Protein AF-A0A642VEJ3-F1 (afdb_monomer_lite)

Organism: NCBI:txid44093

Radius of gyration: 42.36 Å; chains: 1; bounding box: 93×54×128 Å

InterPro domains:
  IPR019313 Mediator complex, subunit Med17 [PF10156] (11-412)
  IPR019313 Mediator complex, subunit Med17 [PTHR13114] (20-418)

Structure (mmCIF, N/CA/C/O backbone):
data_AF-A0A642VEJ3-F1
#
_entry.id   AF-A0A642VEJ3-F1
#
loop_
_atom_site.group_PDB
_atom_site.id
_atom_site.type_symbol
_atom_site.label_atom_id
_atom_site.label_alt_id
_atom_site.label_comp_id
_atom_site.label_asym_id
_atom_site.label_entity_id
_atom_site.label_seq_id
_atom_site.pdbx_PDB_ins_code
_atom_site.Cartn_x
_atom_site.Cartn_y
_atom_site.Cartn_z
_atom_site.occupancy
_atom_site.B_iso_or_equiv
_atom_site.auth_seq_id
_atom_site.auth_comp_id
_atom_site.auth_asym_id
_atom_site.auth_atom_id
_atom_site.pdbx_PDB_model_num
ATOM 1 N N . MET A 1 1 ? -10.778 -19.406 -51.621 1.00 54.72 1 MET A N 1
ATOM 2 C CA . MET A 1 1 ? -9.607 -19.305 -50.725 1.00 54.72 1 MET A CA 1
ATOM 3 C C . MET A 1 1 ? -8.787 -18.044 -50.970 1.00 54.72 1 MET A C 1
ATOM 5 O O . MET A 1 1 ? -8.723 -17.243 -50.056 1.00 54.72 1 MET A O 1
ATOM 9 N N . LEU A 1 2 ? -8.234 -17.786 -52.164 1.00 52.72 2 LEU A N 1
ATOM 10 C CA . LEU A 1 2 ? -7.464 -16.546 -52.395 1.00 52.72 2 LEU A CA 1
ATOM 11 C C . LEU A 1 2 ? -8.287 -15.254 -52.232 1.00 52.72 2 LEU A C 1
ATOM 13 O O . LEU A 1 2 ? -7.846 -14.350 -51.542 1.00 52.72 2 LEU A O 1
ATOM 17 N N . ARG A 1 3 ? -9.511 -15.181 -52.776 1.00 60.34 3 ARG A N 1
ATOM 18 C CA . ARG A 1 3 ? -10.381 -13.993 -52.622 1.00 60.34 3 ARG A CA 1
ATOM 19 C C . ARG A 1 3 ? -10.781 -13.694 -51.175 1.00 60.34 3 ARG A C 1
ATOM 21 O O . ARG A 1 3 ? -10.849 -12.540 -50.790 1.00 60.34 3 ARG A O 1
ATOM 28 N N . THR A 1 4 ? -11.023 -14.731 -50.380 1.00 63.62 4 THR A N 1
ATOM 29 C CA . THR A 1 4 ? -11.358 -14.597 -48.955 1.00 63.62 4 THR A CA 1
ATOM 30 C C . THR A 1 4 ? -10.160 -14.137 -48.128 1.00 63.62 4 THR A C 1
ATOM 32 O O . THR A 1 4 ? -10.334 -13.361 -47.201 1.00 63.62 4 THR A O 1
ATOM 35 N N . VAL A 1 5 ? -8.944 -14.563 -48.489 1.00 64.94 5 VAL A N 1
ATOM 36 C CA . VAL A 1 5 ? -7.708 -14.104 -47.835 1.00 64.94 5 VAL A CA 1
ATOM 37 C C . VAL A 1 5 ? -7.383 -12.662 -48.229 1.00 64.94 5 VAL A C 1
ATOM 39 O O . VAL A 1 5 ? -7.029 -11.875 -47.364 1.00 64.94 5 VAL A O 1
ATOM 42 N N . ILE A 1 6 ? -7.573 -12.293 -49.500 1.00 70.25 6 ILE A N 1
ATOM 43 C CA . ILE A 1 6 ? -7.395 -10.909 -49.969 1.00 70.25 6 ILE A CA 1
ATOM 44 C C . ILE A 1 6 ? -8.381 -9.973 -49.262 1.00 70.25 6 ILE A C 1
ATOM 46 O O . ILE A 1 6 ? -7.950 -8.973 -48.704 1.00 70.25 6 ILE A O 1
ATOM 50 N N . GLY A 1 7 ? -9.664 -10.345 -49.185 1.00 73.00 7 GLY A N 1
ATOM 51 C CA . GLY A 1 7 ? -10.660 -9.549 -48.463 1.00 73.00 7 GLY A CA 1
ATOM 52 C C . GLY A 1 7 ? -10.357 -9.425 -46.967 1.00 73.00 7 GLY A C 1
ATOM 53 O O . GLY A 1 7 ? -10.515 -8.354 -46.397 1.00 73.00 7 GLY A O 1
ATOM 54 N N . MET A 1 8 ? -9.851 -10.485 -46.325 1.00 67.69 8 MET A N 1
ATOM 55 C CA . MET A 1 8 ? -9.395 -10.401 -44.932 1.00 67.69 8 MET A CA 1
ATOM 56 C C . MET A 1 8 ? -8.186 -9.469 -44.767 1.00 67.69 8 MET A C 1
ATOM 58 O O . MET A 1 8 ? -8.160 -8.691 -43.821 1.00 67.69 8 MET A O 1
ATOM 62 N N . CYS A 1 9 ? -7.203 -9.513 -45.669 1.00 67.62 9 CYS A N 1
ATOM 63 C CA . CYS A 1 9 ? -6.053 -8.610 -45.619 1.00 67.62 9 CYS A CA 1
ATOM 64 C C . CYS A 1 9 ? -6.448 -7.147 -45.859 1.00 67.62 9 CYS A C 1
ATOM 66 O O . CYS A 1 9 ? -5.942 -6.276 -45.162 1.00 67.62 9 CYS A O 1
ATOM 68 N N . GLU A 1 10 ? -7.364 -6.870 -46.789 1.00 75.38 10 GLU A N 1
ATOM 69 C CA . GLU A 1 10 ? -7.868 -5.510 -47.031 1.00 75.38 10 GLU A CA 1
ATOM 70 C C . GLU A 1 10 ? -8.597 -4.947 -45.806 1.00 75.38 10 GLU A C 1
ATOM 72 O O . GLU A 1 10 ? -8.377 -3.795 -45.440 1.00 75.38 10 GLU A O 1
ATOM 77 N N . ILE A 1 11 ? -9.397 -5.768 -45.120 1.00 75.69 11 ILE A N 1
ATOM 78 C CA . ILE A 1 11 ? -10.083 -5.354 -43.888 1.00 75.69 11 ILE A CA 1
ATOM 79 C C . ILE A 1 11 ? -9.080 -5.120 -42.750 1.00 75.69 11 ILE A C 1
ATOM 81 O O . ILE A 1 11 ? -9.208 -4.135 -42.032 1.00 75.69 11 ILE A O 1
ATOM 85 N N . LEU A 1 12 ? -8.057 -5.970 -42.614 1.00 76.00 12 LEU A N 1
ATOM 86 C CA . LEU A 1 12 ? -6.987 -5.795 -41.623 1.00 76.00 12 LEU A CA 1
ATOM 87 C C . LEU A 1 12 ? -6.182 -4.509 -41.841 1.00 76.00 12 LEU A C 1
ATOM 89 O O . LEU A 1 12 ? -5.834 -3.834 -40.881 1.00 76.00 12 LEU A O 1
ATOM 93 N N . ILE A 1 13 ? -5.880 -4.173 -43.097 1.00 74.25 13 ILE A N 1
ATOM 94 C CA . ILE A 1 13 ? -5.113 -2.969 -43.444 1.00 74.25 13 ILE A CA 1
ATOM 95 C C . ILE A 1 13 ? -5.976 -1.711 -43.287 1.00 74.25 13 ILE A C 1
ATOM 97 O O . ILE A 1 13 ? -5.481 -0.692 -42.821 1.00 74.25 13 ILE A O 1
ATOM 101 N N . GLY A 1 14 ? -7.257 -1.772 -43.665 1.00 72.56 14 GLY A N 1
ATOM 102 C CA . GLY A 1 14 ? -8.152 -0.615 -43.615 1.00 72.56 14 GLY A CA 1
ATOM 103 C C . GLY A 1 14 ? -8.755 -0.330 -42.238 1.00 72.56 14 GLY A C 1
ATOM 104 O O . GLY A 1 14 ? -9.026 0.824 -41.928 1.00 72.56 14 GLY A O 1
ATOM 105 N N . ARG A 1 15 ? -8.992 -1.359 -41.415 1.00 68.50 15 ARG A N 1
ATOM 106 C CA . ARG A 1 15 ? -9.719 -1.245 -40.133 1.00 68.50 15 ARG A CA 1
ATOM 107 C C . ARG A 1 15 ? -8.937 -1.772 -38.928 1.00 68.50 15 ARG A C 1
ATOM 109 O O . ARG A 1 15 ? -9.453 -1.765 -37.813 1.00 68.50 15 ARG A O 1
ATOM 116 N N . GLY A 1 16 ? -7.701 -2.224 -39.132 1.00 77.06 16 GLY A N 1
ATOM 117 C CA . GLY A 1 16 ? -6.866 -2.771 -38.069 1.00 77.06 16 GLY A CA 1
ATOM 118 C C . GLY A 1 16 ? -7.392 -4.110 -37.544 1.00 77.06 16 GLY A C 1
ATOM 119 O O . GLY A 1 16 ? -7.750 -5.012 -38.303 1.00 77.06 16 GLY A O 1
ATOM 120 N N . SER A 1 17 ? -7.406 -4.274 -36.220 1.00 80.81 17 SER A N 1
ATOM 121 C CA . SER A 1 17 ? -7.785 -5.536 -35.577 1.00 80.81 17 SER A CA 1
ATOM 122 C C . SER A 1 17 ? -9.260 -5.894 -35.795 1.00 80.81 17 SER A C 1
ATOM 124 O O . SER A 1 17 ? -10.158 -5.126 -35.454 1.00 80.81 17 SER A O 1
ATOM 126 N N . PHE A 1 18 ? -9.526 -7.129 -36.243 1.00 74.06 18 PHE A N 1
ATOM 127 C CA . PHE A 1 18 ? -10.888 -7.670 -36.374 1.00 74.06 18 PHE A CA 1
ATOM 128 C C . PHE A 1 18 ? -11.687 -7.672 -35.063 1.00 74.06 18 PHE A C 1
ATOM 130 O O . PHE A 1 18 ? -12.911 -7.741 -35.103 1.00 74.06 18 PHE A O 1
ATOM 137 N N . ALA A 1 19 ? -11.015 -7.616 -33.909 1.00 74.44 19 ALA A N 1
ATOM 138 C CA . ALA A 1 19 ? -11.672 -7.613 -32.605 1.00 74.44 19 ALA A CA 1
ATOM 139 C C . ALA A 1 19 ? -12.456 -6.319 -32.328 1.00 74.44 19 ALA A C 1
ATOM 141 O O . ALA A 1 19 ? -13.413 -6.349 -31.560 1.00 74.44 19 ALA A O 1
ATOM 142 N N . ASN A 1 20 ? -12.077 -5.210 -32.969 1.00 71.38 20 ASN A N 1
ATOM 143 C CA . ASN A 1 20 ? -12.715 -3.907 -32.771 1.00 71.38 20 ASN A CA 1
ATOM 144 C C . ASN A 1 20 ? -13.905 -3.683 -33.721 1.00 71.38 20 ASN A C 1
ATOM 146 O O . ASN A 1 20 ? -14.576 -2.659 -33.642 1.00 71.38 20 ASN A O 1
ATOM 150 N N . ILE A 1 21 ? -14.175 -4.632 -34.623 1.00 75.38 21 ILE A N 1
ATOM 151 C CA . ILE A 1 21 ? -15.248 -4.542 -35.612 1.00 75.38 21 ILE A CA 1
ATOM 152 C C . ILE A 1 21 ? -16.520 -5.147 -35.006 1.00 75.38 21 ILE A C 1
ATOM 154 O O . ILE A 1 21 ? -16.704 -6.365 -35.022 1.00 75.38 21 ILE A O 1
ATOM 158 N N . THR A 1 22 ? -17.402 -4.304 -34.468 1.00 78.19 22 THR A N 1
ATOM 159 C CA . THR A 1 22 ? -18.747 -4.707 -34.027 1.00 78.19 22 THR A CA 1
ATOM 160 C C . THR A 1 22 ? -19.792 -4.383 -35.096 1.00 78.19 22 THR A C 1
ATOM 162 O O . THR A 1 22 ? -19.662 -3.420 -35.852 1.00 78.19 22 THR A O 1
ATOM 165 N N . GLU A 1 23 ? -20.844 -5.202 -35.176 1.00 78.62 23 GLU A N 1
ATOM 166 C CA . GLU A 1 23 ? -21.941 -5.028 -36.143 1.00 78.62 23 GLU A CA 1
ATOM 167 C C . GLU A 1 23 ? -22.660 -3.681 -35.962 1.00 78.62 23 GLU A C 1
ATOM 169 O O . GLU A 1 23 ? -23.047 -3.049 -36.940 1.00 78.62 23 GLU A O 1
ATOM 174 N N . GLU A 1 24 ? -22.750 -3.199 -34.720 1.00 75.69 24 GLU A N 1
ATOM 175 C CA . GLU A 1 24 ? -23.364 -1.914 -34.373 1.00 75.69 24 GLU A CA 1
ATOM 176 C C . GLU A 1 24 ? -22.579 -0.713 -34.927 1.00 75.69 24 GLU A C 1
ATOM 178 O O . GLU A 1 24 ? -23.184 0.215 -35.461 1.00 75.69 24 GLU A O 1
ATOM 183 N N . LEU A 1 25 ? -21.239 -0.745 -34.879 1.00 78.25 25 LEU A N 1
ATOM 184 C CA . LEU A 1 25 ? -20.395 0.308 -35.460 1.00 78.25 25 LEU A CA 1
ATOM 185 C C . LEU A 1 25 ? -20.470 0.312 -36.989 1.00 78.25 25 LEU A C 1
ATOM 187 O O . LEU A 1 25 ? -20.561 1.375 -37.596 1.00 78.25 25 LEU A O 1
ATOM 191 N N . LEU A 1 26 ? -20.492 -0.870 -37.611 1.00 78.31 26 LEU A N 1
ATOM 192 C CA . LEU A 1 26 ? -20.638 -0.989 -39.063 1.00 78.31 26 LEU A CA 1
ATOM 193 C C . LEU A 1 26 ? -22.011 -0.512 -39.543 1.00 78.31 26 LEU A C 1
ATOM 195 O O . LEU A 1 26 ? -22.102 0.124 -40.588 1.00 78.31 26 LEU A O 1
ATOM 199 N N . ALA A 1 27 ? -23.076 -0.800 -38.793 1.00 79.31 27 ALA A N 1
ATOM 200 C CA . ALA A 1 27 ? -24.413 -0.311 -39.111 1.00 79.31 27 ALA A CA 1
ATOM 201 C C . ALA A 1 27 ? -24.500 1.219 -38.994 1.00 79.31 27 ALA A C 1
ATOM 203 O O . ALA A 1 27 ? -25.120 1.858 -39.842 1.00 79.31 27 ALA A O 1
ATOM 204 N N . ALA A 1 28 ? -23.843 1.809 -37.990 1.00 78.31 28 ALA A N 1
ATOM 205 C CA . ALA A 1 28 ? -23.755 3.260 -37.835 1.00 78.31 28 ALA A CA 1
ATOM 206 C C . ALA A 1 28 ? -22.932 3.925 -38.956 1.00 78.31 28 ALA A C 1
ATOM 208 O O . ALA A 1 28 ? -23.352 4.947 -39.487 1.00 78.31 28 ALA A O 1
ATOM 209 N N . GLU A 1 29 ? -21.810 3.326 -39.364 1.00 78.44 29 GLU A N 1
ATOM 210 C CA . GLU A 1 29 ? -20.974 3.807 -40.476 1.00 78.44 29 GLU A CA 1
ATOM 211 C C . GLU A 1 29 ? -21.727 3.735 -41.814 1.00 78.44 29 GLU A C 1
ATOM 213 O O . GLU A 1 29 ? -21.706 4.677 -42.600 1.00 78.44 29 GLU A O 1
ATOM 218 N N . VAL A 1 30 ? -22.465 2.648 -42.066 1.00 80.31 30 VAL A N 1
ATOM 219 C CA . VAL A 1 30 ? -23.310 2.528 -43.266 1.00 80.31 30 VAL A CA 1
ATOM 220 C C . VAL A 1 30 ? -24.432 3.565 -43.250 1.00 80.31 30 VAL A C 1
ATOM 222 O O . VAL A 1 30 ? -24.683 4.181 -44.281 1.00 80.31 30 VAL A O 1
ATOM 225 N N . ALA A 1 31 ? -25.054 3.814 -42.094 1.00 80.12 31 ALA A N 1
ATOM 226 C CA . ALA A 1 31 ? -26.072 4.852 -41.956 1.00 80.12 31 ALA A CA 1
ATOM 227 C C . ALA A 1 31 ? -25.505 6.266 -42.182 1.00 80.12 31 ALA A C 1
ATOM 229 O O . ALA A 1 31 ? -26.176 7.090 -42.795 1.00 80.12 31 ALA A O 1
ATOM 230 N N . GLN A 1 32 ? -24.269 6.542 -41.750 1.00 76.19 32 GLN A N 1
ATOM 231 C CA . GLN A 1 32 ? -23.579 7.809 -42.030 1.00 76.19 32 GLN A CA 1
ATOM 232 C C . GLN A 1 32 ? -23.256 7.970 -43.519 1.00 76.19 32 GLN A C 1
ATOM 234 O O . GLN A 1 32 ? -23.510 9.025 -44.085 1.00 76.19 32 GLN A O 1
ATOM 239 N N . ILE A 1 33 ? -22.791 6.911 -44.188 1.00 76.88 33 ILE A N 1
ATOM 240 C CA . ILE A 1 33 ? -22.524 6.925 -45.637 1.00 76.88 33 ILE A CA 1
ATOM 241 C C . ILE A 1 33 ? -23.824 7.070 -46.449 1.00 76.88 33 ILE A C 1
ATOM 243 O O . ILE A 1 33 ? -23.825 7.636 -47.543 1.00 76.88 33 ILE A O 1
ATOM 247 N N . GLU A 1 34 ? -24.938 6.531 -45.951 1.00 72.75 34 GLU A N 1
ATOM 248 C CA . GLU A 1 34 ? -26.260 6.724 -46.553 1.00 72.75 34 GLU A CA 1
ATOM 249 C C . GLU A 1 34 ? -26.776 8.154 -46.340 1.00 72.75 34 GLU A C 1
ATOM 251 O O . GLU A 1 34 ? -27.329 8.728 -47.273 1.00 72.75 34 GLU A O 1
ATOM 256 N N . GLN A 1 35 ? -26.512 8.767 -45.181 1.00 65.19 35 GLN A N 1
ATOM 257 C CA . GLN A 1 35 ? -26.825 10.178 -44.922 1.00 65.19 35 GLN A CA 1
ATOM 258 C C . GLN A 1 35 ? -25.970 11.134 -45.770 1.00 65.19 35 GLN A C 1
ATOM 260 O O . GLN A 1 35 ? -26.518 12.053 -46.370 1.00 65.19 35 GLN A O 1
ATOM 265 N N . GLU A 1 36 ? -24.667 10.877 -45.925 1.00 58.38 36 GLU A N 1
ATOM 266 C CA . GLU A 1 36 ? -23.786 11.665 -46.806 1.00 58.38 36 GLU A CA 1
ATOM 267 C C . GLU A 1 36 ? -24.192 11.564 -48.287 1.00 58.38 36 GLU A C 1
ATOM 269 O O . GLU A 1 36 ? -24.039 12.520 -49.042 1.00 58.38 36 GLU A O 1
ATOM 274 N N . LYS A 1 37 ? -24.772 10.435 -48.718 1.00 59.09 37 LYS A N 1
ATOM 275 C CA . LYS A 1 37 ? -25.310 10.285 -50.082 1.00 59.09 37 LYS A CA 1
ATOM 276 C C . LYS A 1 37 ? -26.622 11.029 -50.318 1.00 59.09 37 LYS A C 1
ATOM 278 O O . LYS A 1 37 ? -26.917 11.352 -51.470 1.00 59.09 37 LYS A O 1
ATOM 283 N N . ASP A 1 38 ? -27.394 11.288 -49.267 1.00 51.78 38 ASP A N 1
ATOM 284 C CA . ASP A 1 38 ? -28.639 12.057 -49.345 1.00 51.78 38 ASP A CA 1
ATOM 285 C C . ASP A 1 38 ? -28.400 13.577 -49.189 1.00 51.78 38 ASP A C 1
ATOM 287 O O . ASP A 1 38 ? -29.237 14.376 -49.618 1.00 51.78 38 ASP A O 1
ATOM 291 N N . GLU A 1 39 ? -27.240 13.997 -48.666 1.00 45.66 39 GLU A N 1
ATOM 292 C CA . GLU A 1 39 ? -26.847 15.407 -48.482 1.00 45.66 39 GLU A CA 1
ATOM 293 C C . GLU A 1 39 ? -25.983 16.001 -49.617 1.00 45.66 39 GLU A C 1
ATOM 295 O O . GLU A 1 39 ? -25.646 17.184 -49.585 1.00 45.66 39 GLU A O 1
ATOM 300 N N . ASP A 1 40 ? -25.746 15.273 -50.714 1.00 42.66 40 ASP A N 1
ATOM 301 C CA . ASP A 1 40 ? -25.037 15.767 -51.917 1.00 42.66 40 ASP A CA 1
ATOM 302 C C . ASP A 1 40 ? -25.827 16.836 -52.728 1.00 42.66 40 ASP A C 1
ATOM 304 O O . ASP A 1 40 ? -25.530 17.140 -53.887 1.00 42.66 40 ASP A O 1
ATOM 308 N N . THR A 1 41 ? -26.858 17.448 -52.126 1.00 43.47 41 THR A N 1
ATOM 309 C CA . THR A 1 41 ? -27.600 18.586 -52.696 1.00 43.47 41 THR A CA 1
ATOM 310 C C . THR A 1 41 ? -27.768 19.771 -51.734 1.00 43.47 41 THR A C 1
ATOM 312 O O . THR A 1 41 ? -28.782 20.454 -51.827 1.00 43.47 41 THR A O 1
ATOM 315 N N . ALA A 1 42 ? -26.820 20.081 -50.839 1.00 35.25 42 ALA A N 1
ATOM 316 C CA . ALA A 1 42 ? -26.660 21.454 -50.325 1.00 35.25 42 ALA A CA 1
ATOM 317 C C . ALA A 1 42 ? -25.379 21.681 -49.496 1.00 35.25 42 ALA A C 1
ATOM 319 O O . ALA A 1 42 ? -25.256 21.180 -48.390 1.00 35.25 42 ALA A O 1
ATOM 320 N N . MET A 1 43 ? -24.581 22.639 -49.979 1.00 31.52 43 MET A N 1
ATOM 321 C CA . MET A 1 43 ? -23.670 23.536 -49.248 1.00 31.52 43 MET A CA 1
ATOM 322 C C . MET A 1 43 ? -22.240 23.086 -48.901 1.00 31.52 43 MET A C 1
ATOM 324 O O . MET A 1 43 ? -21.969 22.048 -48.316 1.00 31.52 43 MET A O 1
ATOM 328 N N . GLU A 1 44 ? -21.347 24.003 -49.283 1.00 32.75 44 GLU A N 1
ATOM 329 C CA . GLU A 1 44 ? -19.928 24.138 -48.974 1.00 32.75 44 GLU A CA 1
ATOM 330 C C . GLU A 1 44 ? -19.637 24.385 -47.480 1.00 32.75 44 GLU A C 1
ATOM 332 O O . GLU A 1 44 ? -20.423 25.031 -46.787 1.00 32.75 44 GLU A O 1
ATOM 337 N N . GLU A 1 45 ? -18.411 23.983 -47.109 1.00 33.25 45 GLU A N 1
ATOM 338 C CA . GLU A 1 45 ? -17.580 24.365 -45.951 1.00 33.25 45 GLU A CA 1
ATOM 339 C C . GLU A 1 45 ? -17.996 23.846 -44.561 1.00 33.25 45 GLU A C 1
ATOM 341 O O . GLU A 1 45 ? -19.000 24.273 -44.009 1.00 33.25 45 GLU A O 1
ATOM 346 N N . VAL A 1 46 ? -17.163 22.984 -43.950 1.00 28.92 46 VAL A N 1
ATOM 347 C CA . VAL A 1 46 ? -16.168 23.332 -42.903 1.00 28.92 46 VAL A CA 1
ATOM 348 C C . VAL A 1 46 ? -15.232 22.124 -42.686 1.00 28.92 46 VAL A C 1
ATOM 350 O O . VAL A 1 46 ? -15.663 21.066 -42.240 1.00 28.92 46 VAL A O 1
ATOM 353 N N . GLU A 1 47 ? -13.937 22.284 -42.981 1.00 33.28 47 GLU A N 1
ATOM 354 C CA . GLU A 1 47 ? -12.882 21.416 -42.438 1.00 33.28 47 GLU A CA 1
ATOM 355 C C . GLU A 1 47 ? -12.687 21.764 -40.953 1.00 33.28 47 GLU A C 1
ATOM 357 O O . GLU A 1 47 ? -12.115 22.808 -40.632 1.00 33.28 47 GLU A O 1
ATOM 362 N N . GLU A 1 48 ? -13.130 20.891 -40.047 1.00 27.41 48 GLU A N 1
ATOM 363 C CA . GLU A 1 48 ? -12.647 20.873 -38.665 1.00 27.41 48 GLU A CA 1
ATOM 364 C C . GLU A 1 48 ? -11.901 19.566 -38.386 1.00 27.41 48 GLU A C 1
ATOM 366 O O . GLU A 1 48 ? -12.391 18.451 -38.550 1.00 27.41 48 GLU A O 1
ATOM 371 N N . ASN A 1 49 ? -10.642 19.774 -38.024 1.00 33.53 49 ASN A N 1
ATOM 372 C CA . ASN A 1 49 ? -9.611 18.816 -37.692 1.00 33.53 49 ASN A CA 1
ATOM 373 C C . ASN A 1 49 ? -9.935 18.146 -36.348 1.00 33.53 49 ASN A C 1
ATOM 375 O O . ASN A 1 49 ? -9.813 18.797 -35.312 1.00 33.53 49 ASN A O 1
ATOM 379 N N . ASP A 1 50 ? -10.306 16.865 -36.362 1.00 25.80 50 ASP A N 1
ATOM 380 C CA . ASP A 1 50 ? -10.558 16.081 -35.147 1.00 25.80 50 ASP A CA 1
ATOM 381 C C . ASP A 1 50 ? -9.555 14.913 -35.057 1.00 25.80 50 ASP A C 1
ATOM 383 O O . ASP A 1 50 ? -9.839 13.750 -35.353 1.00 25.80 50 ASP A O 1
ATOM 387 N N . GLU A 1 51 ? -8.319 15.247 -34.667 1.00 29.58 51 GLU A N 1
ATOM 388 C CA . GLU A 1 51 ? -7.336 14.280 -34.172 1.00 29.58 51 GLU A CA 1
ATOM 389 C C . GLU A 1 51 ? -7.831 13.718 -32.828 1.00 29.58 51 GLU A C 1
ATOM 391 O O . GLU A 1 51 ? -7.575 14.278 -31.759 1.00 29.58 51 GLU A O 1
ATOM 396 N N . LYS A 1 52 ? -8.528 12.578 -32.857 1.00 29.41 52 LYS A N 1
ATOM 397 C CA . LYS A 1 52 ? -8.728 11.773 -31.645 1.00 29.41 52 LYS A CA 1
ATOM 398 C C . LYS A 1 52 ? -7.407 11.091 -31.262 1.00 29.41 52 LYS A C 1
ATOM 400 O O . LYS A 1 52 ? -6.839 10.376 -32.088 1.00 29.41 52 LYS A O 1
ATOM 405 N N . PRO A 1 53 ? -6.920 11.249 -30.018 1.00 30.02 53 PRO A N 1
ATOM 406 C CA . PRO A 1 53 ? -5.704 10.596 -29.563 1.00 30.02 53 PRO A CA 1
ATOM 407 C C . PRO A 1 53 ? -5.996 9.113 -29.307 1.00 30.02 53 PRO A C 1
ATOM 409 O O . PRO A 1 53 ? -6.776 8.761 -28.422 1.00 30.02 53 PRO A O 1
ATOM 412 N N . THR A 1 54 ? -5.377 8.226 -30.082 1.00 29.52 54 THR A N 1
ATOM 413 C CA . THR A 1 54 ? -5.381 6.785 -29.806 1.00 29.52 54 THR A CA 1
ATOM 414 C C . THR A 1 54 ? -4.434 6.511 -28.638 1.00 29.52 54 THR A C 1
ATOM 416 O O . THR A 1 54 ? -3.230 6.331 -28.802 1.00 29.52 54 THR A O 1
ATOM 419 N N . ASP A 1 55 ? -4.982 6.546 -27.426 1.00 34.00 55 ASP A N 1
ATOM 420 C CA . ASP A 1 55 ? -4.269 6.253 -26.184 1.00 34.00 55 ASP A CA 1
ATOM 421 C C . ASP A 1 55 ? -4.308 4.734 -25.903 1.00 34.00 55 ASP A C 1
ATOM 423 O O . ASP A 1 55 ? -5.056 4.235 -25.062 1.00 34.00 55 ASP A O 1
ATOM 427 N N . THR A 1 56 ? -3.494 3.962 -26.629 1.00 35.38 56 THR A N 1
ATOM 428 C CA . THR A 1 56 ? -3.240 2.530 -26.369 1.00 35.38 56 THR A CA 1
ATOM 429 C C . THR A 1 56 ? -1.726 2.275 -26.296 1.00 35.38 56 THR A C 1
ATOM 431 O O . THR A 1 56 ? -1.052 2.111 -27.310 1.00 35.38 56 THR A O 1
ATOM 434 N N . PRO A 1 57 ? -1.135 2.160 -25.087 1.00 44.25 57 PRO A N 1
ATOM 435 C CA . PRO A 1 57 ? 0.314 1.982 -24.896 1.00 44.25 57 PRO A CA 1
ATOM 436 C C . PRO A 1 57 ? 0.914 0.668 -25.433 1.00 44.25 57 PRO A C 1
ATOM 438 O O . PRO A 1 57 ? 2.100 0.412 -25.217 1.00 44.25 57 PRO A O 1
ATOM 441 N N . LEU A 1 58 ? 0.103 -0.207 -26.034 1.00 42.19 58 LEU A N 1
ATOM 442 C CA . LEU A 1 58 ? 0.510 -1.528 -26.516 1.00 42.19 58 LEU A CA 1
ATOM 443 C C . LEU A 1 58 ? 0.883 -1.518 -28.004 1.00 42.19 58 LEU A C 1
ATOM 445 O O . LEU A 1 58 ? 1.840 -2.194 -28.366 1.00 42.19 58 LEU A O 1
ATOM 449 N N . GLU A 1 59 ? 0.218 -0.707 -28.830 1.00 41.97 59 GLU A N 1
ATOM 450 C CA . GLU A 1 59 ? 0.439 -0.674 -30.287 1.00 41.97 59 GLU A CA 1
ATOM 451 C C . GLU A 1 59 ? 1.778 -0.005 -30.639 1.00 41.97 59 GLU A C 1
ATOM 453 O O . GLU A 1 59 ? 2.578 -0.577 -31.376 1.00 41.97 59 GLU A O 1
ATOM 458 N N . VAL A 1 60 ? 2.128 1.098 -29.968 1.00 50.00 60 VAL A N 1
ATOM 459 C CA . VAL A 1 60 ? 3.417 1.800 -30.161 1.00 50.00 60 VAL A CA 1
ATOM 460 C C . VAL A 1 60 ? 4.628 0.897 -29.862 1.00 50.00 60 VAL A C 1
ATOM 462 O O . VAL A 1 60 ? 5.672 0.987 -30.501 1.00 50.00 60 VAL A O 1
ATOM 465 N N . VAL A 1 61 ? 4.502 -0.020 -28.896 1.00 50.03 61 VAL A N 1
ATOM 466 C CA . VAL A 1 61 ? 5.588 -0.945 -28.518 1.00 50.03 61 VAL A CA 1
ATOM 467 C C . VAL A 1 61 ? 5.716 -2.110 -29.504 1.00 50.03 61 VAL A C 1
ATOM 469 O O . VAL A 1 61 ? 6.783 -2.721 -29.595 1.00 50.03 61 VAL A O 1
ATOM 472 N N . GLU A 1 62 ? 4.642 -2.467 -30.205 1.00 53.00 62 GLU A N 1
ATOM 473 C CA . GLU A 1 62 ? 4.664 -3.507 -31.234 1.00 53.00 62 GLU A CA 1
ATOM 474 C C . GLU A 1 62 ? 5.214 -2.970 -32.556 1.00 53.00 62 GLU A C 1
ATOM 476 O O . GLU A 1 62 ? 6.039 -3.650 -33.166 1.00 53.00 62 GLU A O 1
ATOM 481 N N . GLU A 1 63 ? 4.879 -1.735 -32.927 1.00 56.53 63 GLU A N 1
ATOM 482 C CA . GLU A 1 63 ? 5.443 -1.045 -34.094 1.00 56.53 63 GLU A CA 1
ATOM 483 C C . GLU A 1 63 ? 6.961 -0.828 -33.955 1.00 56.53 63 GLU A C 1
ATOM 485 O O . GLU A 1 63 ? 7.726 -1.257 -34.820 1.00 56.53 63 GLU A O 1
ATOM 490 N N . GLU A 1 64 ? 7.442 -0.312 -32.813 1.00 60.03 64 GLU A N 1
ATOM 491 C CA . GLU A 1 64 ? 8.887 -0.130 -32.568 1.00 60.03 64 GLU A CA 1
ATOM 492 C C . GLU A 1 64 ? 9.683 -1.452 -32.619 1.00 60.03 64 GLU A C 1
ATOM 494 O O . GLU A 1 64 ? 10.859 -1.479 -33.001 1.00 60.03 64 GLU A O 1
ATOM 499 N N . LYS A 1 65 ? 9.064 -2.573 -32.223 1.00 66.75 65 LYS A N 1
ATOM 500 C CA . LYS A 1 65 ? 9.695 -3.902 -32.290 1.00 66.75 65 LYS A CA 1
ATOM 501 C C . LYS A 1 65 ? 9.731 -4.448 -33.711 1.00 66.75 65 LYS A C 1
ATOM 503 O O . LYS A 1 65 ? 10.738 -5.046 -34.088 1.00 66.75 65 LYS A O 1
ATOM 508 N N . GLN A 1 66 ? 8.661 -4.251 -34.478 1.00 72.00 66 GLN A N 1
ATOM 509 C CA . GLN A 1 66 ? 8.602 -4.666 -35.878 1.00 72.00 66 GLN A CA 1
ATOM 510 C C . GLN A 1 66 ? 9.629 -3.900 -36.717 1.00 72.00 66 GLN A C 1
ATOM 512 O O . GLN A 1 66 ? 10.371 -4.525 -37.476 1.00 72.00 66 GLN A O 1
ATOM 517 N N . ASP A 1 67 ? 9.772 -2.594 -36.489 1.00 82.12 67 ASP A N 1
ATOM 518 C CA . ASP A 1 67 ? 10.798 -1.769 -37.132 1.00 82.12 67 ASP A CA 1
ATOM 519 C C . ASP A 1 67 ? 12.217 -2.223 -36.773 1.00 82.12 67 ASP A C 1
ATOM 521 O O . ASP A 1 67 ? 13.100 -2.303 -37.633 1.00 82.12 67 ASP A O 1
ATOM 525 N N . PHE A 1 68 ? 12.454 -2.579 -35.506 1.00 88.50 68 PHE A N 1
ATOM 526 C CA . PHE A 1 68 ? 13.750 -3.101 -35.078 1.00 88.50 68 PHE A CA 1
ATOM 527 C C . PHE A 1 68 ? 14.085 -4.442 -35.742 1.00 88.50 68 PHE A C 1
ATOM 529 O O . PHE A 1 68 ? 15.215 -4.646 -36.201 1.00 88.50 68 PHE A O 1
ATOM 536 N N . ASP A 1 69 ? 13.122 -5.361 -35.809 1.00 88.75 69 ASP A N 1
ATOM 537 C CA . ASP A 1 69 ? 13.318 -6.659 -36.448 1.00 88.75 69 ASP A CA 1
ATOM 538 C C . ASP A 1 69 ? 13.494 -6.523 -37.967 1.00 88.75 69 ASP A C 1
ATOM 540 O O . ASP A 1 69 ? 14.340 -7.216 -38.540 1.00 88.75 69 ASP A O 1
ATOM 544 N N . ALA A 1 70 ? 12.789 -5.591 -38.611 1.00 93.12 70 ALA A N 1
ATOM 545 C CA . ALA A 1 70 ? 12.980 -5.260 -40.021 1.00 93.12 70 ALA A CA 1
ATOM 546 C C . ALA A 1 70 ? 14.391 -4.708 -40.287 1.00 93.12 70 ALA A C 1
ATOM 548 O O . ALA A 1 70 ? 15.117 -5.242 -41.129 1.00 93.12 70 ALA A O 1
ATOM 549 N N . ALA A 1 71 ? 14.839 -3.721 -39.503 1.00 92.38 71 ALA A N 1
ATOM 550 C CA . ALA A 1 71 ? 16.190 -3.165 -39.610 1.00 92.38 71 ALA A CA 1
ATOM 551 C C . ALA A 1 71 ? 17.275 -4.228 -39.359 1.00 92.38 71 ALA A C 1
ATOM 553 O O . ALA A 1 71 ? 18.320 -4.257 -40.016 1.00 92.38 71 ALA A O 1
ATOM 554 N N . ARG A 1 72 ? 17.029 -5.152 -38.423 1.00 94.06 72 ARG A N 1
ATOM 555 C CA . ARG A 1 72 ? 17.920 -6.286 -38.157 1.00 94.06 72 ARG A CA 1
ATOM 556 C C . ARG A 1 72 ? 18.004 -7.240 -39.350 1.00 94.06 72 ARG A C 1
ATOM 558 O O . ARG A 1 72 ? 19.092 -7.743 -39.638 1.00 94.06 72 ARG A O 1
ATOM 565 N N . GLN A 1 73 ? 16.885 -7.514 -40.016 1.00 94.50 73 GLN A N 1
ATOM 566 C CA . GLN A 1 73 ? 16.856 -8.357 -41.212 1.00 94.50 73 GLN A CA 1
ATOM 567 C C . GLN A 1 73 ? 17.591 -7.696 -42.379 1.00 94.50 73 GLN A C 1
ATOM 569 O O . GLN A 1 73 ? 18.405 -8.358 -43.021 1.00 94.50 73 GLN A O 1
ATOM 574 N N . GLU A 1 74 ? 17.376 -6.400 -42.610 1.00 95.81 74 GLU A N 1
ATOM 575 C CA . GLU A 1 74 ? 18.087 -5.639 -43.642 1.00 95.81 74 GLU A CA 1
ATOM 576 C C . GLU A 1 74 ? 19.604 -5.667 -43.404 1.00 95.81 74 GLU A C 1
ATOM 578 O O . GLU A 1 74 ? 20.378 -6.016 -44.298 1.00 95.81 74 GLU A O 1
ATOM 583 N N . LEU A 1 75 ? 20.042 -5.409 -42.166 1.00 95.75 75 LEU A N 1
ATOM 584 C CA . LEU A 1 75 ? 21.454 -5.493 -41.796 1.00 95.75 75 LEU A CA 1
ATOM 585 C C . LEU A 1 75 ? 22.021 -6.891 -42.072 1.00 95.75 75 LEU A C 1
ATOM 587 O O . LEU A 1 75 ? 23.112 -7.013 -42.631 1.00 95.75 75 LEU A O 1
ATOM 591 N N . ALA A 1 76 ? 21.291 -7.949 -41.712 1.00 95.75 76 ALA A N 1
ATOM 592 C CA . ALA A 1 76 ? 21.729 -9.319 -41.958 1.00 95.75 76 ALA A CA 1
ATOM 593 C C . ALA A 1 76 ? 21.884 -9.623 -43.459 1.00 95.75 76 ALA A C 1
ATOM 595 O O . ALA A 1 76 ? 22.845 -10.290 -43.844 1.00 95.75 76 ALA A O 1
ATOM 596 N N . GLN A 1 77 ? 20.990 -9.106 -44.308 1.00 95.81 77 GLN A N 1
ATOM 597 C CA . GLN A 1 77 ? 21.073 -9.262 -45.763 1.00 95.81 77 GLN A CA 1
ATOM 598 C C . GLN A 1 77 ? 22.292 -8.540 -46.347 1.00 95.81 77 GLN A C 1
ATOM 600 O O . GLN A 1 77 ? 23.057 -9.145 -47.099 1.00 95.81 77 GLN A O 1
ATOM 605 N N . LEU A 1 78 ? 22.520 -7.283 -45.956 1.00 96.19 78 LEU A N 1
ATOM 606 C CA . LEU A 1 78 ? 23.675 -6.500 -46.411 1.00 96.19 78 LEU A CA 1
ATOM 607 C C . LEU A 1 78 ? 25.001 -7.150 -45.993 1.00 96.19 78 LEU A C 1
ATOM 609 O O . LEU A 1 78 ? 25.935 -7.241 -46.791 1.00 96.19 78 LEU A O 1
ATOM 613 N N . VAL A 1 79 ? 25.079 -7.655 -44.757 1.00 97.44 79 VAL A N 1
ATOM 614 C CA . VAL A 1 79 ? 26.259 -8.383 -44.266 1.00 97.44 79 VAL A CA 1
ATOM 615 C C . VAL A 1 79 ? 26.469 -9.680 -45.046 1.00 97.44 79 VAL A C 1
ATOM 617 O O . VAL A 1 79 ? 27.601 -9.977 -45.425 1.00 97.44 79 VAL A O 1
ATOM 620 N N . ALA A 1 80 ? 25.405 -10.434 -45.334 1.00 95.94 80 ALA A N 1
ATOM 621 C CA . ALA A 1 80 ? 25.499 -11.657 -46.128 1.00 95.94 80 ALA A CA 1
ATOM 622 C C . ALA A 1 80 ? 25.977 -11.376 -47.564 1.00 95.94 80 ALA A C 1
ATOM 624 O O . ALA A 1 80 ? 26.820 -12.106 -48.084 1.00 95.94 80 ALA A O 1
ATOM 625 N N . GLN A 1 81 ? 25.501 -10.296 -48.191 1.00 96.94 81 GLN A N 1
ATOM 626 C CA . GLN A 1 81 ? 25.969 -9.882 -49.513 1.00 96.94 81 GLN A CA 1
ATOM 627 C C . GLN A 1 81 ? 27.463 -9.530 -49.495 1.00 96.94 81 GLN A C 1
ATOM 629 O O . GLN A 1 81 ? 28.230 -10.082 -50.285 1.00 96.94 81 GLN A O 1
ATOM 634 N N . ALA A 1 82 ? 27.894 -8.681 -48.559 1.00 97.00 82 ALA A N 1
ATOM 635 C CA . ALA A 1 82 ? 29.300 -8.300 -48.424 1.00 97.00 82 ALA A CA 1
ATOM 636 C C . ALA A 1 82 ? 30.205 -9.513 -48.135 1.00 97.00 82 ALA A C 1
ATOM 638 O O . ALA A 1 82 ? 31.325 -9.609 -48.647 1.00 97.00 82 ALA A O 1
ATOM 639 N N . GLN A 1 83 ? 29.714 -10.470 -47.341 1.00 95.62 83 GLN A N 1
ATOM 640 C CA . GLN A 1 83 ? 30.401 -11.733 -47.083 1.00 95.62 83 GLN A CA 1
ATOM 641 C C . GLN A 1 83 ? 30.546 -12.568 -48.362 1.00 95.62 83 GLN A C 1
ATOM 643 O O . GLN A 1 83 ? 31.630 -13.091 -48.616 1.00 95.62 83 GLN A O 1
ATOM 648 N N . ASN A 1 84 ? 29.494 -12.674 -49.177 1.00 93.75 84 ASN A N 1
ATOM 649 C CA . ASN A 1 84 ? 29.530 -13.414 -50.439 1.00 93.75 84 ASN A CA 1
ATOM 650 C C . ASN A 1 84 ? 30.509 -12.783 -51.442 1.00 93.75 84 ASN A C 1
ATOM 652 O O . ASN A 1 84 ? 31.315 -13.492 -52.040 1.00 93.75 84 ASN A O 1
ATOM 656 N N . GLU A 1 85 ? 30.511 -11.456 -51.583 1.00 95.31 85 GLU A N 1
ATOM 657 C CA . GLU A 1 85 ? 31.458 -10.734 -52.450 1.00 95.31 85 GLU A CA 1
ATOM 658 C C . GLU A 1 85 ? 32.915 -10.903 -51.981 1.00 95.31 85 GLU A C 1
ATOM 660 O O . GLU A 1 85 ? 33.831 -11.129 -52.783 1.00 95.31 85 GLU A O 1
ATOM 665 N N . SER A 1 86 ? 33.134 -10.872 -50.664 1.00 95.12 86 SER A N 1
ATOM 666 C CA . SER A 1 86 ? 34.445 -11.141 -50.064 1.00 95.12 86 SER A CA 1
ATOM 667 C C . SER A 1 86 ? 34.889 -12.589 -50.291 1.00 95.12 86 SER A C 1
ATOM 669 O O . SER A 1 86 ? 36.064 -12.832 -50.565 1.00 95.12 86 SER A O 1
ATOM 671 N N . ALA A 1 87 ? 33.963 -13.551 -50.226 1.00 93.06 87 ALA A N 1
ATOM 672 C CA . ALA A 1 87 ? 34.237 -14.958 -50.500 1.00 93.06 87 ALA A CA 1
ATOM 673 C C . ALA A 1 87 ? 34.631 -15.188 -51.967 1.00 93.06 87 ALA A C 1
ATOM 675 O O . ALA A 1 87 ? 35.605 -15.890 -52.222 1.00 93.06 87 ALA A O 1
ATOM 676 N N . LEU A 1 88 ? 33.959 -14.532 -52.920 1.00 91.81 88 LEU A N 1
ATOM 677 C CA . LEU A 1 88 ? 34.339 -14.568 -54.339 1.00 91.81 88 LEU A CA 1
ATOM 678 C C . LEU A 1 88 ? 35.741 -13.986 -54.576 1.00 91.81 88 LEU A C 1
ATOM 680 O O . LEU A 1 88 ? 36.540 -14.554 -55.320 1.00 91.81 88 LEU A O 1
ATOM 684 N N . SER A 1 89 ? 36.064 -12.872 -53.913 1.00 93.12 89 SER A N 1
ATOM 685 C CA . SER A 1 89 ? 37.394 -12.248 -53.992 1.00 93.12 89 SER A CA 1
ATOM 686 C C . SER A 1 89 ? 38.484 -13.159 -53.418 1.00 93.12 89 SER A C 1
ATOM 688 O O . SER A 1 89 ? 39.567 -13.299 -53.992 1.00 93.12 89 SER A O 1
ATOM 690 N N . LEU A 1 90 ? 38.189 -13.817 -52.296 1.00 92.38 90 LEU A N 1
ATOM 691 C CA . LEU A 1 90 ? 39.071 -14.793 -51.668 1.00 92.38 90 LEU A CA 1
ATOM 692 C C . LEU A 1 90 ? 39.277 -16.016 -52.567 1.00 92.38 90 LEU A C 1
ATOM 694 O O . LEU A 1 90 ? 40.413 -16.464 -52.720 1.00 92.38 90 LEU A O 1
ATOM 698 N N . ASP A 1 91 ? 38.223 -16.514 -53.205 1.00 91.56 91 ASP A N 1
ATOM 699 C CA . ASP A 1 91 ? 38.272 -17.604 -54.181 1.00 91.56 91 ASP A CA 1
ATOM 700 C C . ASP A 1 91 ? 39.160 -17.255 -55.383 1.00 91.56 91 ASP A C 1
ATOM 702 O O . ASP A 1 91 ? 40.018 -18.051 -55.774 1.00 91.56 91 ASP A O 1
ATOM 706 N N . PHE A 1 92 ? 39.030 -16.036 -55.914 1.00 89.75 92 PHE A N 1
ATOM 707 C CA . PHE A 1 92 ? 39.857 -15.533 -57.012 1.00 89.75 92 PHE A CA 1
ATOM 708 C C . PHE A 1 92 ? 41.351 -15.501 -56.650 1.00 89.75 92 PHE A C 1
ATOM 710 O O . PHE A 1 92 ? 42.184 -16.063 -57.366 1.00 89.75 92 PHE A O 1
ATOM 717 N N . VAL A 1 93 ? 41.701 -14.899 -55.507 1.00 90.50 93 VAL A N 1
ATOM 718 C CA . VAL A 1 93 ? 43.096 -14.831 -55.033 1.00 90.50 93 VAL A CA 1
ATOM 719 C C . VAL A 1 93 ? 43.639 -16.225 -54.715 1.00 90.50 93 VAL A C 1
ATOM 721 O O . VAL A 1 93 ? 44.793 -16.528 -55.022 1.00 90.50 93 VAL A O 1
ATOM 724 N N . SER A 1 94 ? 42.817 -17.097 -54.134 1.00 90.88 94 SER A N 1
ATOM 725 C CA . SER A 1 94 ? 43.210 -18.467 -53.794 1.00 90.88 94 SER A CA 1
ATOM 726 C C . SER A 1 94 ? 43.490 -19.305 -55.040 1.00 90.88 94 SER A C 1
ATOM 728 O O . SER A 1 94 ? 44.457 -20.072 -55.063 1.00 90.88 94 SER A O 1
ATOM 730 N N . LEU A 1 95 ? 42.707 -19.112 -56.105 1.00 89.94 95 LEU A N 1
ATOM 731 C CA . LEU A 1 95 ? 42.929 -19.764 -57.388 1.00 89.94 95 LEU A CA 1
ATOM 732 C C . LEU A 1 95 ? 44.213 -19.251 -58.059 1.00 89.94 95 LEU A C 1
ATOM 734 O O . LEU A 1 95 ? 45.001 -20.066 -58.537 1.00 89.94 95 LEU A O 1
ATOM 738 N N . LEU A 1 96 ? 44.498 -17.946 -58.011 1.00 88.88 96 LEU A N 1
ATOM 739 C CA . LEU A 1 96 ? 45.772 -17.388 -58.486 1.00 88.88 96 LEU A CA 1
ATOM 740 C C . LEU A 1 96 ? 46.977 -17.949 -57.701 1.00 88.88 96 LEU A C 1
ATOM 742 O O . LEU A 1 96 ? 47.969 -18.385 -58.284 1.00 88.88 96 LEU A O 1
ATOM 746 N N . LEU A 1 97 ? 46.885 -17.998 -56.367 1.00 89.38 97 LEU A N 1
ATOM 747 C CA . LEU A 1 97 ? 47.943 -18.534 -55.501 1.00 89.38 97 LEU A CA 1
ATOM 748 C C . LEU A 1 97 ? 48.176 -20.034 -55.697 1.00 89.38 97 LEU A C 1
ATOM 750 O O . LEU A 1 97 ? 49.287 -20.516 -55.457 1.00 89.38 97 LEU A O 1
ATOM 754 N N . SER A 1 98 ? 47.155 -20.775 -56.134 1.00 90.38 98 SER A N 1
ATOM 755 C CA . SER A 1 98 ? 47.242 -22.225 -56.311 1.00 90.38 98 SER A CA 1
ATOM 756 C C . SER A 1 98 ? 48.264 -22.660 -57.373 1.00 90.38 98 SER A C 1
ATOM 758 O O . SER A 1 98 ? 48.769 -23.775 -57.270 1.00 90.38 98 SER A O 1
ATOM 760 N N . VAL A 1 99 ? 48.649 -21.776 -58.311 1.00 86.44 99 VAL A N 1
ATOM 761 C CA . VAL A 1 99 ? 49.734 -22.021 -59.287 1.00 86.44 99 VAL A CA 1
ATOM 762 C C . VAL A 1 99 ? 51.086 -22.210 -58.596 1.00 86.44 99 VAL A C 1
ATOM 764 O O . VAL A 1 99 ? 51.855 -23.099 -58.948 1.00 86.44 99 VAL A O 1
ATOM 767 N N . LEU A 1 100 ? 51.391 -21.359 -57.614 1.00 84.75 100 LEU A N 1
ATOM 768 C CA . LEU A 1 100 ? 52.703 -21.309 -56.960 1.00 84.75 100 LEU A CA 1
ATOM 769 C C . LEU A 1 100 ? 52.725 -22.109 -55.654 1.00 84.75 100 LEU A C 1
ATOM 771 O O . LEU A 1 100 ? 53.754 -22.662 -55.269 1.00 84.75 100 LEU A O 1
ATOM 775 N N . ARG A 1 101 ? 51.597 -22.135 -54.937 1.00 86.88 101 ARG A N 1
ATOM 776 C CA . ARG A 1 101 ? 51.438 -22.788 -53.632 1.00 86.88 101 ARG A CA 1
ATOM 777 C C . ARG A 1 101 ? 50.112 -23.552 -53.585 1.00 86.88 101 ARG A C 1
ATOM 779 O O . ARG A 1 101 ? 49.155 -23.083 -52.962 1.00 86.88 101 ARG A O 1
ATOM 786 N N . PRO A 1 102 ? 50.048 -24.755 -54.179 1.00 82.25 102 PRO A N 1
ATOM 787 C CA . PRO A 1 102 ? 48.803 -25.514 -54.292 1.00 82.25 102 PRO A CA 1
ATOM 788 C C . PRO A 1 102 ? 48.200 -25.878 -52.929 1.00 82.25 102 PRO A C 1
ATOM 790 O O . PRO A 1 102 ? 46.987 -25.796 -52.761 1.00 82.25 102 PRO A O 1
ATOM 793 N N . ALA A 1 103 ? 49.018 -26.195 -51.919 1.00 81.94 103 ALA A N 1
ATOM 794 C CA . ALA A 1 103 ? 48.527 -26.520 -50.574 1.00 81.94 103 ALA A CA 1
ATOM 795 C C . ALA A 1 103 ? 47.820 -25.335 -49.882 1.00 81.94 103 ALA A C 1
ATOM 797 O O . ALA A 1 103 ? 46.803 -25.519 -49.217 1.00 81.94 103 ALA A O 1
ATOM 798 N N . ALA A 1 104 ? 48.334 -24.113 -50.065 1.00 82.12 104 ALA A N 1
ATOM 799 C CA . ALA A 1 104 ? 47.763 -22.913 -49.457 1.00 82.12 104 ALA A CA 1
ATOM 800 C C . ALA A 1 104 ? 46.504 -22.446 -50.201 1.00 82.12 104 ALA A C 1
ATOM 802 O O . ALA A 1 104 ? 45.486 -22.197 -49.565 1.00 82.12 104 ALA A O 1
ATOM 803 N N . GLY A 1 105 ? 46.547 -22.398 -51.539 1.00 81.62 105 GLY A N 1
ATOM 804 C CA . GLY A 1 105 ? 45.404 -21.970 -52.352 1.00 81.62 105 GLY A CA 1
ATOM 805 C C . GLY A 1 105 ? 44.212 -22.927 -52.262 1.00 81.62 105 GLY A C 1
ATOM 806 O O . GLY A 1 105 ? 43.082 -22.490 -52.099 1.00 81.62 105 GLY A O 1
ATOM 807 N N . THR A 1 106 ? 44.440 -24.245 -52.270 1.00 83.69 106 THR A N 1
ATOM 808 C CA . THR A 1 106 ? 43.335 -25.230 -52.221 1.00 83.69 106 THR A CA 1
ATOM 809 C C . THR A 1 106 ? 42.616 -25.320 -50.879 1.00 83.69 106 THR A C 1
ATOM 811 O O . THR A 1 106 ? 41.531 -25.900 -50.825 1.00 83.69 106 THR A O 1
ATOM 814 N N . THR A 1 107 ? 43.215 -24.791 -49.809 1.00 88.81 107 THR A N 1
ATOM 815 C CA . THR A 1 107 ? 42.621 -24.791 -48.465 1.00 88.81 107 THR A CA 1
ATOM 816 C C . THR A 1 107 ? 41.636 -23.639 -48.289 1.00 88.81 107 THR A C 1
ATOM 818 O O . THR A 1 107 ? 40.623 -23.804 -47.619 1.00 88.81 107 THR A O 1
ATOM 821 N N . SER A 1 108 ? 41.920 -22.480 -48.886 1.00 87.88 108 SER A N 1
ATOM 822 C CA . SER A 1 108 ? 41.060 -21.299 -48.809 1.00 87.88 108 SER A CA 1
ATOM 823 C C . SER A 1 108 ? 39.987 -21.255 -49.902 1.00 87.88 108 SER A C 1
ATOM 825 O O . SER A 1 108 ? 39.011 -20.539 -49.737 1.00 87.88 108 SER A O 1
ATOM 827 N N . MET A 1 109 ? 40.119 -22.029 -50.984 1.00 88.44 109 MET A N 1
ATOM 828 C CA . MET A 1 109 ? 39.091 -22.120 -52.031 1.00 88.44 109 MET A CA 1
ATOM 829 C C . MET A 1 109 ? 37.790 -22.762 -51.540 1.00 88.44 109 MET A C 1
ATOM 831 O O . MET A 1 109 ? 37.798 -23.774 -50.832 1.00 88.44 109 MET A O 1
ATOM 835 N N . SER A 1 110 ? 36.665 -22.241 -52.023 1.00 91.25 110 SER A N 1
ATOM 836 C CA . SER A 1 110 ? 35.358 -22.850 -51.830 1.00 91.25 110 SER A CA 1
ATOM 837 C C . SER A 1 110 ? 35.288 -24.248 -52.473 1.00 91.25 110 SER A C 1
ATOM 839 O O . SER A 1 110 ? 35.871 -24.494 -53.540 1.00 91.25 110 SER A O 1
ATOM 841 N N . PRO A 1 111 ? 34.547 -25.199 -51.867 1.00 89.62 111 PRO A N 1
ATOM 842 C CA . PRO A 1 111 ? 34.376 -26.535 -52.436 1.00 89.62 111 PRO A CA 1
ATOM 843 C C . PRO A 1 111 ? 33.764 -26.502 -53.839 1.00 89.62 111 PRO A C 1
ATOM 845 O O . PRO A 1 111 ? 34.165 -27.277 -54.703 1.00 89.62 111 PRO A O 1
ATOM 848 N N . HIS A 1 112 ? 32.832 -25.573 -54.084 1.00 89.56 112 HIS A N 1
ATOM 849 C CA . HIS A 1 112 ? 32.188 -25.411 -55.386 1.00 89.56 112 HIS A CA 1
ATOM 850 C C . HIS A 1 112 ? 33.214 -25.078 -56.476 1.00 89.56 112 HIS A C 1
ATOM 852 O O . HIS A 1 112 ? 33.282 -25.770 -57.492 1.00 89.56 112 HIS A O 1
ATOM 858 N N . LEU A 1 113 ? 34.087 -24.097 -56.232 1.00 87.62 113 LEU A N 1
ATOM 859 C CA . LEU A 1 113 ? 35.120 -23.720 -57.192 1.00 87.62 113 LEU A CA 1
ATOM 860 C C . LEU A 1 113 ? 36.126 -24.853 -57.436 1.00 87.62 113 LEU A C 1
ATOM 862 O O . LEU A 1 113 ? 36.493 -25.118 -58.579 1.00 87.62 113 LEU A O 1
ATOM 866 N N . LYS A 1 114 ? 36.521 -25.570 -56.377 1.00 86.94 114 LYS A N 1
ATOM 867 C CA . LYS A 1 114 ? 37.473 -26.691 -56.448 1.00 86.94 114 LYS A CA 1
ATOM 868 C C . LYS A 1 114 ? 36.986 -27.852 -57.323 1.00 86.94 114 LYS A C 1
ATOM 870 O O . LYS A 1 114 ? 37.807 -28.555 -57.907 1.00 86.94 114 LYS A O 1
ATOM 875 N N . HIS A 1 115 ? 35.674 -28.077 -57.395 1.00 88.94 115 HIS A N 1
ATOM 876 C CA . HIS A 1 115 ? 35.093 -29.134 -58.227 1.00 88.94 115 HIS A CA 1
ATOM 877 C C . HIS A 1 115 ? 34.946 -28.734 -59.699 1.00 88.94 115 HIS A C 1
ATOM 879 O O . HIS A 1 115 ? 35.028 -29.601 -60.566 1.00 88.94 115 HIS A O 1
ATOM 885 N N . HIS A 1 116 ? 34.735 -27.447 -59.984 1.00 89.44 116 HIS A N 1
ATOM 886 C CA . HIS A 1 116 ? 34.448 -26.968 -61.337 1.00 89.44 116 HIS A CA 1
ATOM 887 C C . HIS A 1 116 ? 35.671 -26.447 -62.096 1.00 89.44 116 HIS A C 1
ATOM 889 O O . HIS A 1 116 ? 35.659 -26.463 -63.326 1.00 89.44 116 HIS A O 1
ATOM 895 N N . VAL A 1 117 ? 36.720 -26.001 -61.400 1.00 87.75 117 VAL A N 1
ATOM 896 C CA . VAL A 1 117 ? 37.898 -25.393 -62.031 1.00 87.75 117 VAL A CA 1
ATOM 897 C C . VAL A 1 117 ? 39.176 -26.062 -61.522 1.00 87.75 117 VAL A C 1
ATOM 899 O O . VAL A 1 117 ? 39.367 -26.173 -60.308 1.00 87.75 117 VAL A O 1
ATOM 902 N N . PRO A 1 118 ? 40.078 -26.509 -62.417 1.00 86.25 118 PRO A N 1
ATOM 903 C CA . PRO A 1 118 ? 41.340 -27.087 -61.993 1.00 86.25 118 PRO A CA 1
ATOM 904 C C . PRO A 1 118 ? 42.223 -26.035 -61.313 1.00 86.25 118 PRO A C 1
ATOM 906 O O . PRO A 1 118 ? 42.217 -24.846 -61.650 1.00 86.25 118 PRO A O 1
ATOM 909 N N . VAL A 1 119 ? 43.009 -26.491 -60.342 1.00 84.19 119 VAL A N 1
ATOM 910 C CA . VAL A 1 119 ? 43.970 -25.642 -59.633 1.00 84.19 119 VAL A CA 1
ATOM 911 C C . VAL A 1 119 ? 44.981 -25.051 -60.615 1.00 84.19 119 VAL A C 1
ATOM 913 O O . VAL A 1 119 ? 45.440 -25.726 -61.533 1.00 84.19 119 VAL A O 1
ATOM 916 N N . GLY A 1 120 ? 45.314 -23.780 -60.424 1.00 82.25 120 GLY A N 1
ATOM 917 C CA . GLY A 1 120 ? 46.280 -23.059 -61.245 1.00 82.25 120 GLY A CA 1
ATOM 918 C C . GLY A 1 120 ? 45.757 -22.525 -62.582 1.00 82.25 120 GLY A C 1
ATOM 919 O O . GLY A 1 120 ? 46.553 -22.234 -63.467 1.00 82.25 120 GLY A O 1
ATOM 920 N N . SER A 1 121 ? 44.437 -22.380 -62.743 1.00 85.94 121 SER A N 1
ATOM 921 C CA . SER A 1 121 ? 43.840 -21.897 -64.003 1.00 85.94 121 SER A CA 1
ATOM 922 C C . SER A 1 121 ? 44.066 -20.404 -64.300 1.00 85.94 121 SER A C 1
ATOM 924 O O . SER A 1 121 ? 43.814 -19.974 -65.422 1.00 85.94 121 SER A O 1
ATOM 926 N N . LEU A 1 122 ? 44.522 -19.602 -63.330 1.00 85.94 122 LEU A N 1
ATOM 927 C CA . LEU A 1 122 ? 44.818 -18.175 -63.515 1.00 85.94 122 LEU A CA 1
ATOM 928 C C . LEU A 1 122 ? 46.322 -17.918 -63.461 1.00 85.94 122 LEU A C 1
ATOM 930 O O . LEU A 1 122 ? 46.983 -18.346 -62.522 1.00 85.94 122 LEU A O 1
ATOM 934 N N . GLY A 1 123 ? 46.836 -17.156 -64.426 1.00 82.56 123 GLY A N 1
ATOM 935 C CA . GLY A 1 123 ? 48.187 -16.598 -64.405 1.00 82.56 123 GLY A CA 1
ATOM 936 C C . GLY A 1 123 ? 48.162 -15.091 -64.150 1.00 82.56 123 GLY A C 1
ATOM 937 O O . GLY A 1 123 ? 47.183 -14.420 -64.470 1.00 82.56 123 GLY A O 1
ATOM 938 N N . ALA A 1 124 ? 49.245 -14.558 -63.587 1.00 82.69 124 ALA A N 1
ATOM 939 C CA . ALA A 1 124 ? 49.496 -13.121 -63.526 1.00 82.69 124 ALA A CA 1
ATOM 940 C C . ALA A 1 124 ? 50.655 -12.796 -64.469 1.00 82.69 124 ALA A C 1
ATOM 942 O O . ALA A 1 124 ? 51.731 -13.377 -64.328 1.00 82.69 124 ALA A O 1
ATOM 943 N N . ASP A 1 125 ? 50.429 -11.885 -65.411 1.00 83.88 125 ASP A N 1
ATOM 944 C CA . ASP A 1 125 ? 51.443 -11.422 -66.357 1.00 83.88 125 ASP A CA 1
ATOM 945 C C . ASP A 1 125 ? 51.607 -9.901 -66.260 1.00 83.88 125 ASP A C 1
ATOM 947 O O . ASP A 1 125 ? 50.668 -9.173 -65.918 1.00 83.88 125 ASP A O 1
ATOM 951 N N . GLN A 1 126 ? 52.817 -9.415 -66.520 1.00 81.00 126 GLN A N 1
ATOM 952 C CA . GLN A 1 126 ? 53.155 -8.004 -66.404 1.00 81.00 126 GLN A CA 1
ATOM 953 C C . GLN A 1 126 ? 52.768 -7.266 -67.689 1.00 81.00 126 GLN A C 1
ATOM 955 O O . GLN A 1 126 ? 53.551 -7.152 -68.628 1.00 81.00 126 GLN A O 1
ATOM 960 N N . LEU A 1 127 ? 51.559 -6.711 -67.716 1.00 78.69 127 LEU A N 1
ATOM 961 C CA . LEU A 1 127 ? 51.136 -5.792 -68.772 1.00 78.69 127 LEU A CA 1
ATOM 962 C C . LEU A 1 127 ? 51.635 -4.367 -68.488 1.00 78.69 127 LEU A C 1
ATOM 964 O O . LEU A 1 127 ? 51.376 -3.808 -67.426 1.00 78.69 127 LEU A O 1
ATOM 968 N N . SER A 1 128 ? 52.307 -3.747 -69.463 1.00 73.06 128 SER A N 1
ATOM 969 C CA . SER A 1 128 ? 52.738 -2.338 -69.430 1.00 73.06 128 SER A CA 1
ATOM 970 C C . SER A 1 128 ? 51.625 -1.379 -69.878 1.00 73.06 128 SER A C 1
ATOM 972 O O . SER A 1 128 ? 51.859 -0.466 -70.671 1.00 73.06 128 SER A O 1
ATOM 974 N N . VAL A 1 129 ? 50.390 -1.641 -69.459 1.00 73.19 129 VAL A N 1
ATOM 975 C CA . VAL A 1 129 ? 49.258 -0.753 -69.733 1.00 73.19 129 VAL A CA 1
ATOM 976 C C . VAL A 1 129 ? 49.141 0.186 -68.544 1.00 73.19 129 VAL A C 1
ATOM 978 O O . VAL A 1 129 ? 48.985 -0.276 -67.413 1.00 73.19 129 VAL A O 1
ATOM 981 N N . ASP A 1 130 ? 49.234 1.492 -68.792 1.00 69.19 130 ASP A N 1
ATOM 982 C CA . ASP A 1 130 ? 48.955 2.478 -67.754 1.00 69.19 130 ASP A CA 1
ATOM 983 C C . ASP A 1 130 ? 47.523 2.246 -67.249 1.00 69.19 130 ASP A C 1
ATOM 985 O O . ASP A 1 130 ? 46.593 2.200 -68.066 1.00 69.19 130 ASP A O 1
ATOM 989 N N . PRO A 1 131 ? 47.314 2.071 -65.932 1.00 69.50 131 PRO A N 1
ATOM 990 C CA . PRO A 1 131 ? 45.971 1.920 -65.402 1.00 69.50 131 PRO A CA 1
ATOM 991 C C . PRO A 1 131 ? 45.127 3.138 -65.804 1.00 69.50 131 PRO A C 1
ATOM 993 O O . PRO A 1 131 ? 45.672 4.242 -65.951 1.00 69.50 131 PRO A O 1
ATOM 996 N N . PRO A 1 132 ? 43.802 2.973 -65.983 1.00 72.56 132 PRO A N 1
ATOM 997 C CA . PRO A 1 132 ? 42.927 4.110 -66.234 1.00 72.56 132 PRO A CA 1
ATOM 998 C C . PRO A 1 132 ? 43.188 5.170 -65.158 1.00 72.56 132 PRO A C 1
ATOM 1000 O O . PRO A 1 132 ? 43.268 4.847 -63.972 1.00 72.56 132 PRO A O 1
ATOM 1003 N N . LYS A 1 133 ? 43.399 6.426 -65.574 1.00 72.62 133 LYS A N 1
ATOM 1004 C CA . LYS A 1 133 ? 43.685 7.530 -64.652 1.00 72.62 133 LYS A CA 1
ATOM 1005 C C . LYS A 1 133 ? 42.507 7.674 -63.694 1.00 72.62 133 LYS A C 1
ATOM 1007 O O . LYS A 1 133 ? 41.475 8.215 -64.069 1.00 72.62 133 LYS A O 1
ATOM 1012 N N . GLU A 1 134 ? 42.661 7.181 -62.472 1.00 69.50 134 GLU A N 1
ATOM 1013 C CA . GLU A 1 134 ? 41.695 7.445 -61.417 1.00 69.50 134 GLU A CA 1
ATOM 1014 C C . GLU A 1 134 ? 41.693 8.944 -61.112 1.00 69.50 134 GLU A C 1
ATOM 1016 O O . GLU A 1 134 ? 42.736 9.547 -60.817 1.00 69.50 134 GLU A O 1
ATOM 1021 N N . ASP A 1 135 ? 40.512 9.554 -61.162 1.00 80.44 135 ASP A N 1
ATOM 1022 C CA . ASP A 1 135 ? 40.343 10.954 -60.810 1.00 80.44 135 ASP A CA 1
ATOM 1023 C C . ASP A 1 135 ? 40.534 11.131 -59.302 1.00 80.44 135 ASP A C 1
ATOM 1025 O O . ASP A 1 135 ? 39.608 11.021 -58.497 1.00 80.44 135 ASP A O 1
ATOM 1029 N N . ARG A 1 136 ? 41.763 11.467 -58.895 1.00 80.81 136 ARG A N 1
ATOM 1030 C CA . ARG A 1 136 ? 42.110 11.777 -57.493 1.00 80.81 136 ARG A CA 1
ATOM 1031 C C . ARG A 1 136 ? 41.208 12.856 -56.885 1.00 80.81 136 ARG A C 1
ATOM 1033 O O . ARG A 1 136 ? 40.989 12.866 -55.675 1.00 80.81 136 ARG A O 1
ATOM 1040 N N . ALA A 1 137 ? 40.675 13.746 -57.723 1.00 85.00 137 ALA A N 1
ATOM 1041 C CA . ALA A 1 137 ? 39.699 14.755 -57.329 1.00 85.00 137 ALA A CA 1
ATOM 1042 C C . ALA A 1 137 ? 38.385 14.132 -56.822 1.00 85.00 137 ALA A C 1
ATOM 1044 O O . ALA A 1 137 ? 37.839 14.606 -55.826 1.00 85.00 137 ALA A O 1
ATOM 1045 N N . VAL A 1 138 ? 37.917 13.042 -57.440 1.00 88.56 138 VAL A N 1
ATOM 1046 C CA . VAL A 1 138 ? 36.698 12.323 -57.034 1.00 88.56 138 VAL A CA 1
ATOM 1047 C C . VAL A 1 138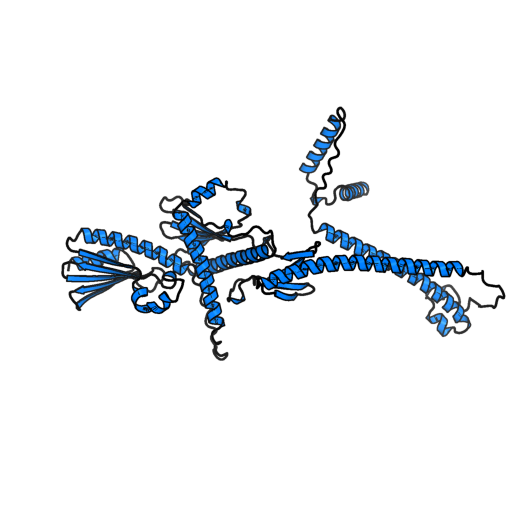 ? 36.910 11.635 -55.686 1.00 88.56 138 VAL A C 1
ATOM 1049 O O . VAL A 1 138 ? 36.111 11.829 -54.772 1.00 88.56 138 VAL A O 1
ATOM 1052 N N . GLY A 1 139 ? 38.033 10.929 -55.508 1.00 87.38 139 GLY A N 1
ATOM 1053 C CA . GLY A 1 139 ? 38.372 10.300 -54.224 1.00 87.38 139 GLY A CA 1
ATOM 1054 C C . GLY A 1 139 ? 38.529 11.315 -53.083 1.00 87.38 139 GLY A C 1
ATOM 1055 O O . GLY A 1 139 ? 38.041 11.100 -51.970 1.00 87.38 139 GLY A O 1
ATOM 1056 N N . GLY A 1 140 ? 39.149 12.467 -53.366 1.00 91.12 140 GLY A N 1
ATOM 1057 C CA . GLY A 1 140 ? 39.215 13.591 -52.429 1.00 91.12 140 GLY A CA 1
ATOM 1058 C C . GLY A 1 140 ? 37.832 14.152 -52.083 1.00 91.12 140 GLY A C 1
ATOM 1059 O O . GLY A 1 140 ? 37.531 14.358 -50.906 1.00 91.12 140 GLY A O 1
ATOM 1060 N N . GLY A 1 141 ? 36.971 14.337 -53.087 1.00 93.38 141 GLY A N 1
ATOM 1061 C CA . GLY A 1 141 ? 35.597 14.816 -52.926 1.00 93.38 141 GLY A CA 1
ATOM 1062 C C . GLY A 1 141 ? 34.734 13.890 -52.068 1.00 93.38 141 GLY A C 1
ATOM 1063 O O . GLY A 1 141 ? 34.094 14.359 -51.127 1.00 93.38 141 GLY A O 1
ATOM 1064 N N . TRP A 1 142 ? 34.778 12.576 -52.311 1.00 93.56 142 TRP A N 1
ATOM 1065 C CA . TRP A 1 142 ? 34.062 11.583 -51.500 1.00 93.56 142 TRP A CA 1
ATOM 1066 C C . TRP A 1 142 ? 34.486 11.620 -50.032 1.00 93.56 142 TRP A C 1
ATOM 1068 O O . TRP A 1 142 ? 33.634 11.557 -49.145 1.00 93.56 142 TRP A O 1
ATOM 1078 N N . LYS A 1 143 ? 35.783 11.805 -49.757 1.00 94.88 143 LYS A N 1
ATOM 1079 C CA . LYS A 1 143 ? 36.293 11.930 -48.385 1.00 94.88 143 LYS A CA 1
ATOM 1080 C C . LYS A 1 143 ? 35.829 13.217 -47.699 1.00 94.88 143 LYS A C 1
ATOM 1082 O O . LYS A 1 143 ? 35.484 13.201 -46.519 1.00 94.88 143 LY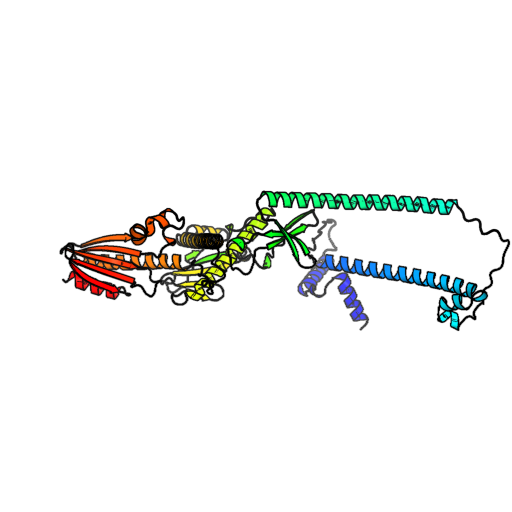S A O 1
ATOM 1087 N N . VAL A 1 144 ? 35.807 14.342 -48.413 1.00 95.75 144 VAL A N 1
ATOM 1088 C CA . VAL A 1 144 ? 35.284 15.605 -47.863 1.00 95.75 144 VAL A CA 1
ATOM 1089 C C . VAL A 1 144 ? 33.783 15.485 -47.593 1.00 95.75 144 VAL A C 1
ATOM 1091 O O . VAL A 1 144 ? 33.325 15.869 -46.518 1.00 95.75 144 VAL A O 1
ATOM 1094 N N . GLN A 1 145 ? 33.027 14.879 -48.511 1.00 96.12 145 GLN A N 1
ATOM 1095 C CA . GLN A 1 145 ? 31.599 14.633 -48.330 1.00 96.12 145 GLN A CA 1
ATOM 1096 C C . GLN A 1 145 ? 31.330 13.703 -47.139 1.00 96.12 145 GLN A C 1
ATOM 1098 O O . GLN A 1 145 ? 30.433 13.979 -46.343 1.00 96.12 145 GLN A O 1
ATOM 1103 N N . SER A 1 146 ? 32.109 12.629 -46.969 1.00 96.75 146 SER A N 1
ATOM 1104 C CA . SER A 1 146 ? 31.955 11.715 -45.832 1.00 96.75 146 SER A CA 1
ATOM 1105 C C . SER A 1 146 ? 32.270 12.399 -44.501 1.00 96.75 146 SER A C 1
ATOM 1107 O O . SER A 1 146 ? 31.563 12.175 -43.522 1.00 96.75 146 SER A O 1
ATOM 1109 N N . LEU A 1 147 ? 33.288 13.267 -44.457 1.00 96.81 147 LEU A N 1
ATOM 1110 C CA . LEU A 1 147 ? 33.600 14.080 -43.276 1.00 96.81 147 LEU A CA 1
ATOM 1111 C C . LEU A 1 147 ? 32.485 15.087 -42.966 1.00 96.81 147 LEU A C 1
ATOM 1113 O O . LEU A 1 147 ? 32.138 15.269 -41.799 1.00 96.81 147 LEU A O 1
ATOM 1117 N N . GLY A 1 148 ? 31.890 15.695 -43.997 1.00 97.19 148 GLY A N 1
ATOM 1118 C CA . GLY A 1 148 ? 30.716 16.557 -43.861 1.00 97.19 148 GLY A CA 1
ATOM 1119 C C . GLY A 1 148 ? 29.533 15.813 -43.237 1.00 97.19 148 GLY A C 1
ATOM 1120 O O . GLY A 1 148 ? 29.025 16.237 -42.199 1.00 97.19 148 GLY A O 1
ATOM 1121 N N . LYS A 1 149 ? 29.176 14.649 -43.799 1.00 97.00 149 LYS A N 1
ATOM 1122 C CA . LYS A 1 149 ? 28.117 13.772 -43.269 1.00 97.00 149 LYS A CA 1
ATOM 1123 C C . LYS A 1 149 ? 28.399 13.340 -41.828 1.00 97.00 149 LYS A C 1
ATOM 1125 O O . LYS A 1 149 ? 27.515 13.406 -40.982 1.00 97.00 149 LYS A O 1
ATOM 1130 N N . ALA A 1 150 ? 29.633 12.941 -41.518 1.00 96.69 150 ALA A N 1
ATOM 1131 C CA . ALA A 1 150 ? 30.018 12.560 -40.160 1.00 96.69 150 ALA A CA 1
ATOM 1132 C C . ALA A 1 150 ? 29.876 13.730 -39.169 1.00 96.69 150 ALA A C 1
ATOM 1134 O O . ALA A 1 150 ? 29.375 13.542 -38.062 1.00 96.69 150 ALA A O 1
ATOM 1135 N N . SER A 1 151 ? 30.269 14.946 -39.566 1.00 97.44 151 SER A N 1
ATOM 1136 C CA . SER A 1 151 ? 30.096 16.145 -38.737 1.00 97.44 151 SER A CA 1
ATOM 1137 C C . SER A 1 151 ? 28.621 16.437 -38.459 1.00 97.44 151 SER A C 1
ATOM 1139 O O . SER A 1 151 ? 28.259 16.725 -37.319 1.00 97.44 151 SER A O 1
ATOM 1141 N N . GLU A 1 152 ? 27.766 16.330 -39.474 1.00 97.12 152 GLU A N 1
ATOM 1142 C CA . GLU A 1 152 ? 26.322 16.523 -39.339 1.00 97.12 152 GLU A CA 1
ATOM 1143 C C . GLU A 1 152 ? 25.683 15.470 -38.424 1.00 97.12 152 GLU A C 1
ATOM 1145 O O . GLU A 1 152 ? 24.962 15.823 -37.492 1.00 97.12 152 GLU A O 1
ATOM 1150 N N . LEU A 1 153 ? 26.028 14.190 -38.594 1.00 96.94 153 LEU A N 1
ATOM 1151 C CA . LEU A 1 153 ? 25.558 13.109 -37.721 1.00 96.94 153 LEU A CA 1
ATOM 1152 C C . LEU A 1 153 ? 25.963 13.323 -36.260 1.00 96.94 153 LEU A C 1
ATOM 1154 O O . LEU A 1 153 ? 25.145 13.123 -35.358 1.00 96.94 153 LEU A O 1
ATOM 1158 N N . LEU A 1 154 ? 27.199 13.762 -36.009 1.00 97.19 154 LEU A N 1
ATOM 1159 C CA . LEU A 1 154 ? 27.665 14.080 -34.658 1.00 97.19 154 LEU A CA 1
ATOM 1160 C C . LEU A 1 154 ? 26.912 15.276 -34.066 1.00 97.19 154 LEU A C 1
ATOM 1162 O O . LEU A 1 154 ? 26.528 15.228 -32.898 1.00 97.19 154 LEU A O 1
ATOM 1166 N N . LYS A 1 155 ? 26.647 16.322 -34.858 1.00 97.31 155 LYS A N 1
ATOM 1167 C CA . LYS A 1 155 ? 25.846 17.479 -34.424 1.00 97.31 155 LYS A CA 1
ATOM 1168 C C . LYS A 1 155 ? 24.408 17.082 -34.097 1.00 97.31 155 LYS A C 1
ATOM 1170 O O . LYS A 1 155 ? 23.904 17.461 -33.042 1.00 97.31 155 LYS A O 1
ATOM 1175 N N . ASN A 1 156 ? 23.778 16.271 -34.944 1.00 97.00 156 ASN A N 1
ATOM 1176 C CA . ASN A 1 156 ? 22.413 15.791 -34.733 1.00 97.00 156 ASN A CA 1
ATOM 1177 C C . ASN A 1 156 ? 22.334 14.889 -33.495 1.00 97.00 156 ASN A C 1
ATOM 1179 O O . ASN A 1 156 ? 21.442 15.048 -32.662 1.00 97.00 156 ASN A O 1
ATOM 1183 N N . SER A 1 157 ? 23.315 14.003 -33.315 1.00 96.12 157 SER A N 1
ATOM 1184 C CA . SER A 1 157 ? 23.426 13.152 -32.125 1.00 96.12 157 SER A CA 1
ATOM 1185 C C . SER A 1 157 ? 23.636 13.978 -30.855 1.00 96.12 157 SER A C 1
ATOM 1187 O O . SER A 1 157 ? 22.984 13.727 -29.845 1.00 96.12 157 SER A O 1
ATOM 1189 N N . ALA A 1 158 ? 24.478 15.014 -30.904 1.00 97.25 158 ALA A N 1
ATOM 1190 C CA . ALA A 1 158 ? 24.664 15.939 -29.791 1.00 97.25 158 ALA A CA 1
ATOM 1191 C C . ALA A 1 158 ? 23.378 16.721 -29.464 1.00 97.25 158 ALA A C 1
ATOM 1193 O O . ALA A 1 158 ? 23.057 16.899 -28.290 1.00 97.25 158 ALA A O 1
ATOM 1194 N N . GLY A 1 159 ? 22.613 17.140 -30.480 1.00 96.62 159 GLY A N 1
ATOM 1195 C CA . GLY A 1 159 ? 21.299 17.766 -30.306 1.00 96.62 159 GLY A CA 1
ATOM 1196 C C . GLY A 1 159 ? 20.299 16.845 -29.602 1.00 96.62 159 GLY A C 1
ATOM 1197 O O . GLY A 1 159 ? 19.676 17.249 -28.619 1.00 96.62 159 GLY A O 1
ATOM 1198 N N . ARG A 1 160 ? 20.215 15.578 -30.032 1.00 95.00 160 ARG A N 1
ATOM 1199 C CA . ARG A 1 160 ? 19.381 14.550 -29.384 1.00 95.00 160 ARG A CA 1
ATOM 1200 C C . ARG A 1 160 ? 19.798 14.317 -27.933 1.00 95.00 160 ARG A C 1
ATOM 1202 O O . ARG A 1 160 ? 18.958 14.395 -27.040 1.00 95.00 160 ARG A O 1
ATOM 1209 N N . LEU A 1 161 ? 21.093 14.128 -27.675 1.00 96.31 161 LEU A N 1
ATOM 1210 C CA . LEU A 1 161 ? 21.617 13.948 -26.317 1.00 96.31 161 LEU A CA 1
ATOM 1211 C C . LEU A 1 161 ? 21.320 15.152 -25.420 1.00 96.31 161 LEU A C 1
ATOM 1213 O O . LEU A 1 161 ? 20.969 14.972 -24.260 1.00 96.31 161 LEU A O 1
ATOM 1217 N N . LYS A 1 162 ? 21.401 16.376 -25.949 1.00 96.31 162 LYS A N 1
ATOM 1218 C CA . LYS A 1 162 ? 21.042 17.583 -25.199 1.00 96.31 162 LYS A CA 1
ATOM 1219 C C . LYS A 1 162 ? 19.569 17.571 -24.781 1.00 96.31 162 LYS A C 1
ATOM 1221 O O . LYS A 1 162 ? 19.285 17.819 -23.613 1.00 96.31 162 LYS A O 1
ATOM 1226 N N . SER A 1 163 ? 18.660 17.218 -25.693 1.00 94.38 163 SER A N 1
ATOM 1227 C CA . SER A 1 163 ? 17.232 17.098 -25.363 1.00 94.38 163 SER A CA 1
ATOM 1228 C C . SER A 1 163 ? 16.971 16.034 -24.288 1.00 94.38 163 SER A C 1
ATOM 1230 O O . SER A 1 163 ? 16.174 16.249 -23.378 1.00 94.38 163 SER A O 1
ATOM 1232 N N . GLU A 1 164 ? 17.709 14.922 -24.322 1.00 93.50 164 GLU A N 1
ATOM 1233 C CA . GLU A 1 164 ? 17.620 13.875 -23.303 1.00 93.50 164 GLU A CA 1
ATOM 1234 C C . GLU A 1 164 ? 18.183 14.316 -21.947 1.00 93.50 164 GLU A C 1
ATOM 1236 O O . GLU A 1 164 ? 17.583 14.022 -20.911 1.00 93.50 164 GLU A O 1
ATOM 1241 N N . ILE A 1 165 ? 19.269 15.094 -21.938 1.00 95.19 165 ILE A N 1
ATOM 1242 C CA . ILE A 1 165 ? 19.824 15.709 -20.724 1.00 95.19 165 ILE A CA 1
ATOM 1243 C C . ILE A 1 165 ? 18.828 16.695 -20.106 1.00 95.19 165 ILE A C 1
ATOM 1245 O O . ILE A 1 165 ? 18.704 16.744 -18.883 1.00 95.19 165 ILE A O 1
ATOM 1249 N N . ASP A 1 166 ? 18.103 17.473 -20.912 1.00 94.00 166 ASP A N 1
ATOM 1250 C CA . ASP A 1 166 ? 17.102 18.415 -20.403 1.00 94.00 166 ASP A CA 1
ATOM 1251 C C . ASP A 1 166 ? 15.917 17.679 -19.753 1.00 94.00 166 ASP A C 1
ATOM 1253 O O . ASP A 1 166 ? 15.486 18.037 -18.649 1.00 94.00 166 ASP A O 1
ATOM 1257 N N . LYS A 1 167 ? 15.458 16.577 -20.359 1.00 93.31 167 LYS A N 1
ATOM 1258 C CA . LYS A 1 167 ? 14.454 15.684 -19.754 1.00 93.31 167 LYS A CA 1
ATOM 1259 C C . LYS A 1 167 ? 14.974 15.044 -18.461 1.00 93.31 167 LYS A C 1
ATOM 1261 O O . LYS A 1 167 ? 14.262 14.989 -17.458 1.00 93.31 167 LYS A O 1
ATOM 1266 N N . GLU A 1 168 ? 16.228 14.596 -18.444 1.00 91.81 168 GLU A N 1
ATOM 1267 C CA . GLU A 1 168 ? 16.869 14.018 -17.261 1.00 91.81 168 GLU A CA 1
ATOM 1268 C C . GLU A 1 168 ? 17.057 15.053 -16.136 1.00 91.81 168 GLU A C 1
ATOM 1270 O O . GLU A 1 168 ? 16.819 14.758 -14.963 1.00 91.81 168 GLU A O 1
ATOM 1275 N N . ARG A 1 169 ? 17.391 16.300 -16.472 1.00 94.12 169 ARG A N 1
ATOM 1276 C CA . ARG A 1 169 ? 17.459 17.408 -15.513 1.00 94.12 169 ARG A CA 1
ATOM 1277 C C . ARG A 1 169 ? 16.107 17.638 -14.839 1.00 94.12 169 ARG A C 1
ATOM 1279 O O . ARG A 1 169 ? 16.068 17.802 -13.617 1.00 94.12 169 ARG A O 1
ATOM 1286 N N . THR A 1 170 ? 15.013 17.639 -15.599 1.00 92.62 170 THR A N 1
ATOM 1287 C CA . THR A 1 170 ? 13.651 17.772 -15.054 1.00 92.62 170 THR A CA 1
ATOM 1288 C C . THR A 1 170 ? 13.305 16.605 -14.131 1.00 92.62 170 THR A C 1
ATOM 1290 O O . THR A 1 170 ? 12.831 16.822 -13.012 1.00 92.62 170 THR A O 1
ATOM 1293 N N . TYR A 1 171 ? 13.646 15.381 -14.534 1.00 91.75 171 TYR A N 1
ATOM 1294 C CA . TYR A 1 171 ? 13.468 14.185 -13.719 1.00 91.75 171 TYR A CA 1
ATOM 1295 C C . TYR A 1 171 ? 14.210 14.276 -12.377 1.00 91.75 171 TYR A C 1
ATOM 1297 O O . TYR A 1 171 ? 13.592 14.167 -11.317 1.00 91.75 171 TYR A O 1
ATOM 1305 N N . TRP A 1 172 ? 15.517 14.560 -12.388 1.00 91.81 172 TRP A N 1
ATOM 1306 C CA . TRP A 1 172 ? 16.311 14.674 -11.160 1.00 91.81 172 TRP A CA 1
ATOM 1307 C C . TRP A 1 172 ? 15.890 15.854 -10.286 1.00 91.81 172 TRP A C 1
ATOM 1309 O O . TRP A 1 172 ? 15.975 15.771 -9.059 1.00 91.81 172 TRP A O 1
ATOM 1319 N N . LYS A 1 173 ? 15.385 16.941 -10.884 1.00 92.81 173 LYS A N 1
ATOM 1320 C CA . LYS A 1 173 ? 14.783 18.053 -10.139 1.00 92.81 173 LYS A CA 1
ATOM 1321 C C . LYS A 1 173 ? 13.558 17.583 -9.352 1.00 92.81 173 LYS A C 1
ATOM 1323 O O . LYS A 1 173 ? 13.429 17.950 -8.186 1.00 92.81 173 LYS A O 1
ATOM 1328 N N . ASN A 1 174 ? 12.702 16.751 -9.944 1.00 89.56 174 ASN A N 1
ATOM 1329 C CA . ASN A 1 174 ? 11.542 16.176 -9.259 1.00 89.56 174 ASN A CA 1
ATOM 1330 C C . ASN A 1 174 ? 11.955 15.159 -8.189 1.00 89.56 174 ASN A C 1
ATOM 1332 O O . ASN A 1 174 ? 11.506 15.273 -7.053 1.00 89.56 174 ASN A O 1
ATOM 1336 N N . VAL A 1 175 ? 12.910 14.270 -8.483 1.00 91.00 175 VAL A N 1
ATOM 1337 C CA . VAL A 1 175 ? 13.468 13.341 -7.481 1.00 91.00 175 VAL A CA 1
ATOM 1338 C C . VAL A 1 175 ? 14.048 14.099 -6.284 1.00 91.00 175 VAL A C 1
ATOM 1340 O O . VAL A 1 175 ? 13.830 13.707 -5.140 1.00 91.00 175 VAL A O 1
ATOM 1343 N N . ARG A 1 176 ? 14.737 15.226 -6.516 1.00 91.94 176 ARG A N 1
ATOM 1344 C CA . ARG A 1 176 ? 15.247 16.088 -5.441 1.00 91.94 176 ARG A CA 1
ATOM 1345 C C . ARG A 1 176 ? 14.121 16.706 -4.611 1.00 91.94 176 ARG A C 1
ATOM 1347 O O . ARG A 1 176 ? 14.259 16.774 -3.394 1.00 91.94 176 ARG A O 1
ATOM 1354 N N . LYS A 1 177 ? 13.016 17.140 -5.230 1.00 91.19 177 LYS A N 1
ATOM 1355 C CA . LYS A 1 177 ? 11.834 17.626 -4.492 1.00 91.19 177 LYS A CA 1
ATOM 1356 C C . LYS A 1 177 ? 11.254 16.527 -3.597 1.00 91.19 177 LYS A C 1
ATOM 1358 O O . LYS A 1 177 ? 10.971 16.791 -2.435 1.00 91.19 177 LYS A O 1
ATOM 1363 N N . THR A 1 178 ? 11.134 15.303 -4.108 1.00 89.56 178 THR A N 1
ATOM 1364 C CA . THR A 1 178 ? 10.645 14.144 -3.345 1.00 89.56 178 THR A CA 1
ATOM 1365 C C . THR A 1 178 ? 11.595 13.768 -2.204 1.00 89.56 178 THR A C 1
ATOM 1367 O O . THR A 1 178 ? 11.147 13.543 -1.085 1.00 89.56 178 THR A O 1
ATOM 1370 N N . ALA A 1 179 ? 12.911 13.794 -2.437 1.00 90.44 179 ALA A N 1
ATOM 1371 C CA . ALA A 1 179 ? 13.912 13.567 -1.393 1.00 90.44 179 ALA A CA 1
ATOM 1372 C C . ALA A 1 179 ? 13.855 14.641 -0.291 1.00 90.44 179 ALA A C 1
ATOM 1374 O O . ALA A 1 179 ? 13.905 14.322 0.894 1.00 90.44 179 ALA A O 1
ATOM 1375 N N . ASN A 1 180 ? 13.704 15.913 -0.676 1.00 91.56 180 ASN A N 1
ATOM 1376 C CA . ASN A 1 180 ? 13.565 17.027 0.265 1.00 91.56 180 ASN A CA 1
ATOM 1377 C C . ASN A 1 180 ? 12.267 16.953 1.085 1.00 91.56 180 ASN A C 1
ATOM 1379 O O . ASN A 1 180 ? 12.234 17.469 2.196 1.00 91.56 180 ASN A O 1
ATOM 1383 N N . ALA A 1 181 ? 11.217 16.313 0.560 1.00 88.88 181 ALA A N 1
ATOM 1384 C CA . ALA A 1 181 ? 9.976 16.064 1.293 1.00 88.88 181 ALA A CA 1
ATOM 1385 C C . ALA A 1 181 ? 10.124 14.988 2.391 1.00 88.88 181 ALA A C 1
ATOM 1387 O O . ALA A 1 181 ? 9.200 14.792 3.174 1.00 88.88 181 ALA A O 1
ATOM 1388 N N . GLY A 1 182 ? 11.279 14.314 2.478 1.00 88.88 182 GLY A N 1
ATOM 1389 C CA . GLY A 1 182 ? 11.561 13.291 3.490 1.00 88.88 182 GLY A CA 1
ATOM 1390 C C . GLY A 1 182 ? 11.187 11.867 3.072 1.00 88.88 182 GLY A C 1
ATOM 1391 O O . GLY A 1 182 ? 11.216 10.964 3.906 1.00 88.88 182 GLY A O 1
ATOM 1392 N N . GLU A 1 183 ? 10.857 11.645 1.798 1.00 89.81 183 GLU A N 1
ATOM 1393 C CA . GLU A 1 183 ? 10.532 10.313 1.287 1.00 89.81 183 GLU A CA 1
ATOM 1394 C C . GLU A 1 183 ? 11.772 9.415 1.201 1.00 89.81 183 GLU A C 1
ATOM 1396 O O . GLU A 1 183 ? 12.866 9.840 0.809 1.00 89.81 183 GLU A O 1
ATOM 1401 N N . VAL A 1 184 ? 11.602 8.132 1.527 1.00 89.50 184 VAL A N 1
ATOM 1402 C CA . VAL A 1 184 ? 12.706 7.166 1.515 1.00 89.50 184 VAL A CA 1
ATOM 1403 C C . VAL A 1 184 ? 12.932 6.652 0.097 1.00 89.50 184 VAL A C 1
ATOM 1405 O O . VAL A 1 184 ? 12.160 5.846 -0.429 1.00 89.50 184 VAL A O 1
ATOM 1408 N N . LEU A 1 185 ? 14.039 7.092 -0.499 1.00 91.00 185 LEU A N 1
ATOM 1409 C CA . LEU A 1 185 ? 14.517 6.637 -1.800 1.00 91.00 185 LEU A CA 1
ATOM 1410 C C . LEU A 1 185 ? 15.548 5.520 -1.642 1.00 91.00 185 LEU A C 1
ATOM 1412 O O . LEU A 1 185 ? 16.482 5.621 -0.847 1.00 91.00 185 LEU A O 1
ATOM 1416 N N . PHE A 1 186 ? 15.427 4.468 -2.444 1.00 89.56 186 PHE A N 1
ATOM 1417 C CA . PHE A 1 186 ? 16.397 3.377 -2.461 1.00 89.56 186 PHE A CA 1
ATOM 1418 C C . PHE A 1 186 ? 16.596 2.813 -3.864 1.00 89.56 186 PHE A C 1
ATOM 1420 O O . PHE A 1 186 ? 15.779 2.989 -4.762 1.00 89.56 186 PHE A O 1
ATOM 1427 N N . LYS A 1 187 ? 17.716 2.123 -4.084 1.00 90.31 187 LYS A N 1
ATOM 1428 C CA . LYS A 1 187 ? 18.025 1.528 -5.386 1.00 90.31 187 LYS A CA 1
ATOM 1429 C C . LYS A 1 187 ? 17.351 0.165 -5.516 1.00 90.31 187 LYS A C 1
ATOM 1431 O O . LYS A 1 187 ? 17.651 -0.741 -4.740 1.00 90.31 187 LYS A O 1
ATOM 1436 N N . ILE A 1 188 ? 16.514 -0.006 -6.536 1.00 87.56 188 ILE A N 1
ATOM 1437 C CA . ILE A 1 188 ? 15.929 -1.301 -6.891 1.00 87.56 188 ILE A CA 1
ATOM 1438 C C . ILE A 1 188 ? 16.823 -1.977 -7.935 1.00 87.56 188 ILE A C 1
ATOM 1440 O O . ILE A 1 188 ? 17.228 -1.369 -8.928 1.00 87.56 188 ILE A O 1
ATOM 1444 N N . ARG A 1 189 ? 17.138 -3.253 -7.692 1.00 83.44 189 ARG A N 1
ATOM 1445 C CA . ARG A 1 189 ? 17.792 -4.153 -8.649 1.00 83.44 189 ARG A CA 1
ATOM 1446 C C . ARG A 1 189 ? 16.969 -5.439 -8.707 1.00 83.44 189 ARG A C 1
ATOM 1448 O O . ARG A 1 189 ? 17.190 -6.334 -7.897 1.00 83.44 189 ARG A O 1
ATOM 1455 N N . LYS A 1 190 ? 15.975 -5.504 -9.597 1.00 76.12 190 LYS A N 1
ATOM 1456 C CA . LYS A 1 190 ? 15.147 -6.707 -9.786 1.00 76.12 190 LYS A CA 1
ATOM 1457 C C . LYS A 1 190 ? 15.183 -7.108 -11.258 1.00 76.12 190 LYS A C 1
ATOM 1459 O O . LYS A 1 190 ? 14.588 -6.430 -12.088 1.00 76.12 190 LYS A O 1
ATOM 1464 N N . GLY A 1 191 ? 15.890 -8.195 -11.566 1.00 77.56 191 GLY A N 1
ATOM 1465 C CA . GLY A 1 191 ? 16.141 -8.608 -12.950 1.00 77.56 191 GLY A CA 1
ATOM 1466 C C . GLY A 1 191 ? 16.841 -7.497 -13.736 1.00 77.56 191 GLY A C 1
ATOM 1467 O O . GLY A 1 191 ? 17.850 -6.959 -13.276 1.00 77.56 191 GLY A O 1
ATOM 1468 N N . ASP A 1 192 ? 16.261 -7.128 -14.876 1.00 69.31 192 ASP A N 1
ATOM 1469 C CA . ASP A 1 192 ? 16.741 -6.038 -15.734 1.00 69.31 192 ASP A CA 1
ATOM 1470 C C . ASP A 1 192 ? 16.271 -4.641 -15.276 1.00 69.31 192 ASP A C 1
ATOM 1472 O O . ASP A 1 192 ? 16.811 -3.608 -15.669 1.00 69.31 192 ASP A O 1
ATOM 1476 N N . ALA A 1 193 ? 15.302 -4.577 -14.355 1.00 68.81 193 ALA A N 1
ATOM 1477 C CA . ALA A 1 193 ? 14.799 -3.310 -13.848 1.00 68.81 193 ALA A CA 1
ATOM 1478 C C . ALA A 1 193 ? 15.798 -2.693 -12.852 1.00 68.81 193 ALA A C 1
ATOM 1480 O O . ALA A 1 193 ? 15.860 -3.051 -11.666 1.00 68.81 193 ALA A O 1
ATOM 1481 N N . ARG A 1 194 ? 16.593 -1.745 -13.358 1.00 80.81 194 ARG A N 1
ATOM 1482 C CA . ARG A 1 194 ? 17.477 -0.867 -12.586 1.00 80.81 194 ARG A CA 1
ATOM 1483 C C . ARG A 1 194 ? 16.809 0.493 -12.450 1.00 80.81 194 ARG A C 1
ATOM 1485 O O . ARG A 1 194 ? 16.586 1.174 -13.442 1.00 80.81 194 ARG A O 1
ATOM 1492 N N . GLY A 1 195 ? 16.512 0.901 -11.224 1.00 84.25 195 GLY A N 1
ATOM 1493 C CA . GLY A 1 195 ? 15.837 2.175 -10.999 1.00 84.25 195 GLY A CA 1
ATOM 1494 C C . GLY A 1 195 ? 15.865 2.625 -9.549 1.00 84.25 195 GLY A C 1
ATOM 1495 O O . GLY A 1 195 ? 16.408 1.946 -8.670 1.00 84.25 195 GLY A O 1
ATOM 1496 N N . LEU A 1 196 ? 15.271 3.790 -9.317 1.00 88.88 196 LEU A N 1
ATOM 1497 C CA . LEU A 1 196 ? 14.998 4.300 -7.981 1.00 88.88 196 LEU A CA 1
ATOM 1498 C C . LEU A 1 196 ? 13.609 3.842 -7.542 1.00 88.88 196 LEU A C 1
ATOM 1500 O O . LEU A 1 196 ? 12.648 3.887 -8.307 1.00 88.88 196 LEU A O 1
ATOM 1504 N N . GLY A 1 197 ? 13.534 3.373 -6.307 1.00 89.75 197 GLY A N 1
ATOM 1505 C CA . GLY A 1 197 ? 12.308 3.028 -5.617 1.00 89.75 197 GLY A CA 1
ATOM 1506 C C . GLY A 1 197 ? 11.984 4.051 -4.545 1.00 89.75 197 GLY A C 1
ATOM 1507 O O . GLY A 1 197 ? 12.891 4.558 -3.885 1.00 89.75 197 GLY A O 1
ATOM 1508 N N . ILE A 1 198 ? 10.695 4.307 -4.359 1.00 90.81 198 ILE A N 1
ATOM 1509 C CA . ILE A 1 198 ? 10.144 5.004 -3.200 1.00 90.81 198 ILE A CA 1
ATOM 1510 C C . ILE A 1 198 ? 9.489 3.965 -2.306 1.00 90.81 198 ILE A C 1
ATOM 1512 O O . ILE A 1 198 ? 8.769 3.079 -2.780 1.00 90.81 198 ILE A O 1
ATOM 1516 N N . LYS A 1 199 ? 9.733 4.085 -1.004 1.00 90.69 199 LYS A N 1
ATOM 1517 C CA . LYS A 1 199 ? 8.988 3.353 0.014 1.00 90.69 199 LYS A CA 1
ATOM 1518 C C . LYS A 1 199 ? 7.914 4.265 0.595 1.00 90.69 199 LYS A C 1
ATOM 1520 O O . LYS A 1 199 ? 8.250 5.265 1.217 1.00 90.69 199 LYS A O 1
ATOM 1525 N N . TYR A 1 200 ? 6.654 3.894 0.413 1.00 89.25 200 TYR A N 1
ATOM 1526 C CA . TYR A 1 200 ? 5.498 4.610 0.958 1.00 89.25 200 TYR A CA 1
ATOM 1527 C C . TYR A 1 200 ? 4.706 3.776 1.977 1.00 89.25 200 TYR A C 1
ATOM 1529 O O . TYR A 1 200 ? 3.927 4.349 2.729 1.00 89.25 200 TYR A O 1
ATOM 1537 N N . GLY A 1 201 ? 4.923 2.455 2.043 1.00 86.81 201 GLY A N 1
ATOM 1538 C CA . GLY A 1 201 ? 4.237 1.562 2.985 1.00 86.81 201 GLY A CA 1
ATOM 1539 C C . GLY A 1 201 ? 4.862 1.465 4.380 1.00 86.81 201 GLY A C 1
ATOM 1540 O O . GLY A 1 201 ? 6.000 1.875 4.628 1.00 86.81 201 GLY A O 1
ATOM 1541 N N . PHE A 1 202 ? 4.127 0.815 5.287 1.00 85.81 202 PHE A N 1
ATOM 1542 C CA . PHE A 1 202 ? 4.393 0.783 6.732 1.00 85.81 202 PHE A CA 1
ATOM 1543 C C . PHE A 1 202 ? 5.164 -0.454 7.224 1.00 85.81 202 PHE A C 1
ATOM 1545 O O . PHE A 1 202 ? 5.174 -0.761 8.416 1.00 85.81 202 PHE A O 1
ATOM 1552 N N . GLY A 1 203 ? 5.895 -1.150 6.347 1.00 82.25 203 GLY A N 1
ATOM 1553 C CA . GLY A 1 203 ? 6.659 -2.348 6.732 1.00 82.25 203 GLY A CA 1
ATOM 1554 C C . GLY A 1 203 ? 7.681 -2.121 7.864 1.00 82.25 203 GLY A C 1
ATOM 1555 O O . GLY A 1 203 ? 8.002 -3.041 8.616 1.00 82.25 203 GLY A O 1
ATOM 1556 N N . ASP A 1 204 ? 8.171 -0.890 8.058 1.00 79.94 204 ASP A N 1
ATOM 1557 C CA . ASP A 1 204 ? 9.067 -0.569 9.183 1.00 79.94 204 ASP A CA 1
ATOM 1558 C C . ASP A 1 204 ? 8.344 -0.467 10.529 1.00 79.94 204 ASP A C 1
ATOM 1560 O O . ASP A 1 204 ? 8.946 -0.731 11.574 1.00 79.94 204 ASP A O 1
ATOM 1564 N N . ALA A 1 205 ? 7.047 -0.166 10.521 1.00 81.00 205 ALA A N 1
ATOM 1565 C CA . ALA A 1 205 ? 6.222 -0.162 11.721 1.00 81.00 205 ALA A CA 1
ATOM 1566 C C . ALA A 1 205 ? 5.881 -1.581 12.212 1.00 81.00 205 ALA A C 1
ATOM 1568 O O . ALA A 1 205 ? 5.293 -1.735 13.277 1.00 81.00 205 ALA A O 1
ATOM 1569 N N . GLY A 1 206 ? 6.296 -2.625 11.484 1.00 76.12 206 GLY A N 1
ATOM 1570 C CA . GLY A 1 206 ? 5.940 -4.010 11.792 1.00 76.12 206 GLY A CA 1
ATOM 1571 C C . GLY A 1 206 ? 4.553 -4.393 11.282 1.00 76.12 206 GLY A C 1
ATOM 1572 O O . GLY A 1 206 ? 3.929 -5.265 11.879 1.00 76.12 206 GLY A O 1
ATOM 1573 N N . SER A 1 207 ? 4.087 -3.730 10.220 1.00 81.06 207 SER A N 1
ATOM 1574 C CA . SER A 1 207 ? 2.956 -4.183 9.410 1.00 81.06 207 SER A CA 1
ATOM 1575 C C . SER A 1 207 ? 3.239 -5.585 8.860 1.00 81.06 207 SER A C 1
ATOM 1577 O O . SER A 1 207 ? 4.336 -5.859 8.359 1.00 81.06 207 SER A O 1
ATOM 1579 N N . GLU A 1 208 ? 2.260 -6.476 8.995 1.00 77.00 208 GLU A N 1
ATOM 1580 C CA . GLU A 1 208 ? 2.283 -7.838 8.443 1.00 77.00 208 GLU A CA 1
ATOM 1581 C C . GLU A 1 208 ? 1.481 -7.940 7.144 1.00 77.00 208 GLU A C 1
ATOM 1583 O O . GLU A 1 208 ? 1.311 -9.039 6.607 1.00 77.00 208 GLU A O 1
ATOM 1588 N N . TYR A 1 209 ? 0.990 -6.806 6.640 1.00 82.56 209 TYR A N 1
ATOM 1589 C CA . TYR A 1 209 ? 0.284 -6.765 5.376 1.00 82.56 209 TYR A CA 1
ATOM 1590 C C . TYR A 1 209 ? 1.201 -7.250 4.247 1.00 82.56 209 TYR A C 1
ATOM 1592 O O . TYR A 1 209 ? 2.410 -6.997 4.231 1.00 82.56 209 TYR A O 1
ATOM 1600 N N . GLY A 1 210 ? 0.627 -8.021 3.319 1.00 77.19 210 GLY A N 1
ATOM 1601 C CA . GLY A 1 210 ? 1.390 -8.716 2.281 1.00 77.19 210 GLY A CA 1
ATOM 1602 C C . GLY A 1 210 ? 2.166 -7.762 1.372 1.00 77.19 210 GLY A C 1
ATOM 1603 O O . GLY A 1 210 ? 3.244 -8.115 0.880 1.00 77.19 210 GLY A O 1
ATOM 1604 N N . ASP A 1 211 ? 1.652 -6.545 1.186 1.00 80.50 211 ASP A N 1
ATOM 1605 C CA . ASP A 1 211 ? 2.342 -5.514 0.435 1.00 80.50 211 ASP A CA 1
ATOM 1606 C C . ASP A 1 211 ? 3.269 -4.656 1.304 1.00 80.50 211 ASP A C 1
ATOM 1608 O O . ASP A 1 211 ? 2.912 -4.144 2.359 1.00 80.50 211 ASP A O 1
ATOM 1612 N N . LYS A 1 212 ? 4.486 -4.438 0.799 1.00 79.56 212 LYS A N 1
ATOM 1613 C CA . LYS A 1 212 ? 5.516 -3.648 1.487 1.00 79.56 212 LYS A CA 1
ATOM 1614 C C . LYS A 1 212 ? 5.451 -2.154 1.147 1.00 79.56 212 LYS A C 1
ATOM 1616 O O . LYS A 1 212 ? 6.283 -1.403 1.661 1.00 79.56 212 LYS A O 1
ATOM 1621 N N . GLY A 1 213 ? 4.527 -1.737 0.273 1.00 85.12 213 GLY A N 1
ATOM 1622 C CA . GLY A 1 213 ? 4.367 -0.364 -0.210 1.00 85.12 213 GLY A CA 1
ATOM 1623 C C . GLY A 1 213 ? 5.648 0.180 -0.833 1.00 85.12 213 GLY A C 1
ATOM 1624 O O . GLY A 1 213 ? 6.228 1.163 -0.366 1.00 85.12 213 GLY A O 1
ATOM 1625 N N . ILE A 1 214 ? 6.129 -0.518 -1.859 1.00 87.31 214 ILE A N 1
ATOM 1626 C CA . ILE A 1 214 ? 7.313 -0.152 -2.636 1.00 87.31 214 ILE A CA 1
ATOM 1627 C C . ILE A 1 214 ? 6.872 0.111 -4.067 1.00 87.31 214 ILE A C 1
ATOM 1629 O O . ILE A 1 214 ? 6.244 -0.745 -4.684 1.00 87.31 214 ILE A O 1
ATOM 1633 N N . ALA A 1 215 ? 7.267 1.252 -4.621 1.00 87.75 215 ALA A N 1
ATOM 1634 C CA . ALA A 1 215 ? 7.013 1.576 -6.018 1.00 87.75 215 ALA A CA 1
ATOM 1635 C C . ALA A 1 215 ? 8.283 2.062 -6.699 1.00 87.75 215 ALA A C 1
ATOM 1637 O O . ALA A 1 215 ? 9.168 2.653 -6.080 1.00 87.75 215 ALA A O 1
ATOM 1638 N N . MET A 1 216 ? 8.371 1.781 -7.995 1.00 86.75 216 MET A N 1
ATOM 1639 C CA . MET A 1 216 ? 9.474 2.225 -8.833 1.00 86.75 216 MET A CA 1
ATOM 1640 C C . MET A 1 216 ? 9.113 3.547 -9.492 1.00 86.75 216 MET A C 1
ATOM 1642 O O . MET A 1 216 ? 8.046 3.690 -10.089 1.00 86.75 216 MET A O 1
ATOM 1646 N N . ILE A 1 217 ? 10.049 4.481 -9.428 1.00 88.31 217 ILE A N 1
ATOM 1647 C CA . ILE A 1 217 ? 9.962 5.738 -10.147 1.00 88.31 217 ILE A CA 1
ATOM 1648 C C . ILE A 1 217 ? 10.410 5.495 -11.586 1.00 88.31 217 ILE A C 1
ATOM 1650 O O . ILE A 1 217 ? 11.472 4.908 -11.817 1.00 88.31 217 ILE A O 1
ATOM 1654 N N . LYS A 1 218 ? 9.629 5.974 -12.555 1.00 85.44 218 LYS A N 1
ATOM 1655 C CA . LYS A 1 218 ? 10.011 5.972 -13.969 1.00 85.44 218 LYS A CA 1
ATOM 1656 C C . LYS A 1 218 ? 9.930 7.370 -14.558 1.00 85.44 218 LYS A C 1
ATOM 1658 O O . LYS A 1 218 ? 9.109 8.185 -14.147 1.00 85.44 218 LYS A O 1
ATOM 1663 N N . ARG A 1 219 ? 10.782 7.646 -15.540 1.00 87.19 219 ARG A N 1
ATOM 1664 C CA . ARG A 1 219 ? 10.696 8.870 -16.339 1.00 87.19 219 ARG A CA 1
ATOM 1665 C C . ARG A 1 219 ? 9.576 8.710 -17.371 1.00 87.19 219 ARG A C 1
ATOM 1667 O O . ARG A 1 219 ? 9.534 7.678 -18.038 1.00 87.19 219 ARG A O 1
ATOM 1674 N N . ARG A 1 220 ? 8.696 9.704 -17.497 1.00 85.81 220 ARG A N 1
ATOM 1675 C CA . ARG A 1 220 ? 7.761 9.822 -18.628 1.00 85.81 220 ARG A CA 1
ATOM 1676 C C . ARG A 1 220 ? 8.510 10.375 -19.852 1.00 85.81 220 ARG A C 1
ATOM 1678 O O . ARG A 1 220 ? 9.637 10.872 -19.724 1.00 85.81 220 ARG A O 1
ATOM 1685 N N . HIS A 1 221 ? 7.901 10.287 -21.032 1.00 83.12 221 HIS A N 1
ATOM 1686 C CA . HIS A 1 221 ? 8.461 10.814 -22.278 1.00 83.12 221 HIS A CA 1
ATOM 1687 C C . HIS A 1 221 ? 8.862 12.302 -22.164 1.00 83.12 221 HIS A C 1
ATOM 1689 O O . HIS A 1 221 ? 9.953 12.683 -22.592 1.00 83.12 221 HIS A O 1
ATOM 1695 N N . ASP A 1 222 ? 8.073 13.089 -21.429 1.00 82.25 222 ASP A N 1
ATOM 1696 C CA . ASP A 1 222 ? 8.262 14.538 -21.237 1.00 82.25 222 ASP A CA 1
ATOM 1697 C C . A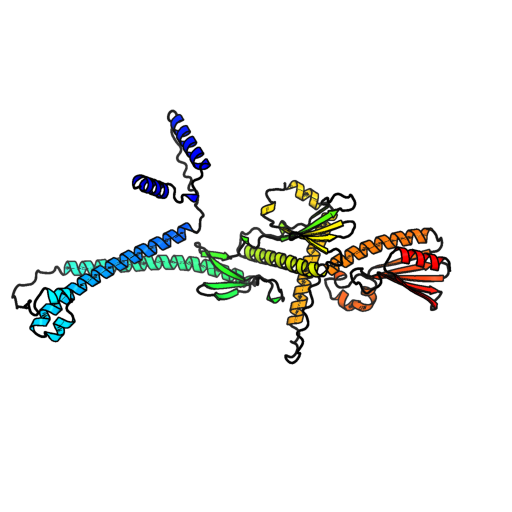SP A 1 222 ? 9.380 14.896 -20.238 1.00 82.25 222 ASP A C 1
ATOM 1699 O O . ASP A 1 222 ? 9.645 16.064 -19.961 1.00 82.25 222 ASP A O 1
ATOM 1703 N N . GLY A 1 223 ? 10.029 13.899 -19.626 1.00 79.00 223 GLY A N 1
ATOM 1704 C CA . GLY A 1 223 ? 11.011 14.111 -18.555 1.00 79.00 223 GLY A CA 1
ATOM 1705 C C . GLY A 1 223 ? 10.392 14.334 -17.171 1.00 79.00 223 GLY A C 1
ATOM 1706 O O . GLY A 1 223 ? 11.118 14.425 -16.178 1.00 79.00 223 GLY A O 1
ATOM 1707 N N . SER A 1 224 ? 9.061 14.373 -17.072 1.00 81.38 224 SER A N 1
ATOM 1708 C CA . SER A 1 224 ? 8.354 14.339 -15.795 1.00 81.38 224 SER A CA 1
ATOM 1709 C C . SER A 1 224 ? 8.539 12.983 -15.103 1.00 81.38 224 SER A C 1
ATOM 1711 O O . SER A 1 224 ? 8.871 11.955 -15.704 1.00 81.38 224 SER A O 1
ATOM 1713 N N . MET A 1 225 ? 8.410 13.005 -13.782 1.00 84.81 225 MET A N 1
ATOM 1714 C CA . MET A 1 225 ? 8.542 11.819 -12.949 1.00 84.81 225 MET A CA 1
ATOM 1715 C C . MET A 1 225 ? 7.175 11.144 -12.879 1.00 84.81 225 MET A C 1
ATOM 1717 O O . MET A 1 225 ? 6.197 11.808 -12.577 1.00 84.81 225 MET A O 1
ATOM 1721 N N . SER A 1 226 ? 7.117 9.846 -13.157 1.00 80.19 226 SER A N 1
ATOM 1722 C CA . SER A 1 226 ? 5.910 9.032 -13.011 1.00 80.19 226 SER A CA 1
ATOM 1723 C C . SER A 1 226 ? 6.119 7.996 -11.917 1.00 80.19 226 SER A C 1
ATOM 1725 O O . SER A 1 226 ? 7.174 7.350 -11.822 1.00 80.19 226 SER A O 1
ATOM 1727 N N . PHE A 1 227 ? 5.106 7.844 -11.081 1.00 79.25 227 PHE A N 1
ATOM 1728 C CA . PHE A 1 227 ? 5.052 6.844 -10.036 1.00 79.25 227 PHE A CA 1
ATOM 1729 C C . PHE A 1 227 ? 4.203 5.674 -10.545 1.00 79.25 227 PHE A C 1
ATOM 1731 O O . PHE A 1 227 ? 3.003 5.812 -10.756 1.00 79.25 227 PHE A O 1
ATOM 1738 N N . LYS A 1 228 ? 4.818 4.509 -10.806 1.00 68.00 228 LYS A N 1
ATOM 1739 C CA . LYS A 1 228 ? 4.050 3.315 -11.202 1.00 68.00 228 LYS A CA 1
ATOM 1740 C C . LYS A 1 228 ? 3.400 2.695 -9.967 1.00 68.00 228 LYS A C 1
ATOM 1742 O O . LYS A 1 228 ? 3.939 1.752 -9.387 1.00 68.00 228 LYS A O 1
ATOM 1747 N N . PHE A 1 229 ? 2.268 3.265 -9.576 1.00 67.50 229 PHE A N 1
ATOM 1748 C CA . PHE A 1 229 ? 1.304 2.658 -8.672 1.00 67.50 229 PHE A CA 1
ATOM 1749 C C . PHE A 1 229 ? 0.350 1.790 -9.483 1.00 67.50 229 PHE A C 1
ATOM 1751 O O . PHE A 1 229 ? -0.147 2.218 -10.523 1.00 67.50 229 PHE A O 1
ATOM 1758 N N . ASP A 1 230 ? 0.106 0.567 -9.031 1.00 65.75 230 ASP A N 1
ATOM 1759 C CA . ASP A 1 230 ? -0.915 -0.288 -9.631 1.00 65.75 230 ASP A CA 1
ATOM 1760 C C . ASP A 1 230 ? -2.288 0.171 -9.117 1.00 65.75 230 ASP A C 1
ATOM 1762 O O . ASP A 1 230 ? -2.837 -0.426 -8.191 1.00 65.75 230 ASP A O 1
ATOM 1766 N N . LYS A 1 231 ? -2.789 1.294 -9.659 1.00 60.97 231 LYS A N 1
ATOM 1767 C CA . LYS A 1 231 ? -4.075 1.905 -9.272 1.00 60.97 231 LYS A CA 1
ATOM 1768 C C . LYS A 1 231 ? -5.222 0.897 -9.342 1.00 60.97 231 LYS A C 1
ATOM 1770 O O . LYS A 1 231 ? -6.021 0.827 -8.419 1.00 60.97 231 LYS A O 1
ATOM 1775 N N . ALA A 1 232 ? -5.217 0.044 -10.369 1.00 58.97 232 ALA A N 1
ATOM 1776 C CA . ALA A 1 232 ? -6.233 -0.983 -10.597 1.00 58.97 232 ALA A CA 1
ATOM 1777 C C . ALA A 1 232 ? -6.351 -2.011 -9.458 1.00 58.97 232 ALA A C 1
ATOM 1779 O O . ALA A 1 232 ? -7.365 -2.689 -9.346 1.00 58.97 232 ALA A O 1
ATOM 1780 N N . LYS A 1 233 ? -5.321 -2.160 -8.613 1.00 60.16 233 LYS A N 1
ATOM 1781 C CA . LYS A 1 233 ? -5.369 -3.067 -7.457 1.00 60.16 233 LYS A CA 1
ATOM 1782 C C . LYS A 1 233 ? -5.706 -2.378 -6.141 1.00 60.16 233 LYS A C 1
ATOM 1784 O O . LYS A 1 233 ? -5.920 -3.091 -5.168 1.00 60.16 233 LYS A O 1
ATOM 1789 N N . ARG A 1 234 ? -5.677 -1.044 -6.086 1.00 63.50 234 ARG A N 1
ATOM 1790 C CA . ARG A 1 234 ? -5.559 -0.295 -4.826 1.00 63.50 234 ARG A CA 1
ATOM 1791 C C . ARG A 1 234 ? -6.370 0.986 -4.806 1.00 63.50 234 ARG A C 1
ATOM 1793 O O . ARG A 1 234 ? -5.884 1.997 -4.325 1.00 63.50 234 ARG A O 1
ATOM 1800 N N . SER A 1 235 ? -7.568 0.971 -5.366 1.00 69.06 235 SER A N 1
ATOM 1801 C CA . SER A 1 235 ? -8.485 2.107 -5.290 1.00 69.06 235 SER A CA 1
ATOM 1802 C C . SER A 1 235 ? -9.300 2.114 -3.998 1.00 69.06 235 SER A C 1
ATOM 1804 O O . SER A 1 235 ? -9.859 3.136 -3.640 1.00 69.06 235 SER A O 1
ATOM 1806 N N . HIS A 1 236 ? -9.353 1.010 -3.260 1.00 84.88 236 HIS A N 1
ATOM 1807 C CA . HIS A 1 236 ? -10.358 0.852 -2.222 1.00 84.88 236 HIS A CA 1
ATOM 1808 C C . HIS A 1 236 ? -9.996 1.504 -0.877 1.00 84.88 236 HIS A C 1
ATOM 1810 O O . HIS A 1 236 ? -8.846 1.495 -0.436 1.00 84.88 236 HIS A O 1
ATOM 1816 N N . VAL A 1 237 ? -11.025 1.991 -0.190 1.00 88.88 237 VAL A N 1
ATOM 1817 C CA . VAL A 1 237 ? -10.977 2.710 1.087 1.00 88.88 237 VAL A CA 1
ATOM 1818 C C . VAL A 1 237 ? -11.956 2.066 2.074 1.00 88.88 237 VAL A C 1
ATOM 1820 O O . VAL A 1 237 ? -12.954 1.469 1.663 1.00 88.88 237 VAL A O 1
ATOM 1823 N N . VAL A 1 238 ? -11.688 2.149 3.382 1.00 90.75 238 VAL A N 1
ATOM 1824 C CA . VAL A 1 238 ? -12.589 1.581 4.393 1.00 90.75 238 VAL A CA 1
ATOM 1825 C C . VAL A 1 238 ? -13.815 2.469 4.590 1.00 90.75 238 VAL A C 1
ATOM 1827 O O . VAL A 1 238 ? -13.716 3.653 4.910 1.00 90.75 238 VAL A O 1
ATOM 1830 N N . LYS A 1 239 ? -14.995 1.860 4.474 1.00 91.31 239 LYS A N 1
ATOM 1831 C CA . LYS A 1 239 ? -16.292 2.472 4.759 1.00 91.31 239 LYS A CA 1
ATOM 1832 C C . LYS A 1 239 ? -16.949 1.771 5.939 1.00 91.31 239 LYS A C 1
ATOM 1834 O O . LYS A 1 239 ? -16.979 0.541 6.027 1.00 91.31 239 LYS A O 1
ATOM 1839 N N . VAL A 1 240 ? -17.480 2.572 6.857 1.00 92.06 240 VAL A N 1
ATOM 1840 C CA . VAL A 1 240 ? -18.222 2.117 8.031 1.00 92.06 240 VAL A CA 1
ATOM 1841 C C . VAL A 1 240 ? -19.677 2.550 7.896 1.00 92.06 240 VAL A C 1
ATOM 1843 O O . VAL A 1 240 ? -19.968 3.740 7.799 1.00 92.06 240 VAL A O 1
ATOM 1846 N N . SER A 1 241 ? -20.585 1.582 7.946 1.00 90.94 241 SER A N 1
ATOM 1847 C CA . SER A 1 241 ? -22.025 1.773 7.773 1.00 90.94 241 SER A CA 1
ATOM 1848 C C . SER A 1 241 ? -22.780 1.236 8.992 1.00 90.94 241 SER A C 1
ATOM 1850 O O . SER A 1 241 ? -22.427 0.194 9.548 1.00 90.94 241 SER A O 1
ATOM 1852 N N . LEU A 1 242 ? -23.808 1.958 9.430 1.00 90.56 242 LEU A N 1
ATOM 1853 C CA . LEU A 1 242 ? -24.684 1.612 10.548 1.00 90.56 242 LEU A CA 1
ATOM 1854 C C . LEU A 1 242 ? -26.082 1.302 10.022 1.00 90.56 242 LEU A C 1
ATOM 1856 O O . LEU A 1 242 ? -26.677 2.139 9.344 1.00 90.56 242 LEU A O 1
ATOM 1860 N N . TYR A 1 243 ? -26.609 0.141 10.394 1.00 89.69 243 TYR A N 1
ATOM 1861 C CA . TYR A 1 243 ? -27.952 -0.307 10.039 1.00 89.69 243 TYR A CA 1
ATOM 1862 C C . TYR A 1 243 ? -28.823 -0.459 11.285 1.00 89.69 243 TYR A C 1
ATOM 1864 O O . TYR A 1 243 ? -28.334 -0.894 12.333 1.00 89.69 243 TYR A O 1
ATOM 1872 N N . ASP A 1 244 ? -30.104 -0.111 11.176 1.00 87.94 244 ASP A N 1
ATOM 1873 C CA . ASP A 1 244 ? -31.083 -0.410 12.222 1.00 87.94 244 ASP A CA 1
ATOM 1874 C C . ASP A 1 244 ? -31.513 -1.870 12.111 1.00 87.94 244 ASP A C 1
ATOM 1876 O O . ASP A 1 244 ? -31.602 -2.433 11.023 1.00 87.94 244 ASP A O 1
ATOM 1880 N N . THR A 1 245 ? -31.767 -2.490 13.255 1.00 81.12 245 THR A N 1
ATOM 1881 C CA . THR A 1 245 ? -32.365 -3.833 13.334 1.00 81.12 245 THR A CA 1
ATOM 1882 C C . THR A 1 245 ? -33.584 -3.875 14.250 1.00 81.12 245 THR A C 1
ATOM 1884 O O . THR A 1 245 ? -34.219 -4.921 14.382 1.00 81.12 245 THR A O 1
ATOM 1887 N N . SER A 1 246 ? -33.958 -2.750 14.867 1.00 72.00 246 SER A N 1
ATOM 1888 C CA . SER A 1 246 ? -35.076 -2.669 15.809 1.00 72.00 246 SER A CA 1
ATOM 1889 C C . SER A 1 246 ? -36.454 -2.747 15.138 1.00 72.00 246 SER A C 1
ATOM 1891 O O . SER A 1 246 ? -37.385 -3.287 15.737 1.00 72.00 246 SER A O 1
ATOM 1893 N N . SER A 1 247 ? -36.569 -2.283 13.889 1.00 67.69 247 SER A N 1
ATOM 1894 C CA . SER A 1 247 ? -37.821 -2.259 13.114 1.00 67.69 247 SER A CA 1
ATOM 1895 C C . SER A 1 247 ? -38.067 -3.519 12.269 1.00 67.69 247 SER A C 1
ATOM 1897 O O . SER A 1 247 ? -39.128 -3.647 11.669 1.00 67.69 247 SER A O 1
ATOM 1899 N N . GLY A 1 248 ? -37.120 -4.465 12.231 1.00 65.88 248 GLY A N 1
ATOM 1900 C CA . GLY A 1 248 ? -37.194 -5.681 11.407 1.00 65.88 248 GLY A CA 1
ATOM 1901 C C . GLY A 1 248 ? -36.669 -5.517 9.974 1.00 65.88 248 GLY A C 1
ATOM 1902 O O . GLY A 1 248 ? -36.189 -6.500 9.411 1.00 65.88 248 GLY A O 1
ATOM 1903 N N . ASP A 1 249 ? -36.666 -4.294 9.440 1.00 72.19 249 ASP A N 1
ATOM 1904 C CA . ASP A 1 249 ? -36.039 -3.948 8.161 1.00 72.19 249 ASP A CA 1
ATOM 1905 C C . ASP A 1 249 ? -34.610 -3.417 8.373 1.00 72.19 249 ASP A C 1
ATOM 1907 O O . ASP A 1 249 ? -34.357 -2.596 9.258 1.00 72.19 249 ASP A O 1
ATOM 1911 N N . HIS A 1 250 ? -33.661 -3.906 7.564 1.00 75.50 250 HIS A N 1
ATOM 1912 C CA . HIS A 1 250 ? -32.255 -3.484 7.577 1.00 75.50 250 HIS A CA 1
ATOM 1913 C C . HIS A 1 250 ? -32.081 -2.140 6.853 1.00 75.50 250 HIS A C 1
ATOM 1915 O O . HIS A 1 250 ? -31.568 -2.081 5.735 1.00 75.50 250 HIS A O 1
ATOM 1921 N N . GLU A 1 251 ? -32.515 -1.055 7.487 1.00 83.44 251 GLU A N 1
ATOM 1922 C CA . GLU A 1 251 ? -32.388 0.297 6.939 1.00 83.44 251 GLU A CA 1
ATOM 1923 C C . GLU A 1 251 ? -31.041 0.932 7.304 1.00 83.44 251 GLU A C 1
ATOM 1925 O O . GLU A 1 251 ? -30.543 0.799 8.426 1.00 83.44 251 GLU A O 1
ATOM 1930 N N . LEU A 1 252 ? -30.435 1.634 6.344 1.00 84.75 252 LEU A N 1
ATOM 1931 C CA . LEU A 1 252 ? -29.179 2.350 6.541 1.00 84.75 252 LEU A CA 1
ATOM 1932 C C . LEU A 1 252 ? -29.429 3.640 7.339 1.00 84.75 252 LEU A C 1
ATOM 1934 O O . LEU A 1 252 ? -30.040 4.574 6.831 1.00 84.75 252 LEU A O 1
ATOM 1938 N N . ILE A 1 253 ? -28.907 3.720 8.565 1.00 84.69 253 ILE A N 1
ATOM 1939 C CA . ILE A 1 253 ? -29.073 4.896 9.439 1.00 84.69 253 ILE A CA 1
ATOM 1940 C C . ILE A 1 253 ? -27.934 5.910 9.245 1.00 84.69 253 ILE A C 1
ATOM 1942 O O . ILE A 1 253 ? -28.111 7.118 9.412 1.00 84.69 253 ILE A O 1
ATOM 1946 N N . GLY A 1 254 ? -26.720 5.441 8.948 1.00 83.56 254 GLY A N 1
ATOM 1947 C CA . GLY A 1 254 ? -25.572 6.335 8.803 1.00 83.56 254 GLY A CA 1
ATOM 1948 C C . GLY A 1 254 ? -24.349 5.684 8.179 1.00 83.56 254 GLY A C 1
ATOM 1949 O O . GLY A 1 254 ? -24.114 4.492 8.349 1.00 83.56 254 GLY A O 1
ATOM 1950 N N . CYS A 1 255 ? -23.552 6.491 7.484 1.00 86.50 255 CYS A N 1
ATOM 1951 C CA . CYS A 1 255 ? -22.290 6.097 6.858 1.00 86.50 255 CYS A CA 1
ATOM 1952 C C . CYS A 1 255 ? -21.164 7.043 7.273 1.00 86.50 255 CYS A C 1
ATOM 1954 O O . CYS A 1 255 ? -21.418 8.210 7.579 1.00 86.50 255 CYS A O 1
ATOM 1956 N N . SER A 1 256 ? -19.931 6.538 7.258 1.00 87.19 256 SER A N 1
ATOM 1957 C CA . SER A 1 256 ? -18.722 7.348 7.398 1.00 87.19 256 SER A CA 1
ATOM 1958 C C . SER A 1 256 ? -18.353 8.058 6.094 1.00 87.19 256 SER A C 1
ATOM 1960 O O . SER A 1 256 ? -18.612 7.538 5.010 1.00 87.19 256 SER A O 1
ATOM 1962 N N . ARG A 1 257 ? -17.647 9.184 6.190 1.00 83.69 257 ARG A N 1
ATOM 1963 C CA . ARG A 1 257 ? -17.077 9.928 5.061 1.00 83.69 257 ARG A CA 1
ATOM 1964 C C . ARG A 1 257 ? -15.770 9.281 4.599 1.00 83.69 257 ARG A C 1
ATOM 1966 O O . ARG A 1 257 ? -14.794 9.267 5.343 1.00 83.69 257 ARG A O 1
ATOM 1973 N N . TYR A 1 258 ? -15.735 8.784 3.364 1.00 77.56 258 TYR A N 1
ATOM 1974 C CA . TYR A 1 258 ? -14.528 8.204 2.746 1.00 77.56 258 TYR A CA 1
ATOM 1975 C C . TYR A 1 258 ? -14.091 8.923 1.462 1.00 77.56 258 TYR A C 1
ATOM 1977 O O . TYR A 1 258 ? -12.921 8.850 1.097 1.00 77.56 258 TYR A O 1
ATOM 1985 N N . LYS A 1 259 ? -14.985 9.681 0.813 1.00 71.06 259 LYS A N 1
ATOM 1986 C CA . LYS A 1 259 ? -14.724 10.359 -0.471 1.00 71.06 259 LYS A CA 1
ATOM 1987 C C . LYS A 1 259 ? -13.589 11.394 -0.394 1.00 71.06 259 LYS A C 1
ATOM 1989 O O . LYS A 1 259 ? -12.751 11.471 -1.280 1.00 71.06 259 LYS A O 1
ATOM 1994 N N . HIS A 1 260 ? -13.486 12.135 0.711 1.00 69.69 260 HIS A N 1
ATOM 1995 C CA . HIS A 1 260 ? -12.455 13.172 0.894 1.00 69.69 260 HIS A CA 1
ATOM 1996 C C . HIS A 1 260 ? -11.073 12.644 1.323 1.00 69.69 260 HIS A C 1
ATOM 1998 O O . HIS A 1 260 ? -10.195 13.439 1.659 1.00 69.69 260 HIS A O 1
ATOM 2004 N N . LEU A 1 261 ? -10.869 11.321 1.372 1.00 72.56 261 LEU A N 1
ATOM 2005 C CA . LEU A 1 261 ? -9.590 10.736 1.792 1.00 72.56 261 LEU A CA 1
ATOM 2006 C C . LEU A 1 261 ? -8.523 10.772 0.688 1.00 72.56 261 LEU A C 1
ATOM 2008 O O . LEU A 1 261 ? -7.330 10.706 1.000 1.00 72.56 261 LEU A O 1
ATOM 2012 N N . LEU A 1 262 ? -8.933 10.904 -0.577 1.00 78.75 262 LEU A N 1
ATOM 2013 C CA . LEU A 1 262 ? -8.032 11.017 -1.723 1.00 78.75 262 LEU A CA 1
ATOM 2014 C C . LEU A 1 262 ? -7.900 12.475 -2.176 1.00 78.75 262 LEU A C 1
ATOM 2016 O O . LEU A 1 262 ? -8.873 13.222 -2.240 1.00 78.75 262 LEU A O 1
ATOM 2020 N N . LEU A 1 263 ? -6.667 12.881 -2.474 1.00 78.62 263 LEU A N 1
ATOM 2021 C CA . LEU A 1 263 ? -6.345 14.190 -3.042 1.00 78.62 263 LEU A CA 1
ATOM 2022 C C . LEU A 1 263 ? -6.420 14.127 -4.572 1.00 78.62 263 LEU A C 1
ATOM 2024 O O . LEU A 1 263 ? -6.149 13.075 -5.151 1.00 78.62 263 LEU A O 1
ATOM 2028 N N . ALA A 1 264 ? -6.695 15.257 -5.228 1.00 77.12 264 ALA A N 1
ATOM 2029 C CA . ALA A 1 264 ? -6.512 15.371 -6.674 1.00 77.12 264 ALA A CA 1
ATOM 2030 C C . ALA A 1 264 ? -5.040 15.098 -7.040 1.00 77.12 264 ALA A C 1
ATOM 2032 O O . ALA A 1 264 ? -4.119 15.577 -6.375 1.00 77.12 264 ALA A O 1
ATOM 2033 N N . GLU A 1 265 ? -4.815 14.282 -8.068 1.00 72.88 265 GLU A N 1
ATOM 2034 C CA . GLU A 1 265 ? -3.481 13.818 -8.459 1.00 72.88 265 GLU A CA 1
ATOM 2035 C C . GLU A 1 265 ? -2.811 14.761 -9.469 1.00 72.88 265 GLU A C 1
ATOM 2037 O O . GLU A 1 265 ? -2.472 14.368 -10.585 1.00 72.88 265 GLU A O 1
ATOM 2042 N N . ASP A 1 266 ? -2.584 16.012 -9.071 1.00 74.75 266 ASP A N 1
ATOM 2043 C CA . ASP A 1 266 ? -1.906 16.996 -9.927 1.00 74.75 266 ASP A CA 1
ATOM 2044 C C . ASP A 1 266 ? -0.379 16.869 -9.834 1.00 74.75 266 ASP A C 1
ATOM 2046 O O . ASP A 1 266 ? 0.368 17.150 -10.780 1.00 74.75 266 ASP A O 1
ATOM 2050 N N . THR A 1 267 ? 0.119 16.441 -8.670 1.00 82.00 267 THR A N 1
ATOM 2051 C CA . THR A 1 267 ? 1.548 16.287 -8.408 1.00 82.00 267 THR A CA 1
ATOM 2052 C C . THR A 1 267 ? 1.924 14.877 -7.964 1.00 82.00 267 THR A C 1
ATOM 2054 O O . THR A 1 267 ? 1.229 14.210 -7.206 1.00 82.00 267 THR A O 1
ATOM 2057 N N . VAL A 1 268 ? 3.145 14.458 -8.315 1.00 83.19 268 VAL A N 1
ATOM 2058 C CA . VAL A 1 268 ? 3.737 13.178 -7.865 1.00 83.19 268 VAL A CA 1
ATOM 2059 C C . VAL A 1 268 ? 3.764 13.054 -6.334 1.00 83.19 268 VAL A C 1
ATOM 2061 O O . VAL A 1 268 ? 3.786 11.958 -5.785 1.00 83.19 268 VAL A O 1
ATOM 2064 N N . GLN A 1 269 ? 3.800 14.175 -5.610 1.00 85.25 269 GLN A N 1
ATOM 2065 C CA . GLN A 1 269 ? 3.765 14.160 -4.148 1.00 85.25 269 GLN A CA 1
ATOM 2066 C C . GLN A 1 269 ? 2.375 13.799 -3.617 1.00 85.25 269 GLN A C 1
ATOM 2068 O O . GLN A 1 269 ? 2.288 13.079 -2.625 1.00 85.25 269 GLN A O 1
ATOM 2073 N N . GLU A 1 270 ? 1.312 14.275 -4.263 1.00 86.31 270 GLU A N 1
ATOM 2074 C CA . GLU A 1 270 ? -0.064 13.873 -3.959 1.00 86.31 270 GLU A CA 1
ATOM 2075 C C . GLU A 1 270 ? -0.303 12.416 -4.343 1.00 86.31 270 GLU A C 1
ATOM 2077 O O . GLU A 1 270 ? -0.808 11.672 -3.510 1.00 86.31 270 GLU A O 1
ATOM 2082 N N . GLU A 1 271 ? 0.203 11.961 -5.495 1.00 85.62 271 GLU A N 1
ATOM 2083 C CA . GLU A 1 271 ? 0.163 10.538 -5.874 1.00 85.62 271 GLU A CA 1
ATOM 2084 C C . GLU A 1 271 ? 0.795 9.640 -4.789 1.00 85.62 271 GLU A C 1
ATOM 2086 O O . GLU A 1 271 ? 0.235 8.613 -4.407 1.00 85.62 271 GLU A O 1
ATOM 2091 N N . ILE A 1 272 ? 1.953 10.033 -4.234 1.00 88.44 272 ILE A N 1
ATOM 2092 C CA . ILE A 1 272 ? 2.616 9.284 -3.149 1.00 88.44 272 ILE A CA 1
ATOM 2093 C C . ILE A 1 272 ? 1.784 9.310 -1.860 1.00 88.44 272 ILE A C 1
ATOM 2095 O O . ILE A 1 272 ? 1.722 8.300 -1.152 1.00 88.44 272 ILE A O 1
ATOM 2099 N N . LYS A 1 273 ? 1.164 10.449 -1.526 1.00 88.56 273 LYS A N 1
ATOM 2100 C CA . LYS A 1 273 ? 0.294 10.566 -0.346 1.00 88.56 273 LYS A CA 1
ATOM 2101 C C . LYS A 1 273 ? -0.943 9.685 -0.492 1.00 88.56 273 LYS A C 1
ATOM 2103 O O . LYS A 1 273 ? -1.216 8.922 0.428 1.00 88.56 273 LYS A O 1
ATOM 2108 N N . ASN A 1 274 ? -1.610 9.722 -1.642 1.00 88.12 274 ASN A N 1
ATOM 2109 C CA . ASN A 1 274 ? -2.757 8.870 -1.945 1.00 88.12 274 ASN A CA 1
ATOM 2110 C C . ASN A 1 274 ? -2.368 7.394 -1.864 1.00 88.12 274 ASN A C 1
ATOM 2112 O O . ASN A 1 274 ? -3.002 6.631 -1.145 1.00 88.12 274 ASN A O 1
ATOM 2116 N N . ALA A 1 275 ? -1.256 7.000 -2.491 1.00 87.75 275 ALA A N 1
ATOM 2117 C CA . ALA A 1 275 ? -0.753 5.630 -2.422 1.00 87.75 275 ALA A CA 1
ATOM 2118 C C . ALA A 1 275 ? -0.466 5.164 -0.985 1.00 87.75 275 ALA A C 1
ATOM 2120 O O . ALA A 1 275 ? -0.666 3.993 -0.652 1.00 87.75 275 ALA A O 1
ATOM 2121 N N . ARG A 1 276 ? 0.009 6.069 -0.121 1.00 89.00 276 ARG A N 1
ATOM 2122 C CA . ARG A 1 276 ? 0.205 5.798 1.307 1.00 89.00 276 ARG A CA 1
ATOM 2123 C C . ARG A 1 276 ? -1.126 5.621 2.035 1.00 89.00 276 ARG A C 1
ATOM 2125 O O . ARG A 1 276 ? -1.231 4.670 2.804 1.00 89.00 276 ARG A O 1
ATOM 2132 N N . SER A 1 277 ? -2.097 6.504 1.804 1.00 89.62 277 SER A N 1
ATOM 2133 C CA . SER A 1 277 ? -3.439 6.397 2.387 1.00 89.62 277 SER A CA 1
ATOM 2134 C C . SER A 1 277 ? -4.110 5.090 1.967 1.00 89.62 277 SER A C 1
ATOM 2136 O O . SER A 1 277 ? -4.545 4.334 2.820 1.00 89.62 277 SER A O 1
ATOM 2138 N N . LEU A 1 278 ? -4.070 4.739 0.684 1.00 89.50 278 LEU A N 1
ATOM 2139 C CA . LEU A 1 278 ? -4.672 3.511 0.155 1.00 89.50 278 LEU A CA 1
ATOM 2140 C C . LEU A 1 278 ? -4.059 2.244 0.772 1.00 89.50 278 LEU A C 1
ATOM 2142 O O . LEU A 1 278 ? -4.775 1.352 1.214 1.00 89.50 278 LEU A O 1
ATOM 2146 N N . VAL A 1 279 ? -2.728 2.180 0.900 1.00 89.62 279 VAL A N 1
ATOM 2147 C CA . VAL A 1 279 ? -2.080 1.050 1.596 1.00 89.62 279 VAL A CA 1
ATOM 2148 C C . VAL A 1 279 ? -2.432 1.016 3.084 1.00 89.62 279 VAL A C 1
ATOM 2150 O O . VAL A 1 279 ? -2.523 -0.069 3.658 1.00 89.62 279 VAL A O 1
ATOM 2153 N N . PHE A 1 280 ? -2.620 2.176 3.718 1.00 91.50 280 PHE A N 1
ATOM 2154 C CA . PHE A 1 280 ? -3.069 2.246 5.106 1.00 91.50 280 PHE A CA 1
ATOM 2155 C C . PHE A 1 280 ? -4.489 1.682 5.269 1.00 91.50 280 PHE A C 1
ATOM 2157 O O . PHE A 1 280 ? -4.711 0.880 6.174 1.00 91.50 280 PHE A O 1
ATOM 2164 N N . GLU A 1 281 ? -5.412 2.034 4.372 1.00 91.06 281 GLU A N 1
ATOM 2165 C CA . GLU A 1 281 ? -6.797 1.541 4.364 1.00 91.06 281 GLU A CA 1
ATOM 2166 C C . GLU A 1 281 ? -6.882 0.032 4.122 1.00 91.06 281 GLU A C 1
ATOM 2168 O O . GLU A 1 281 ? -7.574 -0.692 4.842 1.00 91.06 281 GLU A O 1
ATOM 2173 N N . GLU A 1 282 ? -6.124 -0.478 3.151 1.00 89.88 282 GLU A N 1
ATOM 2174 C CA . GLU A 1 282 ? -6.051 -1.915 2.886 1.00 89.88 282 GLU A CA 1
ATOM 2175 C C . GLU A 1 282 ? -5.504 -2.694 4.089 1.00 89.88 282 GLU A C 1
ATOM 2177 O O . GLU A 1 282 ? -6.032 -3.750 4.453 1.00 89.88 282 GLU A O 1
ATOM 2182 N N . GLU A 1 283 ? -4.454 -2.173 4.732 1.00 91.19 283 GLU A N 1
ATOM 2183 C CA . GLU A 1 283 ? -3.903 -2.767 5.947 1.00 91.19 283 GLU A CA 1
ATOM 2184 C C . GLU A 1 283 ? -4.919 -2.729 7.095 1.00 91.19 283 GLU A C 1
ATOM 2186 O O . GLU A 1 283 ? -5.067 -3.721 7.818 1.00 91.19 283 GLU A O 1
ATOM 2191 N N . LEU A 1 284 ? -5.643 -1.617 7.249 1.00 92.31 284 LEU A N 1
ATOM 2192 C CA . LEU A 1 284 ? -6.679 -1.467 8.262 1.00 92.31 284 LEU A CA 1
ATOM 2193 C C . LEU A 1 284 ? -7.760 -2.531 8.099 1.00 92.31 284 LEU A C 1
ATOM 2195 O O . LEU A 1 284 ? -8.064 -3.256 9.050 1.00 92.31 284 LEU A O 1
ATOM 2199 N N . PHE A 1 285 ? -8.294 -2.674 6.888 1.00 92.25 285 PHE A N 1
ATOM 2200 C CA . PHE A 1 285 ? -9.300 -3.684 6.594 1.00 92.25 285 PHE A CA 1
ATOM 2201 C C . PHE A 1 285 ? -8.767 -5.105 6.807 1.00 92.25 285 PHE A C 1
ATOM 2203 O O . PHE A 1 285 ? -9.444 -5.946 7.405 1.00 92.25 285 PHE A O 1
ATOM 2210 N N . TYR A 1 286 ? -7.529 -5.374 6.384 1.00 91.19 286 TYR A N 1
ATOM 2211 C CA . TYR A 1 286 ? -6.884 -6.670 6.576 1.00 91.19 286 TYR A CA 1
ATOM 2212 C C . TYR A 1 286 ? -6.788 -7.059 8.060 1.00 91.19 286 TYR A C 1
ATOM 2214 O O . TYR A 1 286 ? -7.145 -8.184 8.431 1.00 91.19 286 TYR A O 1
ATOM 2222 N N . GLU A 1 287 ? -6.353 -6.140 8.924 1.00 90.75 287 GLU A N 1
ATOM 2223 C CA . GLU A 1 287 ? -6.244 -6.402 10.361 1.00 90.75 287 GLU A CA 1
ATOM 2224 C C . GLU A 1 287 ? -7.622 -6.516 11.035 1.00 90.75 287 GLU A C 1
ATOM 2226 O O . GLU A 1 287 ? -7.820 -7.407 11.867 1.00 90.75 287 GLU A O 1
ATOM 2231 N N . ILE A 1 288 ? -8.612 -5.719 10.613 1.00 92.00 288 ILE A N 1
ATOM 2232 C CA . ILE A 1 288 ? -10.009 -5.841 11.062 1.00 92.00 288 ILE A CA 1
ATOM 2233 C C . ILE A 1 288 ? -10.569 -7.230 10.724 1.00 92.00 288 ILE A C 1
ATOM 2235 O O . ILE A 1 288 ? -11.100 -7.912 11.603 1.00 92.00 288 ILE A O 1
ATOM 2239 N N . VAL A 1 289 ? -10.409 -7.704 9.484 1.00 91.94 289 VAL A N 1
ATOM 2240 C CA . VAL A 1 289 ? -10.863 -9.042 9.061 1.00 91.94 289 VAL A CA 1
ATOM 2241 C C . VAL A 1 289 ? -10.136 -10.143 9.837 1.00 91.94 289 VAL A C 1
ATOM 2243 O O . VAL A 1 289 ? -10.745 -11.135 10.256 1.00 91.94 289 VAL A O 1
ATOM 2246 N N . ARG A 1 290 ? -8.827 -9.985 10.061 1.00 89.12 290 ARG A N 1
ATOM 2247 C CA . ARG A 1 290 ? -8.011 -10.937 10.825 1.00 89.12 290 ARG A CA 1
ATOM 2248 C C . ARG A 1 290 ? -8.468 -11.046 12.279 1.00 89.12 290 ARG A C 1
ATOM 2250 O O . ARG A 1 290 ? -8.482 -12.155 12.825 1.00 89.12 290 ARG A O 1
ATOM 2257 N N . GLU A 1 291 ? -8.841 -9.932 12.901 1.00 89.38 291 GLU A N 1
ATOM 2258 C CA . GLU A 1 291 ? -9.386 -9.907 14.257 1.00 89.38 291 GLU A CA 1
ATOM 2259 C C . GLU A 1 291 ? -10.825 -10.436 14.307 1.00 89.38 291 GLU A C 1
ATOM 2261 O O . GLU A 1 291 ? -11.137 -11.252 15.178 1.00 89.38 291 GLU A O 1
ATOM 2266 N N . ALA A 1 292 ? -11.673 -10.054 13.348 1.00 90.06 292 ALA A N 1
ATOM 2267 C CA . ALA A 1 292 ? -13.067 -10.484 13.240 1.00 90.06 292 ALA A CA 1
ATOM 2268 C C . ALA A 1 292 ? -13.201 -12.013 13.217 1.00 90.06 292 ALA A C 1
ATOM 2270 O O . ALA A 1 292 ? -14.023 -12.579 13.935 1.00 90.06 292 ALA A O 1
ATOM 2271 N N . ARG A 1 293 ? -12.311 -12.710 12.495 1.00 88.25 293 ARG A N 1
ATOM 2272 C CA . ARG A 1 293 ? -12.256 -14.187 12.475 1.00 88.25 293 ARG A CA 1
ATOM 2273 C C . ARG A 1 293 ? -12.058 -14.816 13.858 1.00 88.25 293 ARG A C 1
ATOM 2275 O O . ARG A 1 293 ? -12.471 -15.950 14.074 1.00 88.25 293 ARG A O 1
ATOM 2282 N N . ARG A 1 294 ? -11.425 -14.107 14.799 1.00 86.12 294 ARG A N 1
ATOM 2283 C CA . ARG A 1 294 ? -11.215 -14.568 16.186 1.00 86.12 294 ARG A CA 1
ATOM 2284 C C . ARG A 1 294 ? -12.353 -14.171 17.127 1.00 86.12 294 ARG A C 1
ATOM 2286 O O . ARG A 1 294 ? -12.329 -14.563 18.291 1.00 86.12 294 ARG A O 1
ATOM 2293 N N . LEU A 1 295 ? -13.295 -13.356 16.660 1.00 84.44 295 LEU A N 1
ATOM 2294 C CA . LEU A 1 295 ? -14.406 -12.799 17.432 1.00 84.44 295 LEU A CA 1
ATOM 2295 C C . LEU A 1 295 ? -15.764 -13.392 17.040 1.00 84.44 295 LEU A C 1
ATOM 2297 O O . LEU A 1 295 ? -16.793 -12.849 17.433 1.00 84.44 295 LEU A O 1
ATOM 2301 N N . SER A 1 296 ? -15.784 -14.532 16.345 1.00 81.75 296 SER A N 1
ATOM 2302 C CA . SER A 1 296 ? -17.023 -15.220 15.953 1.00 81.75 296 SER A CA 1
ATOM 2303 C C . SER A 1 296 ? -17.956 -15.518 17.132 1.00 81.75 296 SER A C 1
ATOM 2305 O O . SER A 1 296 ? -19.173 -15.449 16.991 1.00 81.75 296 SER A O 1
ATOM 2307 N N . SER A 1 297 ? -17.404 -15.758 18.326 1.00 81.94 297 SER A N 1
ATOM 2308 C CA . SER A 1 297 ? -18.177 -15.963 19.558 1.00 81.94 297 SER A CA 1
ATOM 2309 C C . SER A 1 297 ? -18.932 -14.718 20.044 1.00 81.94 297 SER A C 1
ATOM 2311 O O . SER A 1 297 ? -19.850 -14.841 20.845 1.00 81.94 297 SER A O 1
ATOM 2313 N N . HIS A 1 298 ? -18.559 -13.522 19.581 1.00 81.94 298 HIS A N 1
ATOM 2314 C CA . HIS A 1 298 ? -19.126 -12.237 20.006 1.00 81.94 298 HIS A CA 1
ATOM 2315 C C . HIS A 1 298 ? -20.024 -11.616 18.926 1.00 81.94 298 HIS A C 1
ATOM 2317 O O . HIS A 1 298 ? -20.067 -10.396 18.792 1.00 81.94 298 HIS A O 1
ATOM 2323 N N . LYS A 1 299 ? -20.722 -12.453 18.141 1.00 83.12 299 LYS A N 1
ATOM 2324 C CA . LYS A 1 299 ? -21.619 -12.036 17.044 1.00 83.12 299 LYS A CA 1
ATOM 2325 C C . LYS A 1 299 ? -20.947 -11.151 15.983 1.00 83.12 299 LYS A C 1
ATOM 2327 O O . LYS A 1 299 ? -21.589 -10.304 15.364 1.00 83.12 299 LYS A O 1
ATOM 2332 N N . VAL A 1 300 ? -19.649 -11.358 15.771 1.00 89.19 300 VAL A N 1
ATOM 2333 C CA . VAL A 1 300 ? -18.907 -10.765 14.657 1.00 89.19 300 VAL A CA 1
ATOM 2334 C C . VAL A 1 300 ? -18.833 -11.797 13.542 1.00 89.19 300 VAL A C 1
ATOM 2336 O O . VAL A 1 300 ? -18.334 -12.903 13.751 1.00 89.19 300 VAL A O 1
ATOM 2339 N N . SER A 1 301 ? -19.325 -11.448 12.360 1.00 89.44 301 SER A N 1
ATOM 2340 C CA . SER A 1 301 ? -19.305 -12.317 11.185 1.00 89.44 301 SER A CA 1
ATOM 2341 C C . SER A 1 301 ? -18.606 -11.630 10.016 1.00 89.44 301 SER A C 1
ATOM 2343 O O . SER A 1 301 ? -18.604 -10.407 9.901 1.00 89.44 301 SER A O 1
ATOM 2345 N N . VAL A 1 302 ? -17.964 -12.426 9.164 1.00 90.00 302 VAL A N 1
ATOM 2346 C CA . VAL A 1 302 ? -17.351 -11.947 7.923 1.00 90.00 302 VAL A CA 1
ATOM 2347 C C . VAL A 1 302 ? -18.140 -12.569 6.781 1.00 90.00 302 VAL A C 1
ATOM 2349 O O . VAL A 1 302 ? -18.061 -13.780 6.577 1.00 90.00 302 VAL A O 1
ATOM 2352 N N . VAL A 1 303 ? -18.928 -11.761 6.075 1.00 87.69 303 VAL A N 1
ATOM 2353 C CA . VAL A 1 303 ? -19.856 -12.202 5.026 1.00 87.69 303 VAL A CA 1
ATOM 2354 C C . VAL A 1 303 ? -19.541 -11.439 3.746 1.00 87.69 303 VAL A C 1
ATOM 2356 O O . VAL A 1 303 ? -19.503 -10.216 3.760 1.00 87.69 303 VAL A O 1
ATOM 2359 N N . ALA A 1 304 ? -19.291 -12.158 2.646 1.00 81.88 304 ALA A N 1
ATOM 2360 C CA . ALA A 1 304 ? -19.074 -11.583 1.310 1.00 81.88 304 ALA A CA 1
ATOM 2361 C C . ALA A 1 304 ? -18.040 -10.434 1.250 1.00 81.88 304 ALA A C 1
ATOM 2363 O O . ALA A 1 304 ? -18.228 -9.457 0.536 1.00 81.88 304 ALA A O 1
ATOM 2364 N N . GLY A 1 305 ? -16.948 -10.529 2.019 1.00 81.75 305 GLY A N 1
ATOM 2365 C CA . GLY A 1 305 ? -15.932 -9.470 2.055 1.00 81.75 305 GLY A CA 1
ATOM 2366 C C . GLY A 1 305 ? -16.330 -8.235 2.872 1.00 81.75 305 GLY A C 1
ATOM 2367 O O . GLY A 1 305 ? -15.660 -7.218 2.771 1.00 81.75 305 GLY A O 1
ATOM 2368 N N . LYS A 1 306 ? -17.369 -8.329 3.709 1.00 90.44 306 LYS A N 1
ATOM 2369 C CA . LYS A 1 306 ? -17.783 -7.310 4.682 1.00 90.44 306 LYS A CA 1
ATOM 2370 C C . LYS A 1 306 ? -17.708 -7.880 6.095 1.00 90.44 306 LYS A C 1
ATOM 2372 O O . LYS A 1 306 ? -17.937 -9.074 6.309 1.00 90.44 306 LYS A O 1
ATOM 2377 N N . VAL A 1 307 ? -17.377 -7.045 7.073 1.00 92.12 307 VAL A N 1
ATOM 2378 C CA . VAL A 1 307 ? -17.375 -7.417 8.493 1.00 92.12 307 VAL A CA 1
ATOM 2379 C C . VAL A 1 307 ? -18.638 -6.863 9.132 1.00 92.12 307 VAL A C 1
ATOM 2381 O O . VAL A 1 307 ? -18.785 -5.652 9.236 1.00 92.12 307 VAL A O 1
ATOM 2384 N N . VAL A 1 308 ? -19.537 -7.749 9.558 1.00 91.94 308 VAL A N 1
ATOM 2385 C CA . VAL A 1 308 ? -20.815 -7.401 10.189 1.00 91.94 308 VAL A CA 1
ATOM 2386 C C . VAL A 1 308 ? -20.731 -7.698 11.682 1.00 91.94 308 VAL A C 1
ATOM 2388 O O . VAL A 1 308 ? -20.448 -8.829 12.092 1.00 91.94 308 VAL A O 1
ATOM 2391 N N . ILE A 1 309 ? -20.970 -6.680 12.500 1.00 91.00 309 ILE A N 1
ATOM 2392 C CA . ILE A 1 309 ? -20.942 -6.738 13.960 1.00 91.00 309 ILE A CA 1
ATOM 2393 C C . ILE A 1 309 ? -22.345 -6.424 14.468 1.00 91.00 309 ILE A C 1
ATOM 2395 O O . ILE A 1 309 ? -22.793 -5.280 14.391 1.00 91.00 309 ILE A O 1
ATOM 2399 N N . ASN A 1 310 ? -23.012 -7.425 15.039 1.00 87.69 310 ASN A N 1
ATOM 2400 C CA . ASN A 1 310 ? -24.344 -7.237 15.602 1.00 87.69 310 ASN A CA 1
ATOM 2401 C C . ASN A 1 310 ? -24.263 -6.668 17.025 1.00 87.69 310 ASN A C 1
ATOM 2403 O O . ASN A 1 310 ? -23.764 -7.320 17.948 1.00 87.69 310 ASN A O 1
ATOM 2407 N N . LEU A 1 311 ? -24.783 -5.454 17.217 1.00 83.81 311 LEU A N 1
ATOM 2408 C CA . LEU A 1 311 ? -24.844 -4.762 18.508 1.00 83.81 311 LEU A CA 1
ATOM 2409 C C . LEU A 1 311 ? -26.259 -4.822 19.111 1.00 83.81 311 LEU A C 1
ATOM 2411 O O . LEU A 1 311 ? -26.627 -3.933 19.884 1.00 83.81 311 LEU A O 1
ATOM 2415 N N . TYR A 1 312 ? -27.028 -5.872 18.805 1.00 81.19 312 TYR A N 1
ATOM 2416 C CA . TYR A 1 312 ? -28.438 -6.095 19.161 1.00 81.19 312 TYR A CA 1
ATOM 2417 C C . TYR A 1 312 ? -29.435 -5.154 18.484 1.00 81.19 312 TYR A C 1
ATOM 2419 O O . TYR A 1 312 ? -30.275 -5.632 17.741 1.00 81.19 312 TYR A O 1
ATOM 2427 N N . ASP A 1 313 ? -29.360 -3.857 18.783 1.00 83.81 313 ASP A N 1
ATOM 2428 C CA . ASP A 1 313 ? -30.314 -2.864 18.258 1.00 83.81 313 ASP A CA 1
ATOM 2429 C C . ASP A 1 313 ? -29.800 -2.195 16.967 1.00 83.81 313 ASP A C 1
ATOM 2431 O O . ASP A 1 313 ? -30.553 -1.548 16.259 1.00 83.81 313 ASP A O 1
ATOM 2435 N N . GLU A 1 314 ? -28.501 -2.320 16.681 1.00 87.81 314 GLU A N 1
ATOM 2436 C CA . GLU A 1 314 ? -27.841 -1.735 15.509 1.00 87.81 314 GLU A CA 1
ATOM 2437 C C . GLU A 1 314 ? -26.843 -2.763 14.955 1.00 87.81 314 GLU A C 1
ATOM 2439 O O . GLU A 1 314 ? -26.176 -3.451 15.738 1.00 87.81 314 GLU A O 1
ATOM 2444 N N . ASP A 1 315 ? -26.680 -2.813 13.638 1.00 89.19 315 ASP A N 1
ATOM 2445 C CA . ASP A 1 315 ? -25.631 -3.583 12.973 1.00 89.19 315 ASP A CA 1
ATOM 2446 C C . ASP A 1 315 ? -24.550 -2.635 12.442 1.00 89.19 315 ASP A C 1
ATOM 2448 O O . ASP A 1 315 ? -24.823 -1.668 11.731 1.00 89.19 315 ASP A O 1
ATOM 2452 N N . LEU A 1 316 ? -23.297 -2.905 12.808 1.00 91.06 316 LEU A N 1
ATOM 2453 C CA . LEU A 1 316 ? -22.125 -2.173 12.332 1.00 91.06 316 LEU A CA 1
ATOM 2454 C C . LEU A 1 316 ? -21.462 -2.980 11.215 1.00 91.06 316 LEU A C 1
ATOM 2456 O O . LEU A 1 316 ? -20.972 -4.084 11.455 1.00 91.06 316 LEU A O 1
ATOM 2460 N N . VAL A 1 317 ? -21.424 -2.420 10.010 1.00 92.25 317 VAL A N 1
ATOM 2461 C CA . VAL A 1 317 ? -20.847 -3.051 8.820 1.00 92.25 317 VAL A CA 1
ATOM 2462 C C . VAL A 1 317 ? -19.598 -2.290 8.395 1.00 92.25 317 VAL A C 1
ATOM 2464 O O . VAL A 1 317 ? -19.638 -1.077 8.213 1.00 92.25 317 VAL A O 1
ATOM 2467 N N . VAL A 1 318 ? -18.486 -3.005 8.236 1.00 93.19 318 VAL A N 1
ATOM 2468 C CA . VAL A 1 318 ? -17.222 -2.468 7.717 1.00 93.19 318 VAL A CA 1
ATOM 2469 C C . VAL A 1 318 ? -16.918 -3.132 6.380 1.00 93.19 318 VAL A C 1
ATOM 2471 O O . VAL A 1 318 ? -16.865 -4.362 6.293 1.00 93.19 318 VAL A O 1
ATOM 2474 N N . GLU A 1 319 ? -16.710 -2.328 5.347 1.00 91.88 319 GLU A N 1
ATOM 2475 C CA . GLU A 1 319 ? -16.462 -2.775 3.976 1.00 91.88 319 GLU A CA 1
ATOM 2476 C C . GLU A 1 319 ? -15.343 -1.966 3.314 1.00 91.88 319 GLU A C 1
ATOM 2478 O O . GLU A 1 319 ? -14.951 -0.906 3.800 1.00 91.88 319 GLU A O 1
ATOM 2483 N N . LEU A 1 320 ? -14.804 -2.507 2.224 1.00 89.62 320 LEU A N 1
ATOM 2484 C CA . LEU A 1 320 ? -13.740 -1.909 1.428 1.00 89.62 320 LEU A CA 1
ATOM 2485 C C . LEU A 1 320 ? -14.356 -1.483 0.085 1.00 89.62 320 LEU A C 1
ATOM 2487 O O . LEU A 1 320 ? -14.839 -2.340 -0.654 1.00 89.62 320 LEU A O 1
ATOM 2491 N N . VAL A 1 321 ? -14.397 -0.180 -0.191 1.00 87.06 321 VAL A N 1
ATOM 2492 C CA . VAL A 1 321 ? -15.160 0.423 -1.302 1.00 87.06 321 VAL A CA 1
ATOM 2493 C C . VAL A 1 321 ? -14.245 1.248 -2.189 1.00 87.06 321 VAL A C 1
ATOM 2495 O O . VAL A 1 321 ? -13.379 1.955 -1.683 1.00 87.06 321 VAL A O 1
ATOM 2498 N N . ASP A 1 322 ? -14.437 1.164 -3.503 1.00 83.00 322 ASP A N 1
ATOM 2499 C CA . ASP A 1 322 ? -13.760 2.039 -4.458 1.00 83.00 322 ASP A CA 1
ATOM 2500 C C . ASP A 1 322 ? -14.438 3.426 -4.460 1.00 83.00 322 ASP A C 1
ATOM 2502 O O . ASP A 1 322 ? -15.615 3.520 -4.814 1.00 83.00 322 ASP A O 1
ATOM 2506 N N . PRO A 1 323 ? -13.741 4.504 -4.057 1.00 73.31 323 PRO A N 1
ATOM 2507 C CA . PRO A 1 323 ? -14.302 5.845 -4.019 1.00 73.31 323 PRO A CA 1
ATOM 2508 C C . PRO A 1 323 ? -14.615 6.398 -5.413 1.00 73.31 323 PRO A C 1
ATOM 2510 O O . PRO A 1 323 ? -15.439 7.296 -5.494 1.00 73.31 323 PRO A O 1
ATOM 2513 N N . THR A 1 324 ? -14.004 5.870 -6.483 1.00 67.75 324 THR A N 1
ATOM 2514 C CA . THR A 1 324 ? -14.215 6.348 -7.863 1.00 67.75 324 THR A CA 1
ATOM 2515 C C . THR A 1 324 ? -15.367 5.647 -8.579 1.00 67.75 324 THR A C 1
ATOM 2517 O O . THR A 1 324 ? -15.989 6.234 -9.453 1.00 67.75 324 THR A O 1
ATOM 2520 N N . ALA A 1 325 ? -15.698 4.411 -8.190 1.00 64.69 325 ALA A N 1
ATOM 2521 C CA . ALA A 1 325 ? -16.782 3.650 -8.818 1.00 64.69 325 ALA A CA 1
ATOM 2522 C C . ALA A 1 325 ? -18.184 4.094 -8.357 1.00 64.69 325 ALA A C 1
ATOM 2524 O O . ALA A 1 325 ? -19.159 3.871 -9.063 1.00 64.69 325 ALA A O 1
ATOM 2525 N N . GLU A 1 326 ? -18.299 4.709 -7.175 1.00 54.75 326 GLU A N 1
ATOM 2526 C CA . GLU A 1 326 ? -19.584 5.157 -6.614 1.00 54.75 326 GLU A CA 1
ATOM 2527 C C . GLU A 1 326 ? -19.919 6.632 -6.936 1.00 54.75 326 GLU A C 1
ATOM 2529 O O . GLU A 1 326 ? -20.946 7.130 -6.471 1.00 54.75 326 GLU A O 1
ATOM 2534 N N . GLU A 1 327 ? -19.085 7.344 -7.709 1.00 52.97 327 GLU A N 1
ATOM 2535 C CA . GLU A 1 327 ? -19.373 8.721 -8.162 1.00 52.97 327 GLU A CA 1
ATOM 2536 C C . GLU A 1 327 ? -20.523 8.774 -9.182 1.00 52.97 327 GLU A C 1
ATOM 2538 O O . GLU A 1 327 ? -21.201 9.792 -9.287 1.00 52.97 327 GLU A O 1
ATOM 2543 N N . GLU A 1 328 ? -20.792 7.675 -9.892 1.00 48.31 328 GLU A N 1
ATOM 2544 C CA . GLU A 1 328 ? -21.802 7.630 -10.958 1.00 48.31 328 GLU A CA 1
ATOM 2545 C C . GLU A 1 328 ? -23.246 7.433 -10.444 1.00 48.31 328 GLU A C 1
ATOM 2547 O O . GLU A 1 328 ? -24.189 7.619 -11.210 1.00 48.31 328 GLU A O 1
ATOM 2552 N N . GLU A 1 329 ? -23.453 7.086 -9.163 1.00 47.94 329 GLU A N 1
ATOM 2553 C CA . GLU A 1 329 ? -24.765 6.624 -8.663 1.00 47.94 329 GLU A CA 1
ATOM 2554 C C . GLU A 1 329 ? -25.427 7.491 -7.569 1.00 47.94 329 GLU A C 1
ATOM 2556 O O . GLU A 1 329 ? -26.571 7.208 -7.206 1.00 47.94 329 GLU A O 1
ATOM 2561 N N . ARG A 1 330 ? -24.779 8.533 -7.018 1.00 51.94 330 ARG A N 1
ATOM 2562 C CA . ARG A 1 330 ? -25.400 9.395 -5.981 1.00 51.94 330 ARG A CA 1
ATOM 2563 C C . ARG A 1 330 ? -25.246 10.884 -6.267 1.00 51.94 330 ARG A C 1
ATOM 2565 O O . ARG A 1 330 ? -24.128 11.381 -6.363 1.00 51.94 330 ARG A O 1
ATOM 2572 N N . ASP A 1 331 ? -26.375 11.587 -6.303 1.00 46.50 331 ASP A N 1
ATOM 2573 C CA . ASP A 1 331 ? -26.439 13.043 -6.434 1.00 46.50 331 ASP A CA 1
ATOM 2574 C C . ASP A 1 331 ? -25.753 13.748 -5.243 1.00 46.50 331 ASP A C 1
ATOM 2576 O O . ASP A 1 331 ? -25.909 13.344 -4.088 1.00 46.50 331 ASP A O 1
ATOM 2580 N N . GLU A 1 332 ? -25.039 14.853 -5.500 1.00 52.88 332 GLU A N 1
ATOM 2581 C CA . GLU A 1 332 ? -24.343 15.675 -4.484 1.00 52.88 332 GLU A CA 1
ATOM 2582 C C . GLU A 1 332 ? -25.262 16.188 -3.350 1.00 52.88 332 GLU A C 1
ATOM 2584 O O . GLU A 1 332 ? -24.788 16.595 -2.283 1.00 52.88 332 GLU A O 1
ATOM 2589 N N . ASP A 1 333 ? -26.579 16.185 -3.568 1.00 47.56 333 ASP A N 1
ATOM 2590 C CA . ASP A 1 333 ? -27.583 16.588 -2.584 1.00 47.56 333 ASP A CA 1
ATOM 2591 C C . ASP A 1 333 ? -27.885 15.490 -1.540 1.00 47.56 333 ASP A C 1
ATOM 2593 O O . ASP A 1 333 ? -28.217 15.827 -0.401 1.00 47.56 333 ASP A O 1
ATOM 2597 N N . ASP A 1 334 ? -27.670 14.207 -1.860 1.00 52.78 334 ASP A N 1
ATOM 2598 C CA . ASP A 1 334 ? -27.880 13.072 -0.940 1.00 52.78 334 ASP A CA 1
ATOM 2599 C C . ASP A 1 334 ? -26.750 12.988 0.113 1.00 52.78 334 ASP A C 1
ATOM 2601 O O . ASP A 1 334 ? -26.971 12.708 1.296 1.00 52.78 334 ASP A O 1
ATOM 2605 N N . ASP A 1 335 ? -25.525 13.373 -0.270 1.00 54.62 335 ASP A N 1
ATOM 2606 C CA . ASP A 1 335 ? -24.383 13.470 0.649 1.00 54.62 335 ASP A CA 1
ATOM 2607 C C . ASP A 1 335 ? -24.618 14.538 1.744 1.00 54.62 335 ASP A C 1
ATOM 2609 O O . ASP A 1 335 ? -24.253 14.335 2.905 1.00 54.62 335 ASP A O 1
ATOM 2613 N N . ARG A 1 336 ? -25.294 15.656 1.429 1.00 52.78 336 ARG A N 1
ATOM 2614 C CA . ARG A 1 336 ? -25.553 16.759 2.385 1.00 52.78 336 ARG A CA 1
ATOM 2615 C C . ARG A 1 336 ? -26.576 16.410 3.469 1.00 52.78 336 ARG A C 1
ATOM 2617 O O . ARG A 1 336 ? -26.526 16.996 4.559 1.00 52.78 336 ARG A O 1
ATOM 2624 N N . GLU A 1 337 ? -27.510 15.500 3.194 1.00 53.31 337 GLU A N 1
ATOM 2625 C CA . GLU A 1 337 ? -28.482 15.028 4.190 1.00 53.31 337 GLU A CA 1
ATOM 2626 C C . GLU A 1 337 ? -27.865 13.982 5.129 1.00 53.31 337 GLU A C 1
ATOM 2628 O O . GLU A 1 337 ? -28.050 14.064 6.349 1.00 53.31 337 GLU A O 1
ATOM 2633 N N . VAL A 1 338 ? -27.025 13.080 4.604 1.00 56.25 338 VAL A N 1
ATOM 2634 C CA . VAL A 1 338 ? -26.263 12.111 5.413 1.00 56.25 338 VAL A CA 1
ATOM 2635 C C . VAL A 1 338 ? -25.316 12.822 6.387 1.00 56.25 338 VAL A C 1
ATOM 2637 O O . VAL A 1 338 ? -25.208 12.418 7.548 1.00 56.25 338 VAL A O 1
ATOM 2640 N N . GLU A 1 339 ? -24.697 13.932 5.973 1.00 56.53 339 GLU A N 1
ATOM 2641 C CA . GLU A 1 339 ? -23.753 14.701 6.794 1.00 56.53 339 GLU A CA 1
ATOM 2642 C C . GLU A 1 339 ? -24.340 15.289 8.089 1.00 56.53 339 GLU A C 1
ATOM 2644 O O . GLU A 1 339 ? -23.584 15.560 9.030 1.00 56.53 339 GLU A O 1
ATOM 2649 N N . LYS A 1 340 ? -25.662 15.491 8.168 1.00 62.06 340 LYS A N 1
ATOM 2650 C CA . LYS A 1 340 ? -26.333 16.069 9.350 1.00 62.06 340 LYS A CA 1
ATOM 2651 C C . LYS A 1 340 ? -26.877 15.018 10.316 1.00 62.06 340 LYS A C 1
ATOM 2653 O O . LYS A 1 340 ? -27.295 15.374 11.422 1.00 62.06 340 LYS A O 1
ATOM 2658 N N . ASN A 1 341 ? -26.847 13.739 9.947 1.00 75.38 341 ASN A N 1
ATOM 2659 C CA . ASN A 1 341 ? -27.382 12.675 10.785 1.00 75.38 341 ASN A CA 1
ATOM 2660 C C . ASN A 1 341 ? -26.441 12.377 11.971 1.00 75.38 341 ASN A C 1
ATOM 2662 O O . ASN A 1 341 ? -25.266 12.058 11.767 1.00 75.38 341 ASN A O 1
ATOM 2666 N N . PRO A 1 342 ? -26.936 12.380 13.229 1.00 82.81 342 PRO A N 1
ATOM 2667 C CA . PRO A 1 342 ? -26.133 12.021 14.405 1.00 82.81 342 PRO A CA 1
ATOM 2668 C C . PRO A 1 342 ? -25.462 10.641 14.293 1.00 82.81 342 PRO A C 1
ATOM 2670 O O . PRO A 1 342 ? -24.382 10.415 14.845 1.00 82.81 342 PRO A O 1
ATOM 2673 N N . HIS A 1 343 ? -26.092 9.720 13.560 1.00 84.19 343 HIS A N 1
ATOM 2674 C CA . HIS A 1 343 ? -25.570 8.383 13.291 1.00 84.19 343 HIS A CA 1
ATOM 2675 C C . HIS A 1 343 ? -24.415 8.385 12.279 1.00 84.19 343 HIS A C 1
ATOM 2677 O O . HIS A 1 343 ? -23.477 7.612 12.457 1.00 84.19 343 HIS A O 1
ATOM 2683 N N . SER A 1 344 ? -24.408 9.284 11.288 1.00 86.44 344 SER A N 1
ATOM 2684 C CA . SER A 1 344 ? -23.260 9.452 10.384 1.00 86.44 344 SER A CA 1
ATOM 2685 C C . SER A 1 344 ? -22.040 9.978 11.145 1.00 86.44 344 SER A C 1
ATOM 2687 O O . SER A 1 344 ? -20.972 9.374 11.086 1.00 86.44 344 SER A O 1
ATOM 2689 N N . HIS A 1 345 ? -22.218 10.981 12.013 1.00 88.88 345 HIS A N 1
ATOM 2690 C CA . HIS A 1 345 ? -21.134 11.448 12.887 1.00 88.88 345 HIS A CA 1
ATOM 2691 C C . HIS A 1 345 ? -20.605 10.334 13.814 1.00 88.88 345 HIS A C 1
ATOM 2693 O O . HIS A 1 345 ? -19.405 10.227 14.065 1.00 88.88 345 HIS A O 1
ATOM 2699 N N . LYS A 1 346 ? -21.483 9.456 14.317 1.00 89.50 346 LYS A N 1
ATOM 2700 C CA . LYS A 1 346 ? -21.068 8.270 15.085 1.00 89.50 346 LYS A CA 1
ATOM 2701 C C . LYS A 1 346 ? -20.242 7.299 14.228 1.00 89.50 346 LYS A C 1
ATOM 2703 O O . LYS A 1 346 ? -19.239 6.791 14.727 1.00 89.50 346 LYS A O 1
ATOM 2708 N N . ALA A 1 347 ? -20.630 7.053 12.976 1.00 90.38 347 ALA A N 1
ATOM 2709 C CA . ALA A 1 347 ? -19.869 6.218 12.045 1.00 90.38 347 ALA A CA 1
ATOM 2710 C C . ALA A 1 347 ? -18.488 6.825 11.733 1.00 90.38 347 ALA A C 1
ATOM 2712 O O . ALA A 1 347 ? -17.488 6.110 11.791 1.00 90.38 347 ALA A O 1
ATOM 2713 N N . ASP A 1 348 ? -18.408 8.144 11.529 1.00 90.31 348 ASP A N 1
ATOM 2714 C CA . ASP A 1 348 ? -17.149 8.883 11.352 1.00 90.31 348 ASP A CA 1
ATOM 2715 C C . ASP A 1 348 ? -16.220 8.738 12.559 1.00 90.31 348 ASP A C 1
ATOM 2717 O O . ASP A 1 348 ? -15.025 8.475 12.415 1.00 90.31 348 ASP A O 1
ATOM 2721 N N . LEU A 1 349 ? -16.752 8.875 13.777 1.00 91.19 349 LEU A N 1
ATOM 2722 C CA . LEU A 1 349 ? -15.965 8.695 14.997 1.00 91.19 349 LEU A CA 1
ATOM 2723 C C . LEU A 1 349 ? -15.443 7.262 15.145 1.00 91.19 349 LEU A C 1
ATOM 2725 O O . LEU A 1 349 ? -14.303 7.074 15.568 1.00 91.19 349 LEU A O 1
ATOM 2729 N N . ILE A 1 350 ? -16.255 6.258 14.799 1.00 91.81 350 ILE A N 1
ATOM 2730 C CA . ILE A 1 350 ? -15.838 4.849 14.814 1.00 91.81 350 ILE A CA 1
ATOM 2731 C C . ILE A 1 350 ? -14.730 4.619 13.782 1.00 91.81 350 ILE A C 1
ATOM 2733 O O . ILE A 1 350 ? -13.711 4.009 14.108 1.00 91.81 350 ILE A O 1
ATOM 2737 N N . CYS A 1 351 ? -14.897 5.153 12.572 1.00 92.00 351 CYS A N 1
ATOM 2738 C CA . CYS A 1 351 ? -13.904 5.059 11.512 1.00 92.00 351 CYS A CA 1
ATOM 2739 C C . CYS A 1 351 ? -12.577 5.702 11.947 1.00 92.00 351 CYS A C 1
ATOM 2741 O O . CYS A 1 351 ? -11.538 5.041 11.968 1.00 92.00 351 CYS A O 1
ATOM 2743 N N . ASN A 1 352 ? -12.606 6.944 12.436 1.00 91.31 352 ASN A N 1
ATOM 2744 C CA . ASN A 1 352 ? -11.426 7.631 12.968 1.00 91.31 352 ASN A CA 1
ATOM 2745 C C . ASN A 1 352 ? -10.775 6.874 14.138 1.00 91.31 352 ASN A C 1
ATOM 2747 O O . ASN A 1 352 ? -9.549 6.799 14.234 1.00 91.31 352 ASN A O 1
ATOM 2751 N N . ALA A 1 353 ? -11.572 6.269 15.022 1.00 92.12 353 ALA A N 1
ATOM 2752 C CA . ALA A 1 353 ? -11.048 5.450 16.108 1.00 92.12 353 ALA A CA 1
ATOM 2753 C C . ALA A 1 353 ? -10.290 4.219 15.584 1.00 92.12 353 ALA A C 1
ATOM 2755 O O . ALA A 1 353 ? -9.226 3.903 16.117 1.00 92.12 353 ALA A O 1
ATOM 2756 N N . PHE A 1 354 ? -10.765 3.564 14.519 1.00 92.81 354 PHE A N 1
ATOM 2757 C CA . PHE A 1 354 ? -10.031 2.476 13.865 1.00 92.81 354 PHE A CA 1
ATOM 2758 C C . PHE A 1 354 ? -8.669 2.933 13.324 1.00 92.81 354 PHE A C 1
ATOM 2760 O O . PHE A 1 354 ? -7.657 2.283 13.601 1.00 92.81 354 PHE A O 1
ATOM 2767 N N . HIS A 1 355 ? -8.613 4.089 12.657 1.00 92.25 355 HIS A N 1
ATOM 2768 C CA . HIS A 1 355 ? -7.362 4.672 12.157 1.00 92.25 355 HIS A CA 1
ATOM 2769 C C . HIS A 1 355 ? -6.368 4.957 13.295 1.00 92.25 355 HIS A C 1
ATOM 2771 O O . HIS A 1 355 ? -5.182 4.618 13.214 1.00 92.25 355 HIS A O 1
ATOM 2777 N N . ILE A 1 356 ? -6.849 5.545 14.394 1.00 92.12 356 ILE A N 1
ATOM 2778 C CA . ILE A 1 356 ? -6.027 5.857 15.570 1.00 92.12 356 ILE A CA 1
ATOM 2779 C C . ILE A 1 356 ? -5.521 4.569 16.241 1.00 92.12 356 ILE A C 1
ATOM 2781 O O . ILE A 1 356 ? -4.357 4.499 16.646 1.00 92.12 356 ILE A O 1
ATOM 2785 N N . LEU A 1 357 ? -6.360 3.533 16.343 1.00 90.88 357 LEU A N 1
ATOM 2786 C CA . LEU A 1 357 ? -5.981 2.241 16.922 1.00 90.88 357 LEU A CA 1
ATOM 2787 C C . LEU A 1 357 ? -4.930 1.515 16.073 1.00 90.88 357 LEU A C 1
ATOM 2789 O O . LEU A 1 357 ? -3.996 0.938 16.639 1.00 90.88 357 LEU A O 1
ATOM 2793 N N . LEU A 1 358 ? -5.014 1.594 14.742 1.00 91.50 358 LEU A N 1
ATOM 2794 C CA . LEU A 1 358 ? -3.976 1.060 13.858 1.00 91.50 358 LEU A CA 1
ATOM 2795 C C . LEU A 1 358 ? -2.655 1.832 14.010 1.00 91.50 358 LEU A C 1
ATOM 2797 O O . LEU A 1 358 ? -1.601 1.222 14.200 1.00 91.50 358 LEU A O 1
ATOM 2801 N N . CYS A 1 359 ? -2.702 3.168 14.052 1.00 90.75 359 CYS A N 1
ATOM 2802 C CA . CYS A 1 359 ? -1.525 3.994 14.349 1.00 90.75 359 CYS A CA 1
ATOM 2803 C C . CYS A 1 359 ? -0.888 3.628 15.704 1.00 90.75 359 CYS A C 1
ATOM 2805 O O . CYS A 1 359 ? 0.341 3.560 15.846 1.00 90.75 359 CYS A O 1
ATOM 2807 N N . TYR A 1 360 ? -1.713 3.356 16.716 1.00 88.81 360 TYR A N 1
ATOM 2808 C CA . TYR A 1 360 ? -1.242 2.902 18.020 1.00 88.81 360 TYR A CA 1
ATOM 2809 C C . TYR A 1 360 ? -0.585 1.521 17.951 1.00 88.81 360 TYR A C 1
ATOM 2811 O O . TYR A 1 360 ? 0.501 1.324 18.510 1.00 88.81 360 TYR A O 1
ATOM 2819 N N . ALA A 1 361 ? -1.193 0.581 17.227 1.00 87.75 361 ALA A N 1
ATOM 2820 C CA . ALA A 1 361 ? -0.627 -0.735 16.970 1.00 87.75 361 ALA A CA 1
ATOM 2821 C C . ALA A 1 361 ? 0.752 -0.645 16.294 1.00 87.75 361 ALA A C 1
ATOM 2823 O O . ALA A 1 361 ? 1.713 -1.255 16.773 1.00 87.75 361 ALA A O 1
ATOM 2824 N N . HIS A 1 362 ? 0.882 0.184 15.256 1.00 89.12 362 HIS A N 1
ATOM 2825 C CA . HIS A 1 362 ? 2.144 0.480 14.570 1.00 89.12 362 HIS A CA 1
ATOM 2826 C C . HIS A 1 362 ? 3.206 1.020 15.526 1.00 89.12 362 HIS A C 1
ATOM 2828 O O . HIS A 1 362 ? 4.332 0.519 15.573 1.00 89.12 362 HIS A O 1
ATOM 2834 N N . ARG A 1 363 ? 2.849 2.005 16.358 1.00 87.50 363 ARG A N 1
ATOM 2835 C CA . ARG A 1 363 ? 3.766 2.578 17.351 1.00 87.50 363 ARG A CA 1
ATOM 2836 C C . ARG A 1 363 ? 4.220 1.537 18.371 1.00 87.50 363 ARG A C 1
ATOM 2838 O O . ARG A 1 363 ? 5.405 1.489 18.705 1.00 87.50 363 ARG A O 1
ATOM 2845 N N . ARG A 1 364 ? 3.307 0.688 18.848 1.00 84.88 364 ARG A N 1
ATOM 2846 C CA . ARG A 1 364 ? 3.615 -0.384 19.803 1.00 84.88 364 ARG A CA 1
ATOM 2847 C C . ARG A 1 364 ? 4.520 -1.446 19.183 1.00 84.88 364 ARG A C 1
ATOM 2849 O O . ARG A 1 364 ? 5.461 -1.898 19.834 1.00 84.88 364 ARG A O 1
ATOM 2856 N N . ASN A 1 365 ? 4.277 -1.826 17.933 1.00 86.06 365 ASN A N 1
ATOM 2857 C CA . ASN A 1 365 ? 5.127 -2.764 17.203 1.00 86.06 365 ASN A CA 1
ATOM 2858 C C . ASN A 1 365 ? 6.530 -2.189 16.992 1.00 86.06 365 ASN A C 1
ATOM 2860 O O . ASN A 1 365 ? 7.525 -2.861 17.263 1.00 86.06 365 ASN A O 1
ATOM 2864 N N . LEU A 1 366 ? 6.629 -0.915 16.627 1.00 85.88 366 LEU A N 1
ATOM 2865 C CA . LEU A 1 366 ? 7.901 -0.215 16.508 1.00 85.88 366 LEU A CA 1
ATOM 2866 C C . LEU A 1 366 ? 8.644 -0.120 17.853 1.00 85.88 366 LEU A C 1
ATOM 2868 O O . LEU A 1 366 ? 9.850 -0.360 17.895 1.00 85.88 366 LEU A O 1
ATOM 2872 N N . GLN A 1 367 ? 7.953 0.152 18.965 1.00 85.06 367 GLN A N 1
ATOM 2873 C CA . GLN A 1 367 ? 8.550 0.111 20.309 1.00 85.06 367 GLN A CA 1
ATOM 2874 C C . GLN A 1 367 ? 9.071 -1.287 20.662 1.00 85.06 367 GLN A C 1
ATOM 2876 O O . GLN A 1 367 ? 10.206 -1.410 21.119 1.00 85.06 367 GLN A O 1
ATOM 2881 N N . LYS A 1 368 ? 8.294 -2.345 20.388 1.00 82.00 368 LYS A N 1
ATOM 2882 C CA . LYS A 1 368 ? 8.732 -3.739 20.579 1.00 82.00 368 LYS A CA 1
ATOM 2883 C C . LYS A 1 368 ? 9.976 -4.067 19.751 1.00 82.00 368 LYS A C 1
ATOM 2885 O O . LYS A 1 368 ? 10.848 -4.774 20.237 1.00 82.00 368 LYS A O 1
ATOM 2890 N N . ARG A 1 369 ? 10.076 -3.548 18.523 1.00 80.31 369 ARG A N 1
ATOM 2891 C CA . ARG A 1 369 ? 11.252 -3.737 17.654 1.00 80.31 369 ARG A CA 1
ATOM 2892 C C . ARG A 1 369 ? 12.476 -2.940 18.108 1.00 80.31 369 ARG A C 1
ATOM 2894 O O . ARG A 1 369 ? 13.592 -3.369 17.844 1.00 80.31 369 ARG A O 1
ATOM 2901 N N . ARG A 1 370 ? 12.275 -1.782 18.747 1.00 83.75 370 ARG A N 1
ATOM 2902 C CA . ARG A 1 370 ? 13.353 -0.975 19.347 1.00 83.75 370 ARG A CA 1
ATOM 2903 C C . ARG A 1 370 ? 13.849 -1.549 20.672 1.00 83.75 370 ARG A C 1
ATOM 2905 O O . ARG A 1 370 ? 14.989 -1.287 21.044 1.00 83.75 370 ARG A O 1
ATOM 2912 N N . ALA A 1 371 ? 13.002 -2.286 21.390 1.00 83.00 371 ALA A N 1
ATOM 2913 C CA . ALA A 1 371 ? 13.402 -2.983 22.601 1.00 83.00 371 ALA A CA 1
ATOM 2914 C C . ALA A 1 371 ? 14.488 -4.023 22.288 1.00 83.00 371 ALA A C 1
ATOM 2916 O O . ALA A 1 371 ? 14.545 -4.572 21.185 1.00 83.00 371 ALA A O 1
ATOM 2917 N N . MET A 1 372 ? 15.363 -4.280 23.262 1.00 76.56 372 MET A N 1
ATOM 2918 C CA . MET A 1 372 ? 16.471 -5.213 23.077 1.00 76.56 372 MET A CA 1
ATOM 2919 C C . MET A 1 372 ? 15.939 -6.591 22.652 1.00 76.56 372 MET A C 1
ATOM 2921 O O . MET A 1 372 ? 15.030 -7.113 23.307 1.00 76.56 372 MET A O 1
ATOM 2925 N N . PRO A 1 373 ? 16.471 -7.179 21.563 1.00 75.00 373 PRO A N 1
ATOM 2926 C CA . PRO A 1 373 ? 16.022 -8.480 21.101 1.00 75.00 373 PRO A CA 1
ATOM 2927 C C . PRO A 1 373 ? 16.250 -9.517 22.198 1.00 75.00 373 PRO A C 1
ATOM 2929 O O . PRO A 1 373 ? 17.277 -9.518 22.881 1.00 75.00 373 PRO A O 1
ATOM 2932 N N . THR A 1 374 ? 15.281 -10.413 22.366 1.00 72.56 374 THR A N 1
ATOM 2933 C CA . THR A 1 374 ? 15.432 -11.549 23.269 1.00 72.56 374 THR A CA 1
ATOM 2934 C C . THR A 1 374 ? 16.611 -12.413 22.810 1.00 72.56 374 THR A C 1
ATOM 2936 O O . THR A 1 374 ? 16.815 -12.594 21.606 1.00 72.56 374 THR A O 1
ATOM 2939 N N . PRO A 1 375 ? 17.423 -12.936 23.746 1.00 74.38 375 PRO A N 1
ATOM 2940 C CA . PRO A 1 375 ? 18.599 -13.721 23.402 1.00 74.38 375 PRO A CA 1
ATOM 2941 C C . PRO A 1 375 ? 18.203 -14.942 22.567 1.00 74.38 375 PRO A C 1
ATOM 2943 O O . PRO A 1 375 ? 17.222 -15.620 22.871 1.00 74.38 375 PRO A O 1
ATOM 2946 N N . VAL A 1 376 ? 19.012 -15.255 21.550 1.00 66.44 376 VAL A N 1
ATOM 2947 C CA . VAL A 1 376 ? 18.799 -16.347 20.571 1.00 66.44 376 VAL A CA 1
ATOM 2948 C C . VAL A 1 376 ? 18.606 -17.724 21.237 1.00 66.44 376 VAL A C 1
ATOM 2950 O O . VAL A 1 376 ? 18.016 -18.625 20.651 1.00 66.44 376 VAL A O 1
ATOM 2953 N N . SER A 1 377 ? 19.050 -17.875 22.490 1.00 70.56 377 SER A N 1
ATOM 2954 C CA . SER A 1 377 ? 18.867 -19.075 23.322 1.00 70.56 377 SER A CA 1
ATOM 2955 C C . SER A 1 377 ? 17.409 -19.317 23.766 1.00 70.56 377 SER A C 1
ATOM 2957 O O . SER A 1 377 ? 17.042 -20.434 24.136 1.00 70.56 377 SER A O 1
ATOM 2959 N N . SER A 1 378 ? 16.542 -18.299 23.707 1.00 65.06 378 SER A N 1
ATOM 2960 C CA . SER A 1 378 ? 15.115 -18.452 24.000 1.00 65.06 378 SER A CA 1
ATOM 2961 C C . SER A 1 378 ? 14.430 -19.253 22.890 1.00 65.06 378 SER A C 1
ATOM 2963 O O . SER A 1 378 ? 14.093 -18.725 21.833 1.00 65.06 378 SER A O 1
ATOM 2965 N N . LYS A 1 379 ? 14.179 -20.542 23.144 1.00 58.03 379 LYS A N 1
ATOM 2966 C CA . LYS A 1 379 ? 13.496 -21.470 22.218 1.00 58.03 379 LYS A CA 1
ATOM 2967 C C . LYS A 1 379 ? 12.029 -21.120 21.926 1.00 58.03 379 LYS A C 1
ATOM 2969 O O . LYS A 1 379 ? 11.393 -21.800 21.128 1.00 58.03 379 LYS A O 1
ATOM 2974 N N . SER A 1 380 ? 11.483 -20.077 22.546 1.00 56.53 380 SER A N 1
ATOM 2975 C CA . SER A 1 380 ? 10.125 -19.605 22.296 1.00 56.53 380 SER A CA 1
ATOM 2976 C C . SER A 1 380 ? 10.184 -18.268 21.568 1.00 56.53 380 SER A C 1
ATOM 2978 O O . SER A 1 380 ? 10.527 -17.243 22.163 1.00 56.53 380 SER A O 1
ATOM 2980 N N . LYS A 1 381 ? 9.846 -18.265 20.271 1.00 57.75 381 LYS A N 1
ATOM 2981 C CA . LYS A 1 381 ? 9.338 -17.036 19.653 1.00 57.75 381 LYS A CA 1
ATOM 2982 C C . LYS A 1 381 ? 8.033 -16.724 20.390 1.00 57.75 381 LYS A C 1
ATOM 2984 O O . LYS A 1 381 ? 7.142 -17.575 20.347 1.00 57.75 381 LYS A O 1
ATOM 2989 N N . PRO A 1 382 ? 7.900 -15.573 21.072 1.00 57.19 382 PRO A N 1
ATOM 2990 C CA . PRO A 1 382 ? 6.633 -15.234 21.694 1.00 57.19 382 PRO A CA 1
ATOM 2991 C C . PRO A 1 382 ? 5.550 -15.262 20.605 1.00 57.19 382 PRO A C 1
ATOM 2993 O O . PRO A 1 382 ? 5.787 -14.716 19.519 1.00 57.19 382 PRO A O 1
ATOM 2996 N N . PRO A 1 383 ? 4.402 -15.924 20.844 1.00 55.81 383 PRO A N 1
ATOM 2997 C CA . PRO A 1 383 ? 3.304 -15.903 19.893 1.00 55.81 383 PRO A CA 1
ATOM 2998 C C . PRO A 1 383 ? 2.966 -14.445 19.602 1.00 55.81 383 PRO A C 1
ATOM 3000 O O . PRO A 1 383 ? 2.851 -13.626 20.519 1.00 55.81 383 PRO A O 1
ATOM 3003 N N . GLN A 1 384 ? 2.878 -14.103 18.320 1.00 57.03 384 GLN A N 1
ATOM 3004 C CA . GLN A 1 384 ? 2.588 -12.735 17.926 1.00 57.03 384 GLN A CA 1
ATOM 3005 C C . GLN A 1 384 ? 1.218 -12.346 18.481 1.00 57.03 384 GLN A C 1
ATOM 3007 O O . GLN A 1 384 ? 0.199 -12.976 18.187 1.00 57.03 384 GLN A O 1
ATOM 3012 N N . SER A 1 385 ? 1.212 -11.334 19.348 1.00 59.66 385 SER A N 1
ATOM 3013 C CA . SER A 1 385 ? -0.016 -10.799 19.919 1.00 59.66 385 SER A CA 1
ATOM 3014 C C . SER A 1 385 ? -0.846 -10.202 18.780 1.00 59.66 385 SER A C 1
ATOM 3016 O O . SER A 1 385 ? -0.311 -9.316 18.107 1.00 59.66 385 SER A O 1
ATOM 3018 N N . PRO A 1 386 ? -2.098 -10.640 18.552 1.00 65.88 386 PRO A N 1
ATOM 3019 C CA . PRO A 1 386 ? -2.966 -9.971 17.589 1.00 65.88 386 PRO A CA 1
ATOM 3020 C C . PRO A 1 386 ? -3.079 -8.485 17.908 1.00 65.88 386 PRO A C 1
ATOM 3022 O O . PRO A 1 386 ? -3.053 -8.094 19.080 1.00 65.88 386 PRO A O 1
ATOM 3025 N N . LEU A 1 387 ? -3.219 -7.679 16.862 1.00 74.44 387 LEU A N 1
ATOM 3026 C CA . LEU A 1 387 ? -3.662 -6.306 17.014 1.00 74.44 387 LEU A CA 1
ATOM 3027 C C . LEU A 1 387 ? -5.129 -6.325 17.461 1.00 74.44 387 LEU A C 1
ATOM 3029 O O . LEU A 1 387 ? -5.912 -7.157 17.009 1.00 74.44 387 LEU A O 1
ATOM 3033 N N . PHE A 1 388 ? -5.459 -5.463 18.420 1.00 81.94 388 PHE A N 1
ATOM 3034 C CA . PHE A 1 388 ? -6.809 -5.320 18.956 1.00 81.94 388 PHE A CA 1
ATOM 3035 C C . PHE A 1 388 ? -7.352 -3.968 18.496 1.00 81.94 388 PHE A C 1
ATOM 3037 O O . PHE A 1 388 ? -7.058 -2.944 19.109 1.00 81.94 388 PHE A O 1
ATOM 3044 N N . ILE A 1 389 ? -8.086 -3.977 17.390 1.00 88.56 389 ILE A N 1
ATOM 3045 C CA . ILE A 1 389 ? -8.689 -2.813 16.736 1.00 88.56 389 ILE A CA 1
ATOM 3046 C C . ILE A 1 389 ? -10.206 -2.825 16.978 1.00 88.56 389 ILE A C 1
ATOM 3048 O O . ILE A 1 389 ? -10.769 -1.847 17.462 1.00 88.56 389 ILE A O 1
ATOM 3052 N N . LEU A 1 390 ? -10.871 -3.955 16.729 1.00 89.56 390 LEU A N 1
ATOM 3053 C CA . LEU A 1 390 ? -12.313 -4.125 16.911 1.00 89.56 390 LEU A CA 1
ATOM 3054 C C . LEU A 1 390 ? -12.708 -4.252 18.386 1.00 89.56 390 LEU A C 1
ATOM 3056 O O . LEU A 1 390 ? -13.678 -3.629 18.823 1.00 89.56 390 LEU A O 1
ATOM 3060 N N . ARG A 1 391 ? -11.974 -5.050 19.175 1.00 87.94 391 ARG A N 1
ATOM 3061 C CA . ARG A 1 391 ? -12.348 -5.352 20.573 1.00 87.94 391 ARG A CA 1
ATOM 3062 C C . ARG A 1 391 ? -12.567 -4.120 21.448 1.00 87.94 391 ARG A C 1
ATOM 3064 O O . ARG A 1 391 ? -13.583 -4.109 22.141 1.00 87.94 391 ARG A O 1
ATOM 3071 N N . PRO A 1 392 ? -11.673 -3.112 21.468 1.00 87.94 392 PRO A N 1
ATOM 3072 C CA . PRO A 1 392 ? -11.877 -1.943 22.317 1.00 87.94 392 PRO A CA 1
ATOM 3073 C C . PRO A 1 392 ? -13.190 -1.230 21.986 1.00 87.94 392 PRO A C 1
ATOM 3075 O O . PRO A 1 392 ? -13.989 -0.958 22.878 1.00 87.94 392 PRO A O 1
ATOM 3078 N N . ILE A 1 393 ? -13.471 -1.013 20.700 1.00 89.19 393 ILE A N 1
ATOM 3079 C CA . ILE A 1 393 ? -14.673 -0.294 20.265 1.00 89.19 393 ILE A CA 1
ATOM 3080 C C . ILE A 1 393 ? -15.938 -1.079 20.619 1.00 89.19 393 ILE A C 1
ATOM 3082 O O . ILE A 1 393 ? -16.840 -0.534 21.259 1.00 89.19 393 ILE A O 1
ATOM 3086 N N . ILE A 1 394 ? -15.982 -2.372 20.285 1.00 88.38 394 ILE A N 1
ATOM 3087 C CA . ILE A 1 394 ? -17.130 -3.231 20.603 1.00 88.38 394 ILE A CA 1
ATOM 3088 C C . ILE A 1 394 ? -17.350 -3.281 22.123 1.00 88.38 394 ILE A C 1
ATOM 3090 O O . ILE A 1 394 ? -18.487 -3.156 22.580 1.00 88.38 394 ILE A O 1
ATOM 3094 N N . ALA A 1 395 ? -16.279 -3.393 22.919 1.00 87.56 395 ALA A N 1
ATOM 3095 C CA . ALA A 1 395 ? -16.362 -3.408 24.378 1.00 87.56 395 ALA A CA 1
ATOM 3096 C C . ALA A 1 395 ? -17.022 -2.137 24.917 1.00 87.56 395 ALA A C 1
ATOM 3098 O O . ALA A 1 395 ? -17.940 -2.226 25.728 1.00 87.56 395 ALA A O 1
ATOM 3099 N N . HIS A 1 396 ? -16.582 -0.960 24.466 1.00 87.06 396 HIS A N 1
ATOM 3100 C CA . HIS A 1 396 ? -17.138 0.316 24.918 1.00 87.06 396 HIS A CA 1
ATOM 3101 C C . HIS A 1 396 ? -18.589 0.517 24.482 1.00 87.06 396 HIS A C 1
ATOM 3103 O O . HIS A 1 396 ? -19.405 0.978 25.286 1.00 87.06 396 HIS A O 1
ATOM 3109 N N . ILE A 1 397 ? -18.936 0.141 23.248 1.00 88.25 397 ILE A N 1
ATOM 3110 C CA . ILE A 1 397 ? -20.310 0.267 22.752 1.00 88.25 397 ILE A CA 1
ATOM 3111 C C . ILE A 1 397 ? -21.243 -0.648 23.547 1.00 88.25 397 ILE A C 1
ATOM 3113 O O . ILE A 1 397 ? -22.238 -0.165 24.098 1.00 88.25 397 ILE A O 1
ATOM 3117 N N . LEU A 1 398 ? -20.903 -1.936 23.666 1.00 86.00 398 LEU A N 1
ATOM 3118 C CA . LEU A 1 398 ? -21.699 -2.904 24.421 1.00 86.00 398 LEU A CA 1
ATOM 3119 C C . LEU A 1 398 ? -21.805 -2.513 25.895 1.00 86.00 398 LEU A C 1
ATOM 3121 O O . LEU A 1 398 ? -22.905 -2.528 26.442 1.00 86.00 398 LEU A O 1
ATOM 3125 N N . HIS A 1 399 ? -20.705 -2.084 26.520 1.00 86.94 399 HIS A N 1
ATOM 3126 C CA . HIS A 1 399 ? -20.722 -1.604 27.903 1.00 86.94 399 HIS A CA 1
ATOM 3127 C C . HIS A 1 399 ? -21.670 -0.420 28.079 1.00 86.94 399 HIS A C 1
ATOM 3129 O O . HIS A 1 399 ? -22.455 -0.402 29.019 1.00 86.94 399 HIS A O 1
ATOM 3135 N N . SER A 1 400 ? -21.686 0.541 27.149 1.00 87.88 400 SER A N 1
ATOM 3136 C CA . SER A 1 400 ? -22.632 1.662 27.221 1.00 87.88 400 SER A CA 1
ATOM 3137 C C . SER A 1 400 ? -24.096 1.204 27.164 1.00 87.88 400 SER A C 1
ATOM 3139 O O . SER A 1 400 ? -24.939 1.766 27.865 1.00 87.88 400 SER A O 1
ATOM 3141 N N . LYS A 1 401 ? -24.402 0.167 26.369 1.00 86.62 401 LYS A N 1
ATOM 3142 C CA . LYS A 1 401 ? -25.750 -0.409 26.269 1.00 86.62 401 LYS A CA 1
ATOM 3143 C C . LYS A 1 401 ? -26.127 -1.158 27.543 1.00 86.62 401 LYS A C 1
ATOM 3145 O O . LYS A 1 401 ? -27.228 -0.959 28.053 1.00 86.62 401 LYS A O 1
ATOM 3150 N N . VAL A 1 402 ? -25.208 -1.958 28.087 1.00 86.12 402 VAL A N 1
ATOM 3151 C CA . VAL A 1 402 ? -25.389 -2.645 29.374 1.00 86.12 402 VAL A CA 1
ATOM 3152 C C . VAL A 1 402 ? -25.639 -1.625 30.481 1.00 86.12 402 VAL A C 1
ATOM 3154 O O . VAL A 1 402 ? -26.641 -1.744 31.176 1.00 86.12 402 VAL A O 1
ATOM 3157 N N . LEU A 1 403 ? -24.824 -0.566 30.569 1.00 87.44 403 LEU A N 1
ATOM 3158 C CA . LEU A 1 403 ? -25.009 0.507 31.549 1.00 87.44 403 LEU A CA 1
ATOM 3159 C C . LEU A 1 403 ? -26.375 1.184 31.439 1.00 87.44 403 LEU A C 1
ATOM 3161 O O . LEU A 1 403 ? -26.988 1.461 32.459 1.00 87.44 403 LEU A O 1
ATOM 3165 N N . LYS A 1 404 ? -26.867 1.459 30.224 1.00 88.06 404 LYS A N 1
ATOM 3166 C CA . LYS A 1 404 ? -28.200 2.056 30.031 1.00 88.06 404 LYS A CA 1
ATOM 3167 C C . LYS A 1 404 ? -29.324 1.124 30.493 1.00 88.06 404 LYS A C 1
ATOM 3169 O O . LYS A 1 404 ? -30.308 1.580 31.073 1.00 88.06 404 LYS A O 1
ATOM 3174 N N . ARG A 1 405 ? -29.196 -0.180 30.220 1.00 86.62 405 ARG A N 1
ATOM 3175 C CA . ARG A 1 405 ? -30.175 -1.192 30.647 1.00 86.62 405 ARG A CA 1
ATOM 3176 C C . ARG A 1 405 ? -30.173 -1.339 32.170 1.00 86.62 405 ARG A C 1
ATOM 3178 O O . ARG A 1 405 ? -31.239 -1.346 32.777 1.00 86.62 405 ARG A O 1
ATOM 3185 N N . THR A 1 406 ? -28.995 -1.378 32.787 1.00 86.62 406 THR A N 1
ATOM 3186 C CA . THR A 1 406 ? -28.853 -1.516 34.241 1.00 86.62 406 THR A CA 1
ATOM 3187 C C . THR A 1 406 ? -29.263 -0.253 34.983 1.00 86.62 406 THR A C 1
ATOM 3189 O O . THR A 1 406 ? -29.948 -0.375 35.990 1.00 86.62 406 THR A O 1
ATOM 3192 N N . THR A 1 407 ? -28.937 0.953 34.492 1.00 88.31 407 THR A N 1
ATOM 3193 C CA . THR A 1 407 ? -29.426 2.206 35.101 1.00 88.31 407 THR A CA 1
ATOM 3194 C C . THR A 1 407 ? -30.942 2.242 35.119 1.00 88.31 407 THR A C 1
ATOM 3196 O O . THR A 1 407 ? -31.518 2.536 36.156 1.00 88.31 407 THR A O 1
ATOM 3199 N N . ARG A 1 408 ? -31.594 1.888 34.002 1.00 88.19 408 ARG A N 1
ATOM 3200 C CA . ARG A 1 408 ? -33.058 1.894 33.908 1.00 88.19 408 ARG A CA 1
ATOM 3201 C C . ARG A 1 408 ? -33.692 0.909 34.889 1.00 88.19 408 ARG A C 1
ATOM 3203 O O . ARG A 1 408 ? -34.672 1.251 35.542 1.00 88.19 408 ARG A O 1
ATOM 3210 N N . LEU A 1 409 ? -33.128 -0.293 35.007 1.00 86.94 409 LEU A N 1
ATOM 3211 C CA . LEU A 1 409 ? -33.599 -1.295 35.962 1.00 86.94 409 LEU A CA 1
ATOM 3212 C C . LEU A 1 409 ? -33.413 -0.810 37.405 1.00 86.94 409 LEU A C 1
ATOM 3214 O O . LEU A 1 409 ? -34.359 -0.833 38.189 1.00 86.94 409 LEU A O 1
ATOM 3218 N N . LEU A 1 410 ? -32.219 -0.322 37.749 1.00 84.69 410 LEU A N 1
ATOM 3219 C CA . LEU A 1 410 ? -31.934 0.198 39.086 1.00 84.69 410 LEU A CA 1
ATOM 3220 C C . LEU A 1 410 ? -32.853 1.371 39.437 1.00 84.69 410 LEU A C 1
ATOM 3222 O O . LEU A 1 410 ? -33.398 1.396 40.532 1.00 84.69 410 LEU A O 1
ATOM 3226 N N . GLU A 1 411 ? -33.094 2.301 38.512 1.00 85.56 411 GLU A N 1
ATOM 3227 C CA . GLU A 1 411 ? -34.044 3.403 38.701 1.00 85.56 411 GLU A CA 1
ATOM 3228 C C . GLU A 1 411 ? -35.465 2.897 38.984 1.00 85.56 411 GLU A C 1
ATOM 3230 O O . GLU A 1 411 ? -36.111 3.406 39.900 1.00 85.56 411 GLU A O 1
ATOM 3235 N N . MET A 1 412 ? -35.938 1.867 38.272 1.00 84.88 412 MET A N 1
ATOM 3236 C CA . MET A 1 412 ? -37.245 1.249 38.535 1.00 84.88 412 MET A CA 1
ATOM 3237 C C . MET A 1 412 ? -37.324 0.613 39.933 1.00 84.88 412 MET A C 1
ATOM 3239 O O . MET A 1 412 ? -38.317 0.796 40.642 1.00 84.88 412 MET A O 1
ATOM 3243 N N . ILE A 1 413 ? -36.274 -0.090 40.370 1.00 82.38 413 ILE A N 1
ATOM 3244 C CA . ILE A 1 413 ? -36.227 -0.677 41.719 1.00 82.38 413 ILE A CA 1
ATOM 3245 C C . ILE A 1 413 ? -36.195 0.425 42.788 1.00 82.38 413 ILE A C 1
ATOM 3247 O O . ILE A 1 413 ? -36.932 0.361 43.772 1.00 82.38 413 ILE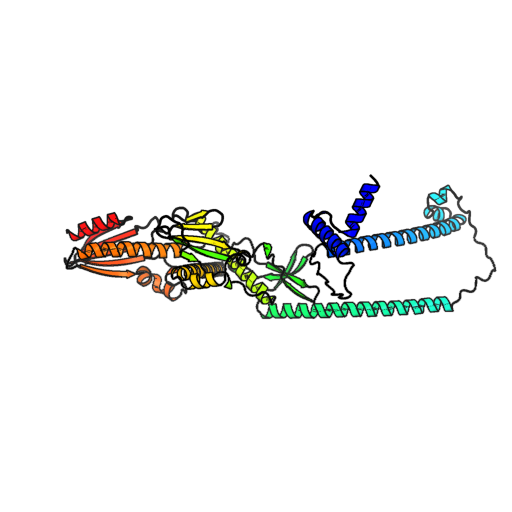 A O 1
ATOM 3251 N N . LEU A 1 414 ? -35.378 1.463 42.598 1.00 78.19 414 LEU A N 1
ATOM 3252 C CA . LEU A 1 414 ? -35.216 2.555 43.564 1.00 78.19 414 LEU A CA 1
ATOM 3253 C C . LEU A 1 414 ? -36.484 3.409 43.694 1.00 78.19 414 LEU A C 1
ATOM 3255 O O . LEU A 1 414 ? -36.816 3.826 44.801 1.00 78.19 414 LEU A O 1
ATOM 3259 N N . GLN A 1 415 ? -37.250 3.602 42.612 1.00 78.50 415 GLN A N 1
ATOM 3260 C CA . GLN A 1 415 ? -38.571 4.249 42.670 1.00 78.50 415 GLN A CA 1
ATOM 3261 C C . GLN A 1 415 ? -39.540 3.533 43.622 1.00 78.50 415 GLN A C 1
ATOM 3263 O O . GLN A 1 415 ? -40.413 4.169 44.212 1.00 78.50 415 GLN A O 1
ATOM 3268 N N . THR A 1 416 ? -39.364 2.225 43.818 1.00 75.94 416 THR A N 1
ATOM 3269 C CA . THR A 1 416 ? -40.188 1.424 44.731 1.00 75.94 416 THR A CA 1
ATOM 3270 C C . THR A 1 416 ? -39.793 1.631 46.205 1.00 75.94 416 THR A C 1
ATOM 3272 O O . THR A 1 416 ? -40.603 1.398 47.102 1.00 75.94 416 THR A O 1
ATOM 3275 N N . HIS A 1 417 ? -38.581 2.129 46.491 1.00 69.75 417 HIS A N 1
ATOM 3276 C CA . HIS A 1 417 ? -38.034 2.270 47.845 1.00 69.75 417 HIS A CA 1
ATOM 3277 C C . HIS A 1 417 ? -37.666 3.730 48.184 1.00 69.75 417 HIS A C 1
ATOM 3279 O O . HIS A 1 417 ? -36.597 4.223 47.826 1.00 69.75 417 HIS A O 1
ATOM 3285 N N . GLN A 1 418 ? -38.520 4.399 48.972 1.00 57.66 418 GLN A N 1
ATOM 3286 C CA . GLN A 1 418 ? -38.525 5.858 49.214 1.00 57.66 418 GLN A CA 1
ATOM 3287 C C . GLN A 1 418 ? -37.282 6.487 49.894 1.00 57.66 418 GLN A C 1
ATOM 3289 O O . GLN A 1 418 ? -37.249 7.702 50.036 1.00 57.66 418 GLN A O 1
ATOM 3294 N N . ASN A 1 419 ? -36.239 5.733 50.263 1.00 63.19 419 ASN A N 1
ATOM 3295 C CA . ASN A 1 419 ? -35.043 6.252 50.960 1.00 63.19 419 ASN A CA 1
ATOM 3296 C C . ASN A 1 419 ? -33.725 5.718 50.376 1.00 63.19 419 ASN A C 1
ATOM 3298 O O . ASN A 1 419 ? -32.788 5.407 51.112 1.00 63.19 419 ASN A O 1
ATOM 3302 N N . SER A 1 420 ? -33.661 5.528 49.062 1.00 69.88 420 SER A N 1
ATOM 3303 C CA . SER A 1 420 ? -32.499 4.938 48.399 1.00 69.88 420 SER A CA 1
ATOM 3304 C C . SER A 1 420 ? -31.845 5.927 47.432 1.00 69.88 420 SER A C 1
ATOM 3306 O O . SER A 1 420 ? -32.531 6.673 46.736 1.00 69.88 420 SER A O 1
ATOM 3308 N N . SER A 1 421 ? -30.510 5.981 47.425 1.00 76.25 421 SER A N 1
ATOM 3309 C CA . SER A 1 421 ? -29.743 6.857 46.529 1.00 76.25 421 SER A CA 1
ATOM 3310 C C . SER A 1 421 ? -28.736 6.054 45.713 1.00 76.25 421 SER A C 1
ATOM 3312 O O . SER A 1 421 ? -28.142 5.097 46.212 1.00 76.25 421 SER A O 1
ATOM 3314 N N . MET A 1 422 ? -28.562 6.435 44.447 1.00 79.19 422 MET A N 1
ATOM 3315 C CA . MET A 1 422 ? -27.643 5.794 43.509 1.00 79.19 422 MET A CA 1
ATOM 3316 C C . MET A 1 422 ? -26.613 6.804 43.021 1.00 79.19 422 MET A C 1
ATOM 3318 O O . MET A 1 422 ? -26.976 7.860 42.504 1.00 79.19 422 MET A O 1
ATOM 3322 N N . SER A 1 423 ? -25.333 6.452 43.113 1.00 81.50 423 SER A N 1
ATOM 3323 C CA . SER A 1 423 ? -24.262 7.144 42.402 1.00 81.50 423 SER A CA 1
ATOM 3324 C C . SER A 1 423 ? -23.576 6.194 41.422 1.00 81.50 423 SER A C 1
ATOM 3326 O O . SER A 1 423 ? -23.295 5.034 41.724 1.00 81.50 423 SER A O 1
ATOM 3328 N N . LEU A 1 424 ? -23.344 6.683 40.203 1.00 80.62 424 LEU A N 1
ATOM 3329 C CA . LEU A 1 424 ? -22.669 5.943 39.141 1.00 80.62 424 LEU A CA 1
ATOM 3330 C C . LEU A 1 424 ? -21.291 6.550 38.897 1.00 80.62 424 LEU A C 1
ATOM 3332 O O . LEU A 1 424 ? -21.161 7.671 38.404 1.00 80.62 424 LEU A O 1
ATOM 3336 N N . GLU A 1 425 ? -20.260 5.765 39.165 1.00 80.44 425 GLU A N 1
ATOM 3337 C CA . GLU A 1 425 ? -18.885 6.070 38.806 1.00 80.44 425 GLU A CA 1
ATOM 3338 C C . GLU A 1 425 ? -18.521 5.315 37.525 1.00 80.44 425 GLU A C 1
ATOM 3340 O O . GLU A 1 425 ? -18.181 4.129 37.521 1.00 80.44 425 GLU A O 1
ATOM 3345 N N . LYS A 1 426 ? -18.603 6.018 36.393 1.00 76.44 426 LYS A N 1
ATOM 3346 C CA . LYS A 1 426 ? -18.147 5.479 35.107 1.00 76.44 426 LYS A CA 1
ATOM 3347 C C . LYS A 1 426 ? -16.617 5.391 35.093 1.00 76.44 426 LYS A C 1
ATOM 3349 O O . LYS A 1 426 ? -15.946 6.336 35.511 1.00 76.44 426 LYS A O 1
ATOM 3354 N N . TYR A 1 427 ? -16.085 4.299 34.544 1.00 71.56 427 TYR A N 1
ATOM 3355 C CA . TYR A 1 427 ? -14.645 4.090 34.317 1.00 71.56 427 TYR A CA 1
ATOM 3356 C C . TYR A 1 427 ? -13.781 4.112 35.592 1.00 71.56 427 TYR A C 1
ATOM 3358 O O . TYR A 1 427 ? -12.731 4.753 35.631 1.00 71.56 427 TYR A O 1
ATOM 3366 N N . SER A 1 428 ? -14.215 3.426 36.651 1.00 63.06 428 SER A N 1
ATOM 3367 C CA . SER A 1 428 ? -13.565 3.470 37.970 1.00 63.06 428 SER A CA 1
ATOM 3368 C C . SER A 1 428 ? -12.165 2.843 38.014 1.00 63.06 428 SER A C 1
ATOM 3370 O O . SER A 1 428 ? -11.285 3.406 38.664 1.00 63.06 428 SER A O 1
ATOM 3372 N N . ASP A 1 429 ? -11.901 1.770 37.258 1.00 63.16 429 ASP A N 1
ATOM 3373 C CA . ASP A 1 429 ? -10.574 1.119 37.225 1.00 63.16 429 ASP A CA 1
ATOM 3374 C C . ASP A 1 429 ? -9.457 2.043 36.701 1.00 63.16 429 ASP A C 1
ATOM 3376 O O . ASP A 1 429 ? -8.309 1.970 37.157 1.00 63.16 429 ASP A O 1
ATOM 3380 N N . ILE A 1 430 ? -9.800 2.956 35.783 1.00 58.50 430 ILE A N 1
ATOM 3381 C CA . ILE A 1 430 ? -8.861 3.924 35.198 1.00 58.50 430 ILE A CA 1
ATOM 3382 C C . ILE A 1 430 ? -8.353 4.900 36.268 1.00 58.50 430 ILE A C 1
ATOM 3384 O O . ILE A 1 430 ? -7.180 5.269 36.260 1.00 58.50 430 ILE A O 1
ATOM 3388 N N . LYS A 1 431 ? -9.215 5.274 37.223 1.00 57.78 431 LYS A N 1
ATOM 3389 C CA . LYS A 1 431 ? -8.893 6.248 38.275 1.00 57.78 431 LYS A CA 1
ATOM 3390 C C . LYS A 1 431 ? -8.053 5.666 39.412 1.00 57.78 431 LYS A C 1
ATOM 3392 O O . LYS A 1 431 ? -7.386 6.430 40.095 1.00 57.78 431 LYS A O 1
ATOM 3397 N N . SER A 1 432 ? -8.084 4.349 39.639 1.00 60.06 432 SER A N 1
ATOM 3398 C CA . SER A 1 432 ? -7.440 3.743 40.815 1.00 60.06 432 SER A CA 1
ATOM 3399 C C . SER A 1 432 ? -6.123 3.019 40.536 1.00 60.06 432 SER A C 1
ATOM 3401 O O . SER A 1 432 ? -5.225 3.075 41.369 1.00 60.06 432 SER A O 1
ATOM 3403 N N . LYS A 1 433 ? -6.003 2.290 39.415 1.00 61.12 433 LYS A N 1
ATOM 3404 C CA . LYS A 1 433 ? -4.871 1.361 39.193 1.00 61.12 433 LYS A CA 1
ATOM 3405 C C . LYS A 1 433 ? -3.916 1.795 38.083 1.00 61.12 433 LYS A C 1
ATOM 3407 O O . LYS A 1 433 ? -2.719 1.560 38.203 1.00 61.12 433 LYS A O 1
ATOM 3412 N N . ASN A 1 434 ? -4.428 2.449 37.039 1.00 64.56 434 ASN A N 1
ATOM 3413 C CA . ASN A 1 434 ? -3.682 2.697 35.798 1.00 64.56 434 ASN A CA 1
ATOM 3414 C C . ASN A 1 434 ? -3.524 4.191 35.463 1.00 64.56 434 ASN A C 1
ATOM 3416 O O . ASN A 1 434 ? -3.318 4.550 34.304 1.00 64.56 434 ASN A O 1
ATOM 3420 N N . GLN A 1 435 ? -3.605 5.068 36.467 1.00 65.81 435 GLN A N 1
ATOM 3421 C CA . GLN A 1 435 ? -3.625 6.521 36.274 1.00 65.81 435 GLN A CA 1
ATOM 3422 C C . GLN A 1 435 ? -2.402 7.041 35.491 1.00 65.81 435 GLN A C 1
ATOM 3424 O O . GLN A 1 435 ? -2.556 7.832 34.565 1.00 65.81 435 GLN A O 1
ATOM 3429 N N . HIS A 1 436 ? -1.202 6.519 35.767 1.00 65.62 436 HIS A N 1
ATOM 3430 C CA . HIS A 1 436 ? 0.021 6.910 35.052 1.00 65.62 436 HIS A CA 1
ATOM 3431 C C . HIS A 1 436 ? 0.057 6.485 33.576 1.00 65.62 436 HIS A C 1
ATOM 3433 O O . HIS A 1 436 ? 0.638 7.189 32.751 1.00 65.62 436 HIS A O 1
ATOM 3439 N N . GLU A 1 437 ? -0.527 5.341 33.217 1.00 66.50 437 GLU A N 1
ATOM 3440 C CA . GLU A 1 437 ? -0.595 4.902 31.815 1.00 66.50 437 GLU A CA 1
ATOM 3441 C C . GLU A 1 437 ? -1.707 5.626 31.053 1.00 66.50 437 GLU A C 1
ATOM 3443 O O . GLU A 1 437 ? -1.555 5.914 29.867 1.00 66.50 437 GLU A O 1
ATOM 3448 N N . TYR A 1 438 ? -2.795 5.966 31.745 1.00 63.34 438 TYR A N 1
ATOM 3449 C CA . TYR A 1 438 ? -3.883 6.773 31.209 1.00 63.34 438 TYR A CA 1
ATOM 3450 C C . TYR A 1 438 ? -3.434 8.205 30.885 1.00 63.34 438 TYR A C 1
ATOM 3452 O O . TYR A 1 438 ? -3.666 8.673 29.776 1.00 63.34 438 TYR A O 1
ATOM 3460 N N . GLU A 1 439 ? -2.735 8.878 31.806 1.00 65.75 439 GLU A N 1
ATOM 3461 C CA . GLU A 1 439 ? -2.264 10.261 31.614 1.00 65.75 439 GLU A CA 1
ATOM 3462 C C . GLU A 1 439 ? -1.204 10.386 30.506 1.00 65.75 439 GLU A C 1
ATOM 3464 O O . GLU A 1 439 ? -1.125 11.410 29.830 1.00 65.75 439 GLU A O 1
ATOM 3469 N N . ASN A 1 440 ? -0.413 9.333 30.272 1.00 67.75 440 ASN A N 1
ATOM 3470 C CA . ASN A 1 440 ? 0.639 9.324 29.252 1.00 67.75 440 ASN A CA 1
ATOM 3471 C C . ASN A 1 440 ? 0.177 8.812 27.873 1.00 67.75 440 ASN A C 1
ATOM 3473 O O . ASN A 1 440 ? 0.944 8.875 26.907 1.00 67.75 440 ASN A O 1
ATOM 3477 N N . SER A 1 441 ? -1.044 8.277 27.759 1.00 68.38 441 SER A N 1
ATOM 3478 C CA . SER A 1 441 ? -1.559 7.677 26.525 1.00 68.38 441 SER A CA 1
ATOM 3479 C C . SER A 1 441 ? -2.605 8.564 25.858 1.00 68.38 441 SER A C 1
ATOM 3481 O O . SER A 1 441 ? -3.638 8.884 26.435 1.00 68.38 441 SER A O 1
ATOM 3483 N N . TYR A 1 442 ? -2.399 8.878 24.578 1.00 73.75 442 TYR A N 1
ATOM 3484 C CA . TYR A 1 442 ? -3.366 9.627 23.765 1.00 73.75 442 TYR A CA 1
ATOM 3485 C C . TYR A 1 442 ? -4.654 8.840 23.457 1.00 73.75 442 TYR A C 1
ATOM 3487 O O . TYR A 1 442 ? -5.621 9.426 22.985 1.00 73.75 442 TYR A O 1
ATOM 3495 N N . LEU A 1 443 ? -4.685 7.524 23.715 1.00 73.44 443 LEU A N 1
ATOM 3496 C CA . LEU A 1 443 ? -5.886 6.694 23.553 1.00 73.44 443 LEU A CA 1
ATOM 3497 C C . LEU A 1 443 ? -6.879 6.823 24.718 1.00 73.44 443 LEU A C 1
ATOM 3499 O O . LEU A 1 443 ? -8.022 6.380 24.591 1.00 73.44 443 LEU A O 1
ATOM 3503 N N . GLY A 1 444 ? -6.450 7.388 25.853 1.00 76.38 444 GLY A N 1
ATOM 3504 C CA . GLY A 1 444 ? -7.286 7.577 27.034 1.00 76.38 444 GLY A CA 1
ATOM 3505 C C . GLY A 1 444 ? -8.028 6.302 27.448 1.00 76.38 444 GLY A C 1
ATOM 3506 O O . GLY A 1 444 ? -7.422 5.293 27.811 1.00 76.38 444 GLY A O 1
ATOM 3507 N N . THR A 1 445 ? -9.361 6.353 27.396 1.00 73.69 445 THR A N 1
ATOM 3508 C CA . THR A 1 445 ? -10.253 5.280 27.859 1.00 73.69 445 THR A CA 1
ATOM 3509 C C . THR A 1 445 ? -10.230 4.032 26.982 1.00 73.69 445 THR A C 1
ATOM 3511 O O . THR A 1 445 ? -10.440 2.950 27.516 1.00 73.69 445 THR A O 1
ATOM 3514 N N . LEU A 1 446 ? -9.918 4.157 25.687 1.00 77.62 446 LEU A N 1
ATOM 3515 C CA . LEU A 1 446 ? -9.928 3.043 24.725 1.00 77.62 446 LEU A CA 1
ATOM 3516 C C . LEU A 1 446 ? -8.817 2.013 24.971 1.00 77.62 446 LEU A C 1
ATOM 3518 O O . LEU A 1 446 ? -8.852 0.915 24.419 1.00 77.62 446 LEU A O 1
ATOM 3522 N N . LEU A 1 447 ? -7.807 2.364 25.771 1.00 76.56 447 LEU A N 1
ATOM 3523 C CA . LEU A 1 447 ? -6.693 1.470 26.082 1.00 76.56 447 LEU A CA 1
ATOM 3524 C C . LEU A 1 447 ? -7.109 0.330 27.026 1.00 76.56 447 LEU A C 1
ATOM 3526 O O . LEU A 1 447 ? -6.514 -0.749 26.996 1.00 76.56 447 LEU A O 1
ATOM 3530 N N . PHE A 1 448 ? -8.114 0.573 27.868 1.00 77.38 448 PHE A N 1
ATOM 3531 C CA . PHE A 1 448 ? -8.518 -0.330 28.936 1.00 77.38 448 PHE A CA 1
ATOM 3532 C C . PHE A 1 448 ? -9.929 -0.863 28.690 1.00 77.38 448 PHE A C 1
ATOM 3534 O O . PHE A 1 448 ? -10.778 -0.140 28.171 1.00 77.38 448 PHE A O 1
ATOM 3541 N N . PRO A 1 449 ? -10.223 -2.113 29.086 1.00 79.19 449 PRO A N 1
ATOM 3542 C CA . PRO A 1 449 ? -11.595 -2.589 29.068 1.00 79.19 449 PRO A CA 1
ATOM 3543 C C . PRO A 1 449 ? -12.462 -1.685 29.964 1.00 79.19 449 PRO A C 1
ATOM 3545 O O . PRO A 1 449 ? -12.041 -1.330 31.069 1.00 79.19 449 PRO A O 1
ATOM 3548 N N . PRO A 1 450 ? -13.666 -1.298 29.517 1.00 83.19 450 PRO A N 1
ATOM 3549 C CA . PRO A 1 450 ? -14.539 -0.452 30.310 1.00 83.19 450 PRO A CA 1
ATOM 3550 C C . PRO A 1 450 ? -15.048 -1.205 31.544 1.00 83.19 450 PRO A C 1
ATOM 3552 O O . PRO A 1 450 ? -15.579 -2.309 31.438 1.00 83.19 450 PRO A O 1
ATOM 3555 N N . VAL A 1 451 ? -14.904 -0.575 32.710 1.00 84.12 451 VAL A N 1
ATOM 3556 C CA . VAL A 1 451 ? -15.438 -1.048 33.994 1.00 84.12 451 VAL A CA 1
ATOM 3557 C C . VAL A 1 451 ? -16.133 0.119 34.677 1.00 84.12 451 VAL A C 1
ATOM 3559 O O . VAL A 1 451 ? -15.644 1.246 34.644 1.00 84.12 451 VAL A O 1
ATOM 3562 N N . SER A 1 452 ? -17.320 -0.083 35.235 1.00 85.56 452 SER A N 1
ATOM 3563 C CA . SER A 1 452 ? -18.061 0.981 35.928 1.00 85.56 452 SER A CA 1
ATOM 3564 C C . SER A 1 452 ? -18.661 0.476 37.225 1.00 85.56 452 SER A C 1
ATOM 3566 O O . SER A 1 452 ? -19.076 -0.674 37.309 1.00 85.56 452 SER A O 1
ATOM 3568 N N . THR A 1 453 ? -18.696 1.339 38.233 1.00 86.06 453 THR A N 1
ATOM 3569 C CA . THR A 1 453 ? -19.130 1.007 39.590 1.00 86.06 453 THR A CA 1
ATOM 3570 C C . THR A 1 453 ? -20.383 1.791 39.944 1.00 86.06 453 THR A C 1
ATOM 3572 O O . THR A 1 453 ? -20.398 3.018 39.869 1.00 86.06 453 THR A O 1
ATOM 3575 N N . TYR A 1 454 ? -21.434 1.087 40.343 1.00 85.44 454 TYR A N 1
ATOM 3576 C CA . TYR A 1 454 ? -22.605 1.675 40.980 1.00 85.44 454 TYR A CA 1
ATOM 3577 C C . TYR A 1 454 ? -22.442 1.567 42.487 1.00 85.44 454 TYR A C 1
ATOM 3579 O O . TYR A 1 454 ? -22.153 0.482 42.994 1.00 85.44 454 TYR A O 1
ATOM 3587 N N . HIS A 1 455 ? -22.678 2.667 43.193 1.00 85.50 455 HIS A N 1
ATOM 3588 C CA . HIS A 1 455 ? -22.833 2.677 44.640 1.00 85.50 455 HIS A CA 1
ATOM 3589 C C . HIS A 1 455 ? -24.295 2.971 44.953 1.00 85.50 455 HIS A C 1
ATOM 3591 O O . HIS A 1 455 ? -24.835 4.007 44.565 1.00 85.50 455 HIS A O 1
ATOM 3597 N N . LEU A 1 456 ? -24.942 2.033 45.629 1.00 83.44 456 LEU A N 1
ATOM 3598 C CA . LEU A 1 456 ? -26.319 2.146 46.080 1.00 83.44 456 LEU A CA 1
ATOM 3599 C C . LEU A 1 456 ? -26.295 2.253 47.601 1.00 83.44 456 LEU A C 1
ATOM 3601 O O . LEU A 1 456 ? -25.786 1.357 48.282 1.00 83.44 456 LEU A O 1
ATOM 3605 N N . ASP A 1 457 ? -26.842 3.342 48.127 1.00 80.62 457 ASP A N 1
ATOM 3606 C CA . ASP A 1 457 ? -27.094 3.485 49.556 1.00 80.62 457 ASP A CA 1
ATOM 3607 C C . ASP A 1 457 ? -28.574 3.228 49.804 1.00 80.62 457 ASP A C 1
ATOM 3609 O O . ASP A 1 457 ? -29.446 3.962 49.327 1.00 80.62 457 ASP A O 1
ATOM 3613 N N . THR A 1 458 ? -28.858 2.137 50.501 1.00 71.00 458 THR A N 1
ATOM 3614 C CA . THR A 1 458 ? -30.217 1.798 50.906 1.00 71.00 458 THR A CA 1
ATOM 3615 C C . THR A 1 458 ? -30.397 2.370 52.308 1.00 71.00 458 THR A C 1
ATOM 3617 O O . THR A 1 458 ? -29.605 2.070 53.202 1.00 71.00 458 THR A O 1
ATOM 3620 N N . GLY A 1 459 ? -31.417 3.207 52.527 1.00 67.31 459 GLY A N 1
ATOM 3621 C CA . GLY A 1 459 ? -31.635 3.944 53.784 1.00 67.31 459 GLY A CA 1
ATOM 3622 C C . GLY A 1 459 ? -31.684 3.108 55.077 1.00 67.31 459 GLY A C 1
ATOM 3623 O O . GLY A 1 459 ? -31.721 3.673 56.165 1.00 67.31 459 GLY A O 1
ATOM 3624 N N . ASN A 1 460 ? -31.619 1.777 54.977 1.00 70.62 460 ASN A N 1
ATOM 3625 C CA . ASN A 1 460 ? -31.467 0.817 56.071 1.00 70.62 460 ASN A CA 1
ATOM 3626 C C . ASN A 1 460 ? -29.998 0.631 56.536 1.00 70.62 460 ASN A C 1
ATOM 3628 O O . ASN A 1 460 ? -29.714 -0.251 57.351 1.00 70.62 460 ASN A O 1
ATOM 3632 N N . GLY A 1 461 ? -29.046 1.423 56.020 1.00 73.19 461 GLY A N 1
ATOM 3633 C CA . GLY A 1 461 ? -27.620 1.348 56.370 1.00 73.19 461 GLY A CA 1
ATOM 3634 C C . GLY A 1 461 ? -26.848 0.231 55.654 1.00 73.19 461 GLY A C 1
ATOM 3635 O O . GLY A 1 461 ? -25.762 -0.156 56.106 1.00 73.19 461 GLY A O 1
ATOM 3636 N N . ILE A 1 462 ? -27.408 -0.304 54.560 1.00 80.88 462 ILE A N 1
ATOM 3637 C CA . ILE A 1 462 ? -26.748 -1.280 53.684 1.00 80.88 462 ILE A CA 1
ATOM 3638 C C . ILE A 1 462 ? -26.230 -0.546 52.445 1.00 80.88 462 ILE A C 1
ATOM 3640 O O . ILE A 1 462 ? -27.004 0.038 51.684 1.00 80.88 462 ILE A O 1
ATOM 3644 N N . LYS A 1 463 ? -24.916 -0.631 52.229 1.00 83.81 463 LYS A N 1
ATOM 3645 C CA . LYS A 1 463 ? -24.229 -0.118 51.043 1.00 83.81 463 LYS A CA 1
ATOM 3646 C C . LYS A 1 463 ? -23.976 -1.257 50.071 1.00 83.81 463 LYS A C 1
ATOM 3648 O O . LYS A 1 463 ? -23.306 -2.233 50.417 1.00 83.81 463 LYS A O 1
ATOM 3653 N N . VAL A 1 464 ? -24.491 -1.129 48.857 1.00 84.19 464 VAL A N 1
ATOM 3654 C CA . VAL A 1 464 ? -24.296 -2.098 47.778 1.00 84.19 464 VAL A CA 1
ATOM 3655 C C . VAL A 1 464 ? -23.389 -1.480 46.723 1.00 84.19 464 VAL A C 1
ATOM 3657 O O . VAL A 1 464 ? -23.567 -0.336 46.320 1.00 84.19 464 VAL A O 1
ATOM 3660 N N . THR A 1 465 ? -22.404 -2.248 46.279 1.00 85.50 465 THR A N 1
ATOM 3661 C CA . THR A 1 465 ? -21.479 -1.872 45.209 1.00 85.50 465 THR A CA 1
ATOM 3662 C C . THR A 1 465 ? -21.613 -2.883 44.081 1.00 85.50 465 THR A C 1
ATOM 3664 O O . THR A 1 465 ? -21.423 -4.076 44.309 1.00 85.50 465 THR A O 1
ATOM 3667 N N . ILE A 1 466 ? -21.983 -2.422 42.887 1.00 84.94 466 ILE A N 1
ATOM 3668 C CA . ILE A 1 466 ? -22.110 -3.255 41.683 1.00 84.94 466 ILE A CA 1
ATOM 3669 C C . ILE A 1 466 ? -21.022 -2.821 40.709 1.00 84.94 466 ILE A C 1
ATOM 3671 O O . ILE A 1 466 ? -21.031 -1.690 40.228 1.00 84.94 466 ILE A O 1
ATOM 3675 N N . ILE A 1 467 ? -20.096 -3.716 40.397 1.00 85.06 467 ILE A N 1
ATOM 3676 C CA . ILE A 1 467 ? -19.055 -3.510 39.394 1.00 85.06 467 ILE A CA 1
ATOM 3677 C C . ILE A 1 467 ? -19.527 -4.162 38.099 1.00 85.06 467 ILE A C 1
ATOM 3679 O O . ILE A 1 467 ? -19.642 -5.379 38.016 1.00 85.06 467 ILE A O 1
ATOM 3683 N N . THR A 1 468 ? -19.813 -3.350 37.087 1.00 84.19 468 THR A N 1
ATOM 3684 C CA . THR A 1 468 ? -20.157 -3.824 35.743 1.00 84.19 468 THR A CA 1
ATOM 3685 C C . THR A 1 468 ? -18.905 -3.848 34.876 1.00 84.19 468 THR A C 1
ATOM 3687 O O . THR A 1 468 ? -18.242 -2.814 34.737 1.00 84.19 468 THR A O 1
ATOM 3690 N N . SER A 1 469 ? -18.584 -5.004 34.298 1.00 80.69 469 SER A N 1
ATOM 3691 C CA . SER A 1 469 ? -17.428 -5.199 33.414 1.00 80.69 469 SER A CA 1
ATOM 3692 C C . SER A 1 469 ? -17.847 -5.392 31.947 1.00 80.69 469 SER A C 1
ATOM 3694 O O . SER A 1 469 ? -19.026 -5.557 31.640 1.00 80.69 469 SER A O 1
ATOM 3696 N N . SER A 1 470 ? -16.890 -5.336 31.012 1.00 75.38 470 SER A N 1
ATOM 3697 C CA . SER A 1 470 ? -17.170 -5.557 29.586 1.00 75.38 470 SER A CA 1
ATOM 3698 C C . SER A 1 470 ? -17.531 -7.021 29.284 1.00 75.38 470 SER A C 1
ATOM 3700 O O . SER A 1 470 ? -16.773 -7.917 29.664 1.00 75.38 470 SER A O 1
ATOM 3702 N N . PRO A 1 471 ? -18.585 -7.285 28.486 1.00 67.50 471 PRO A N 1
ATOM 3703 C CA . PRO A 1 471 ? -19.013 -8.643 28.133 1.00 67.50 471 PRO A CA 1
ATOM 3704 C C . PRO A 1 471 ? -18.047 -9.390 27.197 1.00 67.50 471 PRO A C 1
ATOM 3706 O O . PRO A 1 471 ? -18.256 -10.566 26.920 1.00 67.50 471 PRO A O 1
ATOM 3709 N N . LEU A 1 472 ? -16.993 -8.739 26.683 1.00 71.62 472 LEU A N 1
ATOM 3710 C CA . L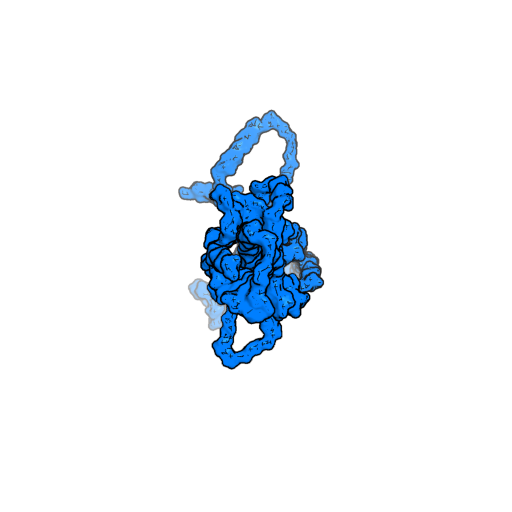EU A 1 472 ? -16.031 -9.370 25.766 1.00 71.62 472 LEU A CA 1
ATOM 3711 C C . LEU A 1 472 ? -14.981 -10.255 26.464 1.00 71.62 472 LEU A C 1
ATOM 3713 O O . LEU A 1 472 ? -14.114 -10.828 25.799 1.00 71.62 472 LEU A O 1
ATOM 3717 N N . ILE A 1 473 ? -15.014 -10.349 27.798 1.00 66.94 473 ILE A N 1
ATOM 3718 C CA . ILE A 1 473 ? -14.104 -11.187 28.585 1.00 66.94 473 ILE A CA 1
ATOM 3719 C C . ILE A 1 473 ? -14.923 -12.296 29.248 1.00 66.94 473 ILE A C 1
ATOM 3721 O O . ILE A 1 473 ? -15.446 -12.134 30.344 1.00 66.94 473 ILE A O 1
ATOM 3725 N N . SER A 1 474 ? -14.990 -13.455 28.593 1.00 55.50 474 SER A N 1
ATOM 3726 C CA . SER A 1 474 ? -15.843 -14.593 28.977 1.00 55.50 474 SER A CA 1
ATOM 3727 C C . SER A 1 474 ? -15.602 -15.169 30.381 1.00 55.50 474 SER A C 1
ATOM 3729 O O . SER A 1 474 ? -16.412 -15.951 30.864 1.00 55.50 474 SER A O 1
ATOM 3731 N N . TYR A 1 475 ? -14.486 -14.833 31.032 1.00 63.56 475 TYR A N 1
ATOM 3732 C CA . TYR A 1 475 ? -14.097 -15.393 32.332 1.00 63.56 475 TYR A CA 1
ATOM 3733 C C . TYR A 1 475 ? -14.414 -14.481 33.525 1.00 63.56 475 TYR A C 1
ATOM 3735 O O . TYR A 1 475 ? -14.137 -14.862 34.660 1.00 63.56 475 TYR A O 1
ATOM 3743 N N . ILE A 1 476 ? -14.965 -13.287 33.290 1.00 71.31 476 ILE A N 1
ATOM 3744 C CA . ILE A 1 476 ? -15.289 -12.315 34.342 1.00 71.31 476 ILE A CA 1
ATOM 3745 C C . ILE A 1 476 ? -16.817 -12.167 34.400 1.00 71.31 476 ILE A C 1
ATOM 3747 O O . ILE A 1 476 ? -17.439 -12.063 33.342 1.00 71.31 476 ILE A O 1
ATOM 3751 N N . PRO A 1 477 ? -17.444 -12.190 35.594 1.00 75.19 477 PRO A N 1
ATOM 3752 C CA . PRO A 1 477 ? -18.874 -11.926 35.715 1.00 75.19 477 PRO A CA 1
ATOM 3753 C C . PRO A 1 477 ? -19.210 -10.527 35.188 1.00 75.19 477 PRO A C 1
ATOM 3755 O O . PRO A 1 477 ? -18.467 -9.564 35.412 1.00 75.19 477 PRO A O 1
ATOM 3758 N N . LEU A 1 478 ? -20.344 -10.415 34.493 1.00 81.06 478 LEU A N 1
ATOM 3759 C CA . LEU A 1 478 ? -20.820 -9.139 33.957 1.00 81.06 478 LEU A CA 1
ATOM 3760 C C . LEU A 1 478 ? -21.079 -8.142 35.094 1.00 81.06 478 LEU A C 1
ATOM 3762 O O . LEU A 1 478 ? -20.735 -6.968 34.960 1.00 81.06 478 LEU A O 1
ATOM 3766 N N . TYR A 1 479 ? -21.607 -8.635 36.218 1.00 84.62 479 TYR A N 1
ATOM 3767 C CA . TYR A 1 479 ? -21.833 -7.889 37.453 1.00 84.62 479 TYR A CA 1
ATOM 3768 C C . TYR A 1 479 ? -21.113 -8.571 38.618 1.00 84.62 479 TYR A C 1
ATOM 3770 O O . TYR A 1 479 ? -21.521 -9.648 39.037 1.00 84.62 479 TYR A O 1
ATOM 3778 N N . ASP A 1 480 ? -20.068 -7.958 39.172 1.00 85.50 480 ASP A N 1
ATOM 3779 C CA . ASP A 1 480 ? -19.498 -8.358 40.467 1.00 85.50 480 ASP A CA 1
ATOM 3780 C C . ASP A 1 480 ? -20.113 -7.480 41.553 1.00 85.50 480 ASP A C 1
ATOM 3782 O O . ASP A 1 480 ? -20.001 -6.253 41.503 1.00 85.50 480 ASP A O 1
ATOM 3786 N N . VAL A 1 481 ? -20.814 -8.088 42.507 1.00 87.88 481 VAL A N 1
ATOM 3787 C CA . VAL A 1 481 ? -21.640 -7.350 43.459 1.00 87.88 481 VAL A CA 1
ATOM 3788 C C . VAL A 1 481 ? -21.234 -7.634 44.890 1.00 87.88 481 VAL A C 1
ATOM 3790 O O . VAL A 1 481 ? -21.086 -8.785 45.303 1.00 87.88 481 VAL A O 1
ATOM 3793 N N . THR A 1 482 ? -21.080 -6.570 45.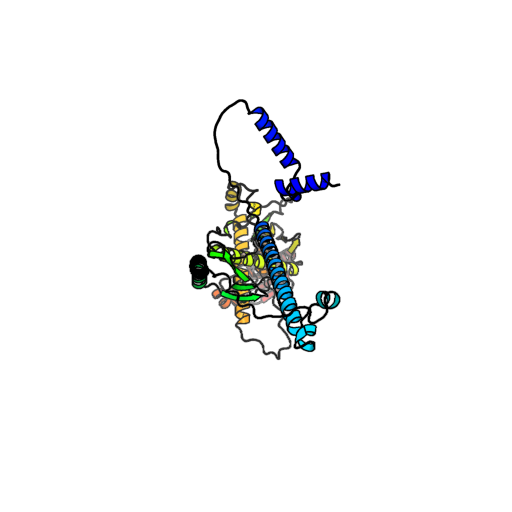680 1.00 88.06 482 THR A N 1
ATOM 3794 C CA . THR A 1 482 ? -20.779 -6.675 47.108 1.00 88.06 482 THR A CA 1
ATOM 3795 C C . THR A 1 482 ? -21.705 -5.792 47.935 1.00 88.06 482 THR A C 1
ATOM 3797 O O . THR A 1 482 ? -21.849 -4.600 47.662 1.00 88.06 482 THR A O 1
ATOM 3800 N N . ALA A 1 483 ? -22.336 -6.376 48.954 1.00 85.56 483 ALA A N 1
ATOM 3801 C CA . ALA A 1 483 ? -23.207 -5.676 49.893 1.00 85.56 483 ALA A CA 1
ATOM 3802 C C . ALA A 1 483 ? -22.599 -5.670 51.294 1.00 85.56 483 ALA A C 1
ATOM 3804 O O . ALA A 1 483 ? -22.168 -6.712 51.798 1.00 85.56 483 ALA A O 1
ATOM 3805 N N . LYS A 1 484 ? -22.584 -4.502 51.938 1.00 85.56 484 LYS A N 1
ATOM 3806 C CA . LYS A 1 484 ? -22.019 -4.287 53.273 1.00 85.56 484 LYS A CA 1
ATOM 3807 C C . LYS A 1 484 ? -23.033 -3.605 54.186 1.00 85.56 484 LYS A C 1
ATOM 3809 O O . LYS A 1 484 ? -23.685 -2.654 53.767 1.00 85.56 484 LYS A O 1
ATOM 3814 N N . LYS A 1 485 ? -23.141 -4.056 55.437 1.00 80.12 485 LYS A N 1
ATOM 3815 C CA . LYS A 1 485 ? -23.920 -3.394 56.497 1.00 80.12 485 LYS A CA 1
ATOM 3816 C C . LYS A 1 485 ? -22.957 -2.657 57.429 1.00 80.12 485 LYS A C 1
ATOM 3818 O O . LYS A 1 485 ? -22.073 -3.282 58.014 1.00 80.12 485 LYS A O 1
ATOM 3823 N N . GLY A 1 486 ? -23.100 -1.337 57.555 1.00 72.50 486 GLY A N 1
ATOM 3824 C CA . GLY A 1 486 ? -22.137 -0.509 58.299 1.00 72.50 486 GLY A CA 1
ATOM 3825 C C . GLY A 1 486 ? -20.757 -0.420 57.624 1.00 72.50 486 GLY A C 1
ATOM 3826 O O . GLY A 1 486 ? -20.655 -0.495 56.400 1.00 72.50 486 GLY A O 1
ATOM 3827 N N . SER A 1 487 ? -19.685 -0.223 58.403 1.00 65.62 487 SER A N 1
ATOM 3828 C CA . SER A 1 487 ? -18.331 0.000 57.867 1.00 65.62 487 SER A CA 1
ATOM 3829 C C . SER A 1 487 ? -17.596 -1.266 57.413 1.00 65.62 487 SER A C 1
ATOM 3831 O O . SER A 1 487 ? -16.699 -1.134 56.585 1.00 65.62 487 SER A O 1
ATOM 3833 N N . ASP A 1 488 ? -17.957 -2.467 57.893 1.00 63.81 488 ASP A N 1
ATOM 3834 C CA . ASP A 1 488 ? -17.085 -3.644 57.693 1.00 63.81 488 ASP A CA 1
ATOM 3835 C C . ASP A 1 488 ? -17.767 -5.019 57.529 1.00 63.81 488 ASP A C 1
ATOM 3837 O O . ASP A 1 488 ? -17.108 -5.978 57.129 1.00 63.81 488 ASP A O 1
ATOM 3841 N N . GLN A 1 489 ? -19.078 -5.169 57.768 1.00 78.62 489 GLN A N 1
ATOM 3842 C CA . GLN A 1 489 ? -19.715 -6.489 57.648 1.00 78.62 489 GLN A CA 1
ATOM 3843 C C . GLN A 1 489 ? -20.221 -6.743 56.222 1.00 78.62 489 GLN A C 1
ATOM 3845 O O . GLN A 1 489 ? -21.245 -6.197 55.810 1.00 78.62 489 GLN A O 1
ATOM 3850 N N . VAL A 1 490 ? -19.517 -7.593 55.465 1.00 80.62 490 VAL A N 1
ATOM 3851 C CA . VAL A 1 490 ? -19.962 -8.067 54.143 1.00 80.62 490 VAL A CA 1
ATOM 3852 C C . VAL A 1 490 ? -21.146 -9.020 54.326 1.00 80.62 490 VAL A C 1
ATOM 3854 O O . VAL A 1 490 ? -20.998 -10.099 54.892 1.00 80.62 490 VAL A O 1
ATOM 3857 N N . LEU A 1 491 ? -22.326 -8.618 53.852 1.00 78.38 491 LEU A N 1
ATOM 3858 C CA . LEU A 1 491 ? -23.545 -9.431 53.874 1.00 78.38 491 LEU A CA 1
ATOM 3859 C C . LEU A 1 491 ? -23.541 -10.493 52.771 1.00 78.38 491 LEU A C 1
ATOM 3861 O O . LEU A 1 491 ? -24.001 -11.611 52.987 1.00 78.38 491 LEU A O 1
ATOM 3865 N N . SER A 1 492 ? -23.064 -10.125 51.580 1.00 83.25 492 SER A N 1
ATOM 3866 C CA . SER A 1 492 ? -23.007 -11.001 50.409 1.00 83.25 492 SER A CA 1
ATOM 3867 C C . SER A 1 492 ? -21.986 -10.476 49.403 1.00 83.25 492 SER A C 1
ATOM 3869 O O . SER A 1 492 ? -21.880 -9.263 49.202 1.00 83.25 492 SER A O 1
ATOM 3871 N N . LYS A 1 493 ? -21.270 -11.394 48.750 1.00 86.25 493 LYS A N 1
ATOM 3872 C CA . LYS A 1 493 ? -20.416 -11.128 47.590 1.00 86.25 493 LYS A CA 1
ATOM 3873 C C . LYS A 1 493 ? -20.632 -12.226 46.551 1.00 86.25 493 LYS A C 1
ATOM 3875 O O . LYS A 1 493 ? -20.384 -13.389 46.855 1.00 86.25 493 LYS A O 1
ATOM 3880 N N . THR A 1 494 ? -21.092 -11.857 45.361 1.00 87.38 494 THR A N 1
ATOM 3881 C CA . THR A 1 494 ? -21.457 -12.790 44.281 1.00 87.38 494 THR A CA 1
ATOM 3882 C C . THR A 1 494 ? -21.258 -12.136 42.914 1.00 87.38 494 THR A C 1
ATOM 3884 O O . THR A 1 494 ? -21.282 -10.913 42.809 1.00 87.38 494 THR A O 1
ATOM 3887 N N . GLY A 1 495 ? -21.067 -12.952 41.872 1.00 85.31 495 GLY A N 1
ATOM 3888 C CA . GLY A 1 495 ? -20.967 -12.498 40.484 1.00 85.31 495 GLY A CA 1
ATOM 3889 C C . GLY A 1 495 ? -22.113 -13.043 39.632 1.00 85.31 495 GLY A C 1
ATOM 3890 O O . GLY A 1 495 ? -22.438 -14.221 39.759 1.00 85.31 495 GLY A O 1
ATOM 3891 N N . PHE A 1 496 ? -22.689 -12.203 38.774 1.00 85.69 496 PHE A N 1
ATOM 3892 C CA . PHE A 1 496 ? -23.813 -12.531 37.890 1.00 85.69 496 PHE A CA 1
ATOM 3893 C C . PHE A 1 496 ? -23.469 -12.256 36.426 1.00 85.69 496 PHE A C 1
ATOM 3895 O O . PHE A 1 496 ? -22.666 -11.366 36.122 1.00 85.69 496 PHE A O 1
ATOM 3902 N N . TYR A 1 497 ? -24.087 -13.008 35.516 1.00 84.62 497 TYR A N 1
ATOM 3903 C CA . TYR A 1 497 ? -23.902 -12.850 34.065 1.00 84.62 497 TYR A CA 1
ATOM 3904 C C . TYR A 1 497 ? -25.137 -12.264 33.386 1.00 84.62 497 TYR A C 1
ATOM 3906 O O . TYR A 1 497 ? -25.013 -11.587 32.364 1.00 84.62 497 TYR A O 1
ATOM 3914 N N . GLU A 1 498 ? -26.312 -12.479 33.973 1.00 85.25 498 GLU A N 1
ATOM 3915 C CA . GLU A 1 498 ? -27.580 -11.995 33.448 1.00 85.25 498 GLU A CA 1
ATOM 3916 C C . GLU A 1 498 ? -28.146 -10.855 34.295 1.00 85.25 498 GLU A C 1
ATOM 3918 O O . GLU A 1 498 ? -27.870 -10.714 35.486 1.00 85.25 498 GLU A O 1
ATOM 3923 N N . LEU A 1 499 ? -28.956 -10.009 33.657 1.00 84.88 499 LEU A N 1
ATOM 3924 C CA . LEU A 1 499 ? -29.586 -8.868 34.317 1.00 84.88 499 LEU A CA 1
ATOM 3925 C C . LEU A 1 499 ? -30.690 -9.304 35.301 1.00 84.88 499 LEU A C 1
ATOM 3927 O O . LEU A 1 499 ? -30.856 -8.676 36.341 1.00 84.88 499 LEU A O 1
ATOM 3931 N N . ASN A 1 500 ? -31.396 -10.397 35.000 1.00 87.50 500 ASN A N 1
ATOM 3932 C CA . ASN A 1 500 ? -32.482 -10.915 35.837 1.00 87.50 500 ASN A CA 1
ATOM 3933 C C . ASN A 1 500 ? -31.958 -11.434 37.187 1.00 87.50 500 ASN A C 1
ATOM 3935 O O . ASN A 1 500 ? -32.545 -11.171 38.231 1.00 87.50 500 ASN A O 1
ATOM 3939 N N . GLU A 1 501 ? -30.801 -12.106 37.182 1.00 87.75 501 GLU A N 1
ATOM 3940 C CA . GLU A 1 501 ? -30.144 -12.576 38.409 1.00 87.75 501 GLU A CA 1
ATOM 3941 C C . GLU A 1 501 ? -29.763 -11.408 39.330 1.00 87.75 501 GLU A C 1
ATOM 3943 O O . GLU A 1 501 ? -29.905 -11.489 40.553 1.00 87.75 501 GLU A O 1
ATOM 3948 N N . LEU A 1 502 ? -29.301 -10.301 38.737 1.00 86.75 502 LEU A N 1
ATOM 3949 C CA . LEU A 1 502 ? -28.981 -9.080 39.469 1.00 86.75 502 LEU A CA 1
ATOM 3950 C C . LEU A 1 502 ? -30.238 -8.472 40.109 1.00 86.75 502 LEU A C 1
ATOM 3952 O O . LEU A 1 502 ? -30.185 -8.055 41.264 1.00 86.75 502 LEU A O 1
ATOM 3956 N N . GLU A 1 503 ? -31.357 -8.430 39.386 1.00 86.75 503 GLU A N 1
ATOM 3957 C CA . GLU A 1 503 ? -32.637 -7.927 39.897 1.00 86.75 503 GLU A CA 1
ATOM 3958 C C . GLU A 1 503 ? -33.130 -8.729 41.105 1.00 86.75 503 GLU A C 1
ATOM 3960 O O . GLU A 1 503 ? -33.417 -8.151 42.159 1.00 86.75 503 GLU A O 1
ATOM 3965 N N . ASP A 1 504 ? -33.161 -10.056 40.990 1.00 87.44 504 ASP A N 1
ATOM 3966 C CA . ASP A 1 504 ? -33.577 -10.945 42.076 1.00 87.44 504 ASP A CA 1
ATOM 3967 C C . ASP A 1 504 ? -32.690 -10.778 43.312 1.00 87.44 504 ASP A C 1
ATOM 3969 O O . ASP A 1 504 ? -33.178 -10.711 44.447 1.00 87.44 504 ASP A O 1
ATOM 3973 N N . TRP A 1 505 ? -31.379 -10.650 43.101 1.00 88.69 505 TRP A N 1
ATOM 3974 C CA . TRP A 1 505 ? -30.424 -10.451 44.182 1.00 88.69 505 TRP A CA 1
ATOM 3975 C C . TRP A 1 505 ? -30.597 -9.095 44.874 1.00 88.69 505 TRP A C 1
ATOM 3977 O O . TRP A 1 505 ? -30.598 -9.033 46.106 1.00 88.69 505 TRP A O 1
ATOM 3987 N N . ILE A 1 506 ? -30.796 -8.011 44.118 1.00 84.31 506 ILE A N 1
ATOM 3988 C CA . ILE A 1 506 ? -31.039 -6.678 44.687 1.00 84.31 506 ILE A CA 1
ATOM 3989 C C . ILE A 1 506 ? -32.342 -6.677 45.492 1.00 84.31 506 ILE A C 1
ATOM 3991 O O . ILE A 1 506 ? -32.356 -6.213 46.634 1.00 84.31 506 ILE A O 1
ATOM 3995 N N . ASN A 1 507 ? -33.413 -7.261 44.952 1.00 85.19 507 ASN A N 1
ATOM 3996 C CA . ASN A 1 507 ? -34.695 -7.393 45.643 1.00 85.19 507 ASN A CA 1
ATOM 3997 C C . ASN A 1 507 ? -34.581 -8.232 46.926 1.00 85.19 507 ASN A C 1
ATOM 3999 O O . ASN A 1 507 ? -35.230 -7.930 47.930 1.00 85.19 507 ASN A O 1
ATOM 4003 N N . TRP A 1 508 ? -33.747 -9.276 46.929 1.00 85.00 508 TRP A N 1
ATOM 4004 C CA . TRP A 1 508 ? -33.467 -10.069 48.127 1.00 85.00 508 TRP A CA 1
ATOM 4005 C C . TRP A 1 508 ? -32.727 -9.267 49.204 1.00 85.00 508 TRP A C 1
ATOM 4007 O O . TRP A 1 508 ? -33.054 -9.389 50.385 1.00 85.00 508 TRP A O 1
ATOM 4017 N N . ILE A 1 509 ? -31.766 -8.423 48.817 1.00 83.06 509 ILE A N 1
ATOM 4018 C CA . ILE A 1 509 ? -31.038 -7.568 49.765 1.00 83.06 509 ILE A CA 1
ATOM 4019 C C . ILE A 1 509 ? -31.923 -6.473 50.334 1.00 83.06 509 ILE A C 1
ATOM 4021 O O . ILE A 1 509 ? -31.859 -6.224 51.531 1.00 83.06 509 ILE A O 1
ATOM 4025 N N . LEU A 1 510 ? -32.761 -5.850 49.510 1.00 77.00 510 LEU A N 1
ATOM 4026 C CA . LEU A 1 510 ? -33.670 -4.793 49.956 1.00 77.00 510 LEU A CA 1
ATOM 4027 C C . LEU A 1 510 ? -34.751 -5.302 50.924 1.00 77.00 510 LEU A C 1
ATOM 4029 O O . LEU A 1 510 ? -35.295 -4.517 51.699 1.00 77.00 510 LEU A O 1
ATOM 4033 N N . LYS A 1 511 ? -35.052 -6.609 50.906 1.00 77.12 511 LYS A N 1
ATOM 4034 C CA . LYS A 1 511 ? -35.958 -7.273 51.860 1.00 77.12 511 LYS A CA 1
ATOM 4035 C C . LYS A 1 511 ? -35.300 -7.632 53.202 1.00 77.12 511 LYS A C 1
ATOM 4037 O O . LYS A 1 511 ? -36.026 -8.007 54.123 1.00 77.12 511 LYS A O 1
ATOM 4042 N N . LYS A 1 512 ? -33.969 -7.578 53.311 1.00 67.12 512 LYS A N 1
ATOM 4043 C CA . LYS A 1 512 ? -33.199 -7.877 54.533 1.00 67.12 512 LYS A CA 1
ATOM 4044 C C . LYS A 1 512 ? -32.861 -6.618 55.322 1.00 67.12 512 LYS A C 1
ATOM 4046 O O . LYS A 1 512 ? -32.704 -6.758 56.559 1.00 67.12 512 LYS A O 1
#

pLDDT: mean 79.3, std 14.51, range [25.8, 97.44]

Secondary structure (DSSP, 8-state):
-HHHHHHHHHHHHHH--GGG--HHHHHHHHHHHHHHHH-TTS--------------TTHHHHHHHHHHHHHHHHHHHHHHHHHHHHHHHHHHHHHHHTTT-HHHHHHHS-HHHHHHS-TT--------PPPP---HHHHHHHHHHHHHHHHHHHHHHHHHHHHHHHHHHHHHHHHHHHHHTT-EEEEEEETTEEEEEEE-S-GGGT---S---EEEEEE-TTS-EEE---GGG---EEEEEEEE-TTSS--EEEE---GGGSPP-SSHHHHHHHHHHHHHHHHHHHHHHHHHTT-GGGTEEEETTEEEEE-SSEEEEEEEE-TTTTTTS--HHHHHHHTT-HHHHHHHHHHHHHHHHHHHHHHHHHHHHHSPPPPTT---PPPPPPP-SHHHHHHHHHHHHHHHHHHHHHHHHHHHSTTEEEEEEETHHHHHT-HHHHHH-TTGGGGS---EEEEEEETTTEEEEEEE--TT-TTS-SEEEEEEETTTEEEEEEEESSHHHHHHHHHHHHT-

Foldseek 3Di:
DVVVVVVVVVCCVPPNDPVPDDPVVVVVVVVVVVVVVVPPPDDDDDDDDDPDDPPDPPVVVVVVVVVVVVVVVVVVVVVVVVVVVVLVVQQVVLLACCLVPVPRSVVSHDPVCPVPDPRNPDYDDDDPDDPDPDPVVVVVVVVVVVVVVVVVVVVVVVVVVVQVVVLQVQLVVQVVVCVVVVWDWDWDDDPPDTAIKTQLELVLLVQPPPDRRIWGWDQDPSSHIDTPDPCVVFQKAKKKWKFFPQVVDGDTQAIEDDLPCQDDPPDPVSVSSRSNRRNLRVSLLVLVVVVLVVCVVQQWDQPPQWIWHCLPGMIMIMHIDRSVVCPVPDDPVVVVVNVPRPVHVVNNVLVVQSSVLVVVSSNVSNVVVVPDDDDPPPPDPDPDDRRDRPVLVSQVSSLVVVVVVLVVLVVVVVVVAPAKDKDKAWQVCCVPPVVVVQVVDPSRPSVDRTKIWMWMDRVQQKIKIWIATGPSDVVAARTFIWIARHDDRTPDTDGHNDPVVVSVVVVVVNVD

Sequence (512 aa):
MLRTVIGMCEILIGRGSFANITEELLAAEVAQIEQEKDEDTAMEEVEENDEKPTDTPLEVVEEEKQDFDAARQELAQLVAQAQNESALSLDFVSLLLSVLRPAAGTTSMSPHLKHHVPVGSLGADQLSVDPPKEDRAVGGGWKVQSLGKASELLKNSAGRLKSEIDKERTYWKNVRKTANAGEVLFKIRKGDARGLGIKYGFGDAGSEYGDKGIAMIKRRHDGSMSFKFDKAKRSHVVKVSLYDTSSGDHELIGCSRYKHLLLAEDTVQEEIKNARSLVFEEELFYEIVREARRLSSHKVSVVAGKVVINLYDEDLVVELVDPTAEEEERDEDDDREVEKNPHSHKADLICNAFHILLCYAHRRNLQKRRAMPTPVSSKSKPPQSPLFILRPIIAHILHSKVLKRTTRLLEMILQTHQNSSMSLEKYSDIKSKNQHEYENSYLGTLLFPPVSTYHLDTGNGIKVTIITSSPLISYIPLYDVTAKKGSDQVLSKTGFYELNELEDWINWILKK